Protein AF-0000000078812908 (afdb_homodimer)

Sequence (680 aa):
MARPIKTQSKDIQQSNYFTTAKYDYTLQEKIILYRVAEQAFEYREANKEWFKEHEGEYIAKDHVSFRLPITHFMTKEQRADGSGKCYDDVVAAFKSLTSKRIEFQTKDAFSFGALLNSADREPGEGIIYFTVHKFVWQSALDFTKGFTKLDLVVAMELKSAYSMRFYEIARRWSDTKIWKISVEDFRDLFGCKEKYPAFNDMKRYIIDNAKEELDRVAPWSFSYEQHKVGRKVESFTFYFYEIPKNKREETERKELLSKYPQAVIRPEVKDWFKNKMGFNTGQIRSNVQLIDELQRIFQNGTIPELEETFQYITKQGFRPQENIGWFIQNLKKKIENAQLMARPIKTQSKDIQQSNYFTTAKYDYTLQEKIILYRVAEQAFEYREANKEWFKEHEGEYIAKDHVSFRLPITHFMTKEQRADGSGKCYDDVVAAFKSLTSKRIEFQTKDAFSFGALLNSADREPGEGIIYFTVHKFVWQSALDFTKGFTKLDLVVAMELKSAYSMRFYEIARRWSDTKIWKISVEDFRDLFGCKEKYPAFNDMKRYIIDNAKEELDRVAPWSFSYEQHKVGRKVESFTFYFYEIPKNKREETERKELLSKYPQAVIRPEVKDWFKNKMGFNTGQIRSNVQLIDELQRIFQNGTIPELEETFQYITKQGFRPQENIGWFIQNLKKKIENAQL

pLDDT: mean 84.45, std 15.88, range [18.02, 98.44]

Radius of gyration: 34.77 Å; Cα contacts (8 Å, |Δi|>4): 961; chains: 2; bounding box: 76×97×85 Å

Solvent-accessible surface area (backbone atoms only — not comparable to full-atom values): 36102 Å² total; per-residue (Å²): 130,83,72,77,78,80,53,70,70,48,72,38,53,34,14,34,53,60,70,63,43,66,45,65,64,49,49,55,39,44,45,49,49,49,51,50,31,47,51,32,35,49,51,42,64,75,40,45,72,59,43,72,77,45,66,65,55,91,68,46,85,52,64,46,75,50,75,45,50,55,69,77,56,46,39,71,67,41,60,71,62,64,45,72,64,48,54,50,47,44,51,50,26,53,50,49,38,32,66,40,71,38,82,46,74,60,97,56,28,34,39,34,26,12,54,22,23,30,38,36,27,48,73,90,46,66,43,34,37,37,27,36,24,23,68,57,50,35,36,36,60,34,48,76,83,33,64,23,66,38,46,47,34,63,48,53,63,50,86,41,40,52,32,36,50,50,47,50,50,38,42,58,32,58,84,77,23,57,49,75,44,40,48,68,56,47,30,50,37,51,47,33,59,81,80,35,69,51,67,67,54,35,45,47,68,41,48,49,45,21,36,55,50,22,64,71,62,34,38,46,31,60,50,75,46,78,40,64,61,86,92,41,70,49,29,39,40,36,39,42,47,75,35,72,89,40,39,79,66,53,75,68,47,51,59,53,49,69,68,63,73,66,74,80,47,50,64,69,55,42,43,41,36,35,70,73,45,56,43,48,75,63,54,47,53,74,36,39,65,61,51,43,49,43,40,66,76,36,44,92,40,28,62,57,49,50,49,48,51,45,46,51,40,39,72,75,72,44,58,46,59,78,36,50,65,60,50,48,49,53,51,50,50,49,50,53,57,68,74,101,129,82,70,80,69,81,48,71,72,48,73,38,54,33,14,35,54,59,69,64,43,65,45,66,62,50,48,54,39,46,44,50,50,50,50,51,32,47,51,32,35,52,53,43,65,76,39,43,73,58,43,72,76,44,66,66,55,91,68,48,84,51,64,47,73,49,74,45,50,56,70,78,55,46,39,67,67,40,61,69,61,65,46,72,62,48,55,50,47,45,51,48,25,52,48,48,38,32,64,41,72,39,82,45,75,60,97,56,26,34,39,34,27,11,54,22,21,29,39,35,29,49,73,91,44,68,40,34,36,36,26,36,24,24,68,57,51,34,34,35,60,34,47,75,84,33,65,24,66,38,48,47,38,64,48,53,63,49,86,39,41,52,31,36,48,50,46,48,50,37,42,56,32,57,85,78,23,57,50,77,45,42,47,70,57,46,30,50,37,52,47,32,59,81,80,36,70,50,67,69,53,35,44,48,68,41,50,49,47,22,37,55,49,22,64,70,59,34,37,45,32,59,50,73,48,79,40,62,61,87,92,42,71,50,29,38,40,37,39,43,45,74,33,72,89,36,37,73,56,63,67,58,46,57,52,40,51,72,70,61,69,66,76,76,52,52,66,71,57,46,44,43,36,36,70,73,46,57,45,49,73,63,54,46,47,74,37,40,68,62,52,42,48,43,40,66,75,38,45,93,40,29,62,58,48,51,50,47,52,43,47,52,39,38,73,74,72,43,58,44,60,78,36,48,67,59,47,50,48,52,50,51,48,49,51,53,56,66,74,98

Secondary structure (DSSP, 8-state):
----------EEEEEHHHHT------HHHHHHHHHHHHHHHHHHHHTHHHHHHHTT-----S-EEEEEEGGGGS-HHHHHH--HHHHHHHHHHHHHHHHSEEEEE-SS-EEEEESEEEEEE-TT--EEEEEE-HHHHHHHH--TT-EEEEEHHHHHH-S-HHHHHHHHHHHHTTTT-EEEEEHHHHHHHHT-TTT--SHHHHIIIIIIHHHHHHHHH-SEEEEEEEEEETTEEEEEEEEEEE-GGGS--HHHHHHHHHH--GGGS-HHHHHHIIIII---HHHHHHTHHHHHHHHHHHGGGHHHHHHHHHHHHHHTT--GGG-HHHHHHHHHHHHHHHH-/----------EEEEEHHHHT------HHHHHHHHHHHHHHHHHHHHTHHHHHHHTTS----S-EEEEEEGGGGS-HHHHHH--HHHHHHHHHHHHHHHHSEEEEE-SS-EEEEESEEEEEE-TT--EEEEEE-HHHHHHHH--TT-EEEEEHHHHHH-S-HHHHHHHHHHHHTTTT-EEEEEHHHHHHHHT-TTT--SHHHHIIIIIIHHHHHHHHH-SEEEEEEEEEETTEEEEEEEEEEE-GGGS-THHHHHHHHHH--GGGS-HHHHHHIIIII---HHHHHHTHHHHHHHHHHHGGGHHHHHHHHHHHHHHTT--GGG-HHHHHHHHHHHHHHHH-

Foldseek 3Di:
DPPDDLQPQPKFWWAVLVLQPFDAAWLLLVLVLVVLLSVLRVVCVVVVVVCVVQAPDLDLPDKDKDKDFLVSSAAPVLVVVVDPVRSVSNVVSQVVQQVAWDWDDDPVDIDTGGQWNDWDDDPPDRMIMIIGGSVSSSSSNHQVVHIFTDRSNLLSNQDGPLLSSQRRVCRVCVPVQKDKDWPVSVCRRNVCCPVPVDPVCCCVVRPVVSQVRCVVANQKHWDKDFDDDPPDTTMMMIGMDGDVVNPNVPVVVCVVCVVPQQPLADPVRVCCCCVVLVDDPVNCNVCVVLRNLLCVLQPVCSVVVLVVLCVVVVVVVDHCSVVVVVSSVVSVVVSVVSVD/DLPDPPPPFPKFWWAVLVLQPFDAAWLLLVLVLLVLLSVLRVVCVVVVVVCVVQAPDLDLPDKDKDKDFLVSSAASVLVVVVDPVRVVSNVVSQVVQQVAWDWDDDPVDIDTGGQWNDWDDDPPDRMIMIIGGSVSSSSSNHQVVHIFTDRSNLLSNQDGPLLSSQLRVCRVCVPVQKDKDWPVSVCRRNVCCPVPVDPVCCCVVRPVVSQVRCLVANQKHWDKDFDDDPPDTTMMMIGMDGDVVNPPCPVVVVVVCVVDQQPLADPVLVCCCCVVLVDDSVNCSVCVVLRNLLCVLQPVCSVVVLVVLQVVVVVVVDHCSVVVVVSSVVSVVVSVVSVD

Organism: NCBI:txid997873

Nearest PDB structures (foldseek):
  7u7o-assembly1_C  TM=8.072E-01  e=2.213E-11  Escherichia coli K-12
  7ur0-assembly1_C  TM=8.140E-01  e=8.966E-11  Escherichia coli K-12
  7uog-assembly1_C  TM=8.115E-01  e=9.462E-11  Escherichia coli K-12
  8tiw-assembly1_C  TM=8.174E-01  e=3.633E-10  Escherichia coli K-12
  7ufx-assembly1_C  TM=8.271E-01  e=5.588E-10  Escherichia coli K-12

Structure (mmCIF, N/CA/C/O backbone):
data_AF-0000000078812908-model_v1
#
loop_
_entity.id
_entity.type
_entity.pdbx_description
1 polymer 'Initiator Rep protein WH1 domain-containing protein'
#
loop_
_atom_site.group_PDB
_atom_site.id
_atom_site.type_symbol
_atom_site.label_atom_id
_atom_site.label_alt_id
_atom_site.label_comp_id
_atom_site.label_asym_id
_atom_site.label_entity_id
_atom_site.label_seq_id
_atom_site.pdbx_PDB_ins_code
_atom_site.Cartn_x
_atom_site.Cartn_y
_atom_site.Cartn_z
_atom_site.occupancy
_atom_site.B_iso_or_equiv
_atom_site.auth_seq_id
_atom_site.auth_comp_id
_atom_site.auth_asym_id
_atom_site.auth_atom_id
_atom_site.pdbx_PDB_model_num
ATOM 1 N N . MET A 1 1 ? -18.391 -40.469 -8.234 1 18.3 1 MET A N 1
ATOM 2 C CA . MET A 1 1 ? -17.031 -40.438 -8.773 1 18.3 1 MET A CA 1
ATOM 3 C C . MET A 1 1 ? -16.672 -39.031 -9.258 1 18.3 1 MET A C 1
ATOM 5 O O . MET A 1 1 ? -17.375 -38.469 -10.094 1 18.3 1 MET A O 1
ATOM 9 N N . ALA A 1 2 ? -16 -38.125 -8.523 1 24.55 2 ALA A N 1
ATOM 10 C CA . ALA A 1 2 ? -15.875 -36.688 -8.711 1 24.55 2 ALA A CA 1
ATOM 11 C C . ALA A 1 2 ? -15.195 -36.375 -10.039 1 24.55 2 ALA A C 1
ATOM 13 O O . ALA A 1 2 ? -14.148 -36.938 -10.359 1 24.55 2 ALA A O 1
ATOM 14 N N . ARG A 1 3 ? -16.031 -36.125 -11.023 1 27.25 3 ARG A N 1
ATOM 15 C CA . ARG A 1 3 ? -15.492 -35.938 -12.367 1 27.25 3 ARG A CA 1
ATOM 16 C C . ARG A 1 3 ? -14.25 -35.062 -12.352 1 27.25 3 ARG A C 1
ATOM 18 O O . ARG A 1 3 ? -14.164 -34.125 -11.547 1 27.25 3 ARG A O 1
ATOM 25 N N . PRO A 1 4 ? -13.234 -35.469 -13.016 1 30.7 4 PRO A N 1
ATOM 26 C CA . PRO A 1 4 ? -12.008 -34.656 -13.008 1 30.7 4 PRO A CA 1
ATOM 27 C C . PRO A 1 4 ? -12.203 -33.281 -13.609 1 30.7 4 PRO A C 1
ATOM 29 O O . PRO A 1 4 ? -13.078 -33.094 -14.453 1 30.7 4 PRO A O 1
ATOM 32 N N . ILE A 1 5 ? -12.047 -32.188 -12.969 1 32.22 5 ILE A N 1
ATOM 33 C CA . ILE A 1 5 ? -12.117 -30.766 -13.242 1 32.22 5 ILE A CA 1
ATOM 34 C C . ILE A 1 5 ? -11.492 -30.484 -14.609 1 32.22 5 ILE A C 1
ATOM 36 O O . ILE A 1 5 ? -10.305 -30.719 -14.82 1 32.22 5 ILE A O 1
ATOM 40 N N . LYS A 1 6 ? -12.266 -30.578 -15.625 1 35.59 6 LYS A N 1
ATOM 41 C CA . LYS A 1 6 ? -11.859 -30.234 -16.984 1 35.59 6 LYS A CA 1
ATOM 42 C C . LYS A 1 6 ? -11.211 -28.859 -17.047 1 35.59 6 LYS A C 1
ATOM 44 O O . LYS A 1 6 ? -11.906 -27.844 -16.969 1 35.59 6 LYS A O 1
ATOM 49 N N . THR A 1 7 ? -10.203 -28.5 -16.516 1 39.22 7 THR A N 1
ATOM 50 C CA . THR A 1 7 ? -9.602 -27.172 -16.391 1 39.22 7 THR A CA 1
ATOM 51 C C . THR A 1 7 ? -8.977 -26.734 -17.703 1 39.22 7 THR A C 1
ATOM 53 O O . THR A 1 7 ? -8.227 -27.5 -18.328 1 39.22 7 THR A O 1
ATOM 56 N N . GLN A 1 8 ? -9.773 -26.125 -18.797 1 41.38 8 GLN A N 1
ATOM 57 C CA . GLN A 1 8 ? -9.094 -25.5 -19.922 1 41.38 8 GLN A CA 1
ATOM 58 C C . GLN A 1 8 ? -7.664 -25.109 -19.562 1 41.38 8 GLN A C 1
ATOM 60 O O . GLN A 1 8 ? -7.434 -24.453 -18.531 1 41.38 8 GLN A O 1
ATOM 65 N N . SER A 1 9 ? -6.805 -25.859 -20.266 1 49.12 9 SER A N 1
ATOM 66 C CA . SER A 1 9 ? -5.398 -25.594 -20 1 49.12 9 SER A CA 1
ATOM 67 C C . SER A 1 9 ? -5.043 -24.125 -20.297 1 49.12 9 SER A C 1
ATOM 69 O O . SER A 1 9 ? -5.473 -23.578 -21.297 1 49.12 9 SER A O 1
ATOM 71 N N . LYS A 1 10 ? -5.039 -23.078 -19.578 1 68.5 10 LYS A N 1
ATOM 72 C CA . LYS A 1 10 ? -4.48 -21.75 -19.75 1 68.5 10 LYS A CA 1
ATOM 73 C C . LYS A 1 10 ? -2.963 -21.766 -19.578 1 68.5 10 LYS A C 1
ATOM 75 O O . LYS A 1 10 ? -2.461 -21.562 -18.469 1 68.5 10 LYS A O 1
ATOM 80 N N . ASP A 1 11 ? -2.264 -22.219 -20.844 1 83.75 11 ASP A N 1
ATOM 81 C CA . ASP A 1 11 ? -0.803 -22.203 -20.828 1 83.75 11 ASP A CA 1
ATOM 82 C C . ASP A 1 11 ? -0.27 -20.781 -20.766 1 83.75 11 ASP A C 1
ATOM 84 O O . ASP A 1 11 ? -0.685 -19.922 -21.547 1 83.75 11 ASP A O 1
ATOM 88 N N . ILE A 1 12 ? 0.424 -20.562 -19.844 1 91.25 12 ILE A N 1
ATOM 89 C CA . ILE A 1 12 ? 1.065 -19.25 -19.75 1 91.25 12 ILE A CA 1
ATOM 90 C C . ILE A 1 12 ? 2.582 -19.422 -19.672 1 91.25 12 ILE A C 1
ATOM 92 O O . ILE A 1 12 ? 3.078 -20.531 -19.484 1 91.25 12 ILE A O 1
ATOM 96 N N . GLN A 1 13 ? 3.26 -18.344 -20 1 93.62 13 GLN A N 1
ATOM 97 C CA . GLN A 1 13 ? 4.688 -18.25 -19.703 1 93.62 13 GLN A CA 1
ATOM 98 C C . GLN A 1 13 ? 4.949 -17.375 -18.484 1 93.62 13 GLN A C 1
ATOM 100 O O . GLN A 1 13 ? 4.527 -16.219 -18.438 1 93.62 13 GLN A O 1
ATOM 105 N N . GLN A 1 14 ? 5.531 -17.969 -17.578 1 94.5 14 GLN A N 1
ATOM 106 C CA . GLN A 1 14 ? 5.863 -17.266 -16.344 1 94.5 14 GLN A CA 1
ATOM 107 C C . GLN A 1 14 ? 7.359 -16.969 -16.281 1 94.5 14 GLN A C 1
ATOM 109 O O . GLN A 1 14 ? 8.188 -17.844 -16.516 1 94.5 14 GLN A O 1
ATOM 114 N N . SER A 1 15 ? 7.652 -15.68 -15.867 1 93.62 15 SER A N 1
ATOM 115 C CA . SER A 1 15 ? 9.055 -15.312 -15.703 1 93.62 15 SER A CA 1
ATOM 116 C C . SER A 1 15 ? 9.758 -16.234 -14.711 1 93.62 15 SER A C 1
ATOM 118 O O . SER A 1 15 ? 9.188 -16.594 -13.68 1 93.62 15 SER A O 1
ATOM 120 N N . ASN A 1 16 ? 10.969 -16.562 -14.969 1 92.25 16 ASN A N 1
ATOM 121 C CA . ASN A 1 16 ? 11.727 -17.422 -14.062 1 92.25 16 ASN A CA 1
ATOM 122 C C . ASN A 1 16 ? 12.055 -16.703 -12.758 1 92.25 16 ASN A C 1
ATOM 124 O O . ASN A 1 16 ? 12.359 -17.359 -11.75 1 92.25 16 ASN A O 1
ATOM 128 N N . TYR A 1 17 ? 11.977 -15.383 -12.797 1 88 17 TYR A N 1
ATOM 129 C CA . TYR A 1 17 ? 12.102 -14.648 -11.547 1 88 17 TYR A CA 1
ATOM 130 C C . TYR A 1 17 ? 10.977 -15 -10.586 1 88 17 TYR A C 1
ATOM 132 O O . TYR A 1 17 ? 11.195 -15.125 -9.375 1 88 17 TYR A O 1
ATOM 140 N N . PHE A 1 18 ? 9.805 -15.18 -11.102 1 87.44 18 PHE A N 1
ATOM 141 C CA . PHE A 1 18 ? 8.656 -15.602 -10.305 1 87.44 18 PHE A CA 1
ATOM 142 C C . PHE A 1 18 ? 8.812 -17.047 -9.859 1 87.44 18 PHE A C 1
ATOM 144 O O . PHE A 1 18 ? 8.508 -17.391 -8.711 1 87.44 18 PHE A O 1
ATOM 151 N N . THR A 1 19 ? 9.297 -17.828 -10.766 1 86.62 19 THR A N 1
ATOM 152 C CA . THR A 1 19 ? 9.391 -19.266 -10.508 1 86.62 19 THR A CA 1
ATOM 153 C C . THR A 1 19 ? 10.414 -19.562 -9.414 1 86.62 19 THR A C 1
ATOM 155 O O . THR A 1 19 ? 10.195 -20.422 -8.57 1 86.62 19 THR A O 1
ATOM 158 N N . THR A 1 20 ? 11.469 -18.797 -9.383 1 85.69 20 THR A N 1
ATOM 159 C CA . THR A 1 20 ? 12.562 -19.094 -8.469 1 85.69 20 THR A CA 1
ATOM 160 C C . THR A 1 20 ? 12.586 -18.109 -7.309 1 85.69 20 THR A C 1
ATOM 162 O O . THR A 1 20 ? 13.555 -18.062 -6.547 1 85.69 20 THR A O 1
ATOM 165 N N . ALA A 1 21 ? 11.57 -17.312 -7.258 1 87.56 21 ALA A N 1
ATOM 166 C CA . ALA A 1 21 ? 11.492 -16.359 -6.156 1 87.56 21 ALA A CA 1
ATOM 167 C C . ALA A 1 21 ? 11.477 -17.078 -4.809 1 87.56 21 ALA A C 1
ATOM 169 O O . ALA A 1 21 ? 11.016 -18.219 -4.715 1 87.56 21 ALA A O 1
ATOM 170 N N . LYS A 1 22 ? 12.039 -16.438 -3.812 1 87.69 22 LYS A N 1
ATOM 171 C CA . LYS A 1 22 ? 12.086 -17 -2.467 1 87.69 22 LYS A CA 1
ATOM 172 C C . LYS A 1 22 ? 10.891 -16.531 -1.637 1 87.69 22 LYS A C 1
ATOM 174 O O . LYS A 1 22 ? 10.766 -15.344 -1.328 1 87.69 22 LYS A O 1
ATOM 179 N N . TYR A 1 23 ? 10.055 -17.5 -1.31 1 84.94 23 TYR A N 1
ATOM 180 C CA . TYR A 1 23 ? 8.891 -17.109 -0.521 1 84.94 23 TYR A CA 1
ATOM 181 C C . TYR A 1 23 ? 8.242 -18.312 0.132 1 84.94 23 TYR A C 1
ATOM 183 O O . TYR A 1 23 ? 8.523 -19.453 -0.241 1 84.94 23 TYR A O 1
ATOM 191 N N . ASP A 1 24 ? 7.426 -18.016 1.099 1 86.44 24 ASP A N 1
ATOM 192 C CA . ASP A 1 24 ? 6.594 -19.016 1.765 1 86.44 24 ASP A CA 1
ATOM 193 C C . ASP A 1 24 ? 5.113 -18.656 1.654 1 86.44 24 ASP A C 1
ATOM 195 O O . ASP A 1 24 ? 4.418 -18.547 2.666 1 86.44 24 ASP A O 1
ATOM 199 N N . TYR A 1 25 ? 4.59 -18.625 0.509 1 91.62 25 TYR A N 1
ATOM 200 C CA . TYR A 1 25 ? 3.203 -18.234 0.274 1 91.62 25 TYR A CA 1
ATOM 201 C C . TYR A 1 25 ? 2.246 -19.375 0.605 1 91.62 25 TYR A C 1
ATOM 203 O O . TYR A 1 25 ? 2.592 -20.547 0.451 1 91.62 25 TYR A O 1
ATOM 211 N N . THR A 1 26 ? 1.114 -19.031 1.057 1 92.38 26 THR A N 1
ATOM 212 C CA . THR A 1 26 ? 0.029 -19.984 1.179 1 92.38 26 THR A CA 1
ATOM 213 C C . THR A 1 26 ? -0.537 -20.344 -0.193 1 92.38 26 THR A C 1
ATOM 215 O O . THR A 1 26 ? -0.209 -19.703 -1.191 1 92.38 26 THR A O 1
ATOM 218 N N . LEU A 1 27 ? -1.323 -21.359 -0.134 1 92.38 27 LEU A N 1
ATOM 219 C CA . LEU A 1 27 ? -1.975 -21.812 -1.36 1 92.38 27 LEU A CA 1
ATOM 220 C C . LEU A 1 27 ? -2.75 -20.672 -2.012 1 92.38 27 LEU A C 1
ATOM 222 O O . LEU A 1 27 ? -2.584 -20.406 -3.203 1 92.38 27 LEU A O 1
ATOM 226 N N . GLN A 1 28 ? -3.539 -19.969 -1.24 1 93.19 28 GLN A N 1
ATOM 227 C CA . GLN A 1 28 ? -4.402 -18.922 -1.765 1 93.19 28 GLN A CA 1
ATOM 228 C C . GLN A 1 28 ? -3.578 -17.719 -2.254 1 93.19 28 GLN A C 1
ATOM 230 O O . GLN A 1 28 ? -3.932 -17.094 -3.248 1 93.19 28 GLN A O 1
ATOM 235 N N . GLU A 1 29 ? -2.52 -17.391 -1.57 1 95.81 29 GLU A N 1
ATOM 236 C CA . GLU A 1 29 ? -1.615 -16.344 -2.025 1 95.81 29 GLU A CA 1
ATOM 237 C C . GLU A 1 29 ? -1.006 -16.688 -3.381 1 95.81 29 GLU A C 1
ATOM 239 O O . GLU A 1 29 ? -0.907 -15.828 -4.262 1 95.81 29 GLU A O 1
ATOM 244 N N . LYS A 1 30 ? -0.625 -17.906 -3.488 1 95.06 30 LYS A N 1
ATOM 245 C CA . LYS A 1 30 ? -0.027 -18.344 -4.742 1 95.06 30 LYS A CA 1
ATOM 246 C C . LYS A 1 30 ? -1.021 -18.234 -5.895 1 95.06 30 LYS A C 1
ATOM 248 O O . LYS A 1 30 ? -0.642 -17.906 -7.02 1 95.06 30 LYS A O 1
ATOM 253 N N . ILE A 1 31 ? -2.209 -18.594 -5.668 1 93.88 31 ILE A N 1
ATOM 254 C CA . ILE A 1 31 ? -3.242 -18.484 -6.695 1 93.88 31 ILE A CA 1
ATOM 255 C C . ILE A 1 31 ? -3.352 -17.047 -7.176 1 93.88 31 ILE A C 1
ATOM 257 O O . ILE A 1 31 ? -3.443 -16.781 -8.375 1 93.88 31 ILE A O 1
ATOM 261 N N . ILE A 1 32 ? -3.311 -16.109 -6.227 1 95.88 32 ILE A N 1
ATOM 262 C CA . ILE A 1 32 ? -3.369 -14.688 -6.578 1 95.88 32 ILE A CA 1
ATOM 263 C C . ILE A 1 32 ? -2.164 -14.32 -7.441 1 95.88 32 ILE A C 1
ATOM 265 O O . ILE A 1 32 ? -2.305 -13.648 -8.461 1 95.88 32 ILE A O 1
ATOM 269 N N . LEU A 1 33 ? -1.036 -14.781 -7.086 1 95.38 33 LEU A N 1
ATOM 270 C CA . LEU A 1 33 ? 0.183 -14.469 -7.824 1 95.38 33 LEU A CA 1
ATOM 271 C C . LEU A 1 33 ? 0.172 -15.125 -9.203 1 95.38 33 LEU A C 1
ATOM 273 O O . LEU A 1 33 ? 0.721 -14.578 -10.156 1 95.38 33 LEU A O 1
ATOM 277 N N . TYR A 1 34 ? -0.465 -16.281 -9.32 1 94.69 34 TYR A N 1
ATOM 278 C CA . TYR A 1 34 ? -0.646 -16.891 -10.625 1 94.69 34 TYR A CA 1
ATOM 279 C C . TYR A 1 34 ? -1.45 -15.992 -11.555 1 94.69 34 TYR A C 1
ATOM 281 O O . TYR A 1 34 ? -1.157 -15.891 -12.75 1 94.69 34 TYR A O 1
ATOM 289 N N . ARG A 1 35 ? -2.404 -15.367 -10.953 1 94.81 35 ARG A N 1
ATOM 290 C CA . ARG A 1 35 ? -3.213 -14.453 -11.758 1 94.81 35 ARG A CA 1
ATOM 291 C C . ARG A 1 35 ? -2.396 -13.242 -12.203 1 94.81 35 ARG A C 1
ATOM 293 O O . ARG A 1 35 ? -2.574 -12.742 -13.312 1 94.81 35 ARG A O 1
ATOM 300 N N . VAL A 1 36 ? -1.562 -12.797 -11.344 1 95.38 36 VAL A N 1
ATOM 301 C CA . VAL A 1 36 ? -0.665 -11.703 -11.711 1 95.38 36 VAL A CA 1
ATOM 302 C C . VAL A 1 36 ? 0.242 -12.148 -12.859 1 95.38 36 VAL A C 1
ATOM 304 O O . VAL A 1 36 ? 0.427 -11.414 -13.828 1 95.38 36 VAL A O 1
ATOM 307 N N . ALA A 1 37 ? 0.812 -13.32 -12.742 1 95 37 ALA A N 1
ATOM 308 C CA . ALA A 1 37 ? 1.662 -13.867 -13.797 1 95 37 ALA A CA 1
ATOM 309 C C . ALA A 1 37 ? 0.897 -13.984 -15.109 1 95 37 ALA A C 1
ATOM 311 O O . ALA A 1 37 ? 1.448 -13.719 -16.188 1 95 37 ALA A O 1
ATOM 312 N N . GLU A 1 38 ? -0.319 -14.391 -15 1 94.5 38 GLU A N 1
ATOM 313 C CA . GLU A 1 38 ? -1.182 -14.492 -16.172 1 94.5 38 GLU A CA 1
ATOM 314 C C . GLU A 1 38 ? -1.366 -13.125 -16.844 1 94.5 38 GLU A C 1
ATOM 316 O O . GLU A 1 38 ? -1.277 -13.008 -18.062 1 94.5 38 GLU A O 1
ATOM 321 N N . GLN A 1 39 ? -1.604 -12.117 -16.031 1 93.25 39 GLN A N 1
ATOM 322 C CA . GLN A 1 39 ? -1.749 -10.758 -16.547 1 93.25 39 GLN A CA 1
ATOM 323 C C . GLN A 1 39 ? -0.458 -10.281 -17.203 1 93.25 39 GLN A C 1
ATOM 325 O O . GLN A 1 39 ? -0.496 -9.594 -18.234 1 93.25 39 GLN A O 1
ATOM 330 N N . ALA A 1 40 ? 0.612 -10.602 -16.625 1 93.69 40 ALA A N 1
ATOM 331 C CA . ALA A 1 40 ? 1.906 -10.227 -17.172 1 93.69 40 ALA A CA 1
ATOM 332 C C . ALA A 1 40 ? 2.135 -10.891 -18.531 1 93.69 40 ALA A C 1
ATOM 334 O O . ALA A 1 40 ? 2.611 -10.25 -19.469 1 93.69 40 ALA A O 1
ATOM 335 N N . PHE A 1 41 ? 1.788 -12.141 -18.625 1 93.44 41 PHE A N 1
ATOM 336 C CA . PHE A 1 41 ? 1.921 -12.867 -19.875 1 93.44 41 PHE A CA 1
ATOM 337 C C . PHE A 1 41 ? 1.067 -12.227 -20.969 1 93.44 41 PHE A C 1
ATOM 339 O O . PHE A 1 41 ? 1.537 -12.016 -22.078 1 93.44 41 PHE A O 1
ATOM 346 N N . GLU A 1 42 ? -0.117 -11.906 -20.547 1 89.69 42 GLU A N 1
ATOM 347 C CA . GLU A 1 42 ? -1.021 -11.258 -21.5 1 89.69 42 GLU A CA 1
ATOM 348 C C . GLU A 1 42 ? -0.477 -9.906 -21.953 1 89.69 42 GLU A C 1
ATOM 350 O O . GLU A 1 42 ? -0.556 -9.555 -23.125 1 89.69 42 GLU A O 1
ATOM 355 N N . TYR A 1 43 ? -0.002 -9.172 -21.047 1 90.25 43 TYR A N 1
ATOM 356 C CA . TYR A 1 43 ? 0.585 -7.867 -21.359 1 90.25 43 TYR A CA 1
ATOM 357 C C . TYR A 1 43 ? 1.765 -8.008 -22.312 1 90.25 43 TYR A C 1
ATOM 359 O O . TYR A 1 43 ? 1.897 -7.238 -23.266 1 90.25 43 TYR A O 1
ATOM 367 N N . ARG A 1 44 ? 2.617 -8.984 -22.109 1 90.31 44 ARG A N 1
ATOM 368 C CA . ARG A 1 44 ? 3.775 -9.227 -22.969 1 90.31 44 ARG A CA 1
ATOM 369 C C . ARG A 1 44 ? 3.346 -9.633 -24.359 1 90.31 44 ARG A C 1
ATOM 371 O O . ARG A 1 44 ? 3.943 -9.211 -25.359 1 90.31 44 ARG A O 1
ATOM 378 N N . GLU A 1 45 ? 2.35 -10.516 -24.375 1 89.56 45 GLU A N 1
ATOM 379 C CA . GLU A 1 45 ? 1.85 -10.969 -25.672 1 89.56 45 GLU A CA 1
ATOM 380 C C . GLU A 1 45 ? 1.273 -9.805 -26.469 1 89.56 45 GLU A C 1
ATOM 382 O O . GLU A 1 45 ? 1.478 -9.719 -27.688 1 89.56 45 GLU A O 1
ATOM 387 N N . ALA A 1 46 ? 0.61 -8.906 -25.75 1 85.81 46 ALA A N 1
ATOM 388 C CA . ALA A 1 46 ? 0.007 -7.746 -26.391 1 85.81 46 ALA A CA 1
ATOM 389 C C . ALA A 1 46 ? 1.076 -6.766 -26.875 1 85.81 46 ALA A C 1
ATOM 391 O O . ALA A 1 46 ? 0.851 -6.004 -27.812 1 85.81 46 ALA A O 1
ATOM 392 N N . ASN A 1 47 ? 2.258 -6.762 -26.297 1 88.56 47 ASN A N 1
ATOM 393 C CA . ASN A 1 47 ? 3.348 -5.848 -26.625 1 88.56 47 ASN A CA 1
ATOM 394 C C . ASN A 1 47 ? 4.605 -6.605 -27.047 1 88.56 47 ASN A C 1
ATOM 396 O O . ASN A 1 47 ? 5.719 -6.199 -26.703 1 88.56 47 ASN A O 1
ATOM 400 N N . LYS A 1 48 ? 4.434 -7.664 -27.781 1 87.56 48 LYS A N 1
ATOM 401 C CA . LYS A 1 48 ? 5.5 -8.609 -28.109 1 87.56 48 LYS A CA 1
ATOM 402 C C . LYS A 1 48 ? 6.633 -7.918 -28.859 1 87.56 48 LYS A C 1
ATOM 404 O O . LYS A 1 48 ? 7.809 -8.148 -28.562 1 87.56 48 LYS A O 1
ATOM 409 N N . GLU A 1 49 ? 6.34 -7.082 -29.797 1 84.94 49 GLU A N 1
ATOM 410 C CA . GLU A 1 49 ? 7.352 -6.402 -30.609 1 84.94 49 GLU A CA 1
ATOM 411 C C . GLU A 1 49 ? 8.18 -5.441 -29.75 1 84.94 49 GLU A C 1
ATOM 413 O O . GLU A 1 49 ? 9.398 -5.355 -29.922 1 84.94 49 GLU A O 1
ATOM 418 N N . TRP A 1 50 ? 7.48 -4.828 -28.922 1 86.81 50 TRP A N 1
ATOM 419 C CA . TRP A 1 50 ? 8.18 -3.896 -28.047 1 86.81 50 TRP A CA 1
ATOM 420 C C . TRP A 1 50 ? 9.156 -4.637 -27.141 1 86.81 50 TRP A C 1
ATOM 422 O O . TRP A 1 50 ? 10.289 -4.203 -26.953 1 86.81 50 TRP A O 1
ATOM 432 N N . PHE A 1 51 ? 8.773 -5.738 -26.609 1 88.25 51 PHE A N 1
ATOM 433 C CA . PHE A 1 51 ? 9.594 -6.488 -25.656 1 88.25 51 PHE A CA 1
ATOM 434 C C . PHE A 1 51 ? 10.781 -7.129 -26.359 1 88.25 51 PHE A C 1
ATOM 436 O O . PHE A 1 51 ? 11.828 -7.348 -25.75 1 88.25 51 PHE A O 1
ATOM 443 N N . LYS A 1 52 ? 10.695 -7.391 -27.547 1 85.19 52 LYS A N 1
ATOM 444 C CA . LYS A 1 52 ? 11.82 -7.914 -28.312 1 85.19 52 LYS A CA 1
ATOM 445 C C . LYS A 1 52 ? 12.984 -6.926 -28.328 1 85.19 52 LYS A C 1
ATOM 447 O O . LYS A 1 52 ? 14.148 -7.332 -28.281 1 85.19 52 LYS A O 1
ATOM 452 N N . GLU A 1 53 ? 12.641 -5.711 -28.328 1 82.69 53 GLU A N 1
ATOM 453 C CA . GLU A 1 53 ? 13.648 -4.664 -28.438 1 82.69 53 GLU A CA 1
ATOM 454 C C . GLU A 1 53 ? 14.078 -4.18 -27.062 1 82.69 53 GLU A C 1
ATOM 456 O O . GLU A 1 53 ? 15.188 -3.654 -26.891 1 82.69 53 GLU A O 1
ATOM 461 N N . HIS A 1 54 ? 13.25 -4.441 -26.062 1 81.06 54 HIS A N 1
ATOM 462 C CA . HIS A 1 54 ? 13.5 -3.805 -24.781 1 81.06 54 HIS A CA 1
ATOM 463 C C . HIS A 1 54 ? 13.594 -4.84 -23.656 1 81.06 54 HIS A C 1
ATOM 465 O O . HIS A 1 54 ? 13.375 -4.52 -22.5 1 81.06 54 HIS A O 1
ATOM 471 N N . GLU A 1 55 ? 13.898 -6 -24.062 1 77.94 55 GLU A N 1
ATOM 472 C CA . GLU A 1 55 ? 13.969 -7.059 -23.062 1 77.94 55 GLU A CA 1
ATOM 473 C C . GLU A 1 55 ? 14.992 -6.734 -21.969 1 77.94 55 GLU A C 1
ATOM 475 O O . GLU A 1 55 ? 16.109 -6.32 -22.281 1 77.94 55 GLU A O 1
ATOM 480 N N . GLY A 1 56 ? 14.594 -6.812 -20.734 1 72.81 56 GLY A N 1
ATOM 481 C CA . GLY A 1 56 ? 15.508 -6.609 -19.625 1 72.81 56 GLY A CA 1
ATOM 482 C C . GLY A 1 56 ? 15.508 -5.188 -19.094 1 72.81 56 GLY A C 1
ATOM 483 O O . GLY A 1 56 ? 16.016 -4.922 -18.016 1 72.81 56 GLY A O 1
ATOM 484 N N . GLU A 1 57 ? 14.953 -4.34 -19.906 1 75.12 57 GLU A N 1
ATOM 485 C CA . GLU A 1 57 ? 14.875 -2.965 -19.422 1 75.12 57 GLU A CA 1
ATOM 486 C C . GLU A 1 57 ? 13.875 -2.834 -18.281 1 75.12 57 GLU A C 1
ATOM 488 O O . GLU A 1 57 ? 12.906 -3.594 -18.203 1 75.12 57 GLU A O 1
ATOM 493 N N . TYR A 1 58 ? 14.336 -2.059 -17.359 1 72.62 58 TYR A N 1
ATOM 494 C CA . TYR A 1 58 ? 13.383 -1.731 -16.312 1 72.62 58 TYR A CA 1
ATOM 495 C C . TYR A 1 58 ? 12.227 -0.904 -16.859 1 72.62 58 TYR A C 1
ATOM 497 O O . TYR A 1 58 ? 12.414 0.248 -17.25 1 72.62 58 TYR A O 1
ATOM 505 N N . ILE A 1 59 ? 11.109 -1.623 -16.844 1 70.06 59 ILE A N 1
ATOM 506 C CA . ILE A 1 59 ? 10.008 -0.961 -17.531 1 70.06 59 ILE A CA 1
ATOM 507 C C . ILE A 1 59 ? 8.898 -0.63 -16.531 1 70.06 59 ILE A C 1
ATOM 509 O O . ILE A 1 59 ? 8.062 0.24 -16.781 1 70.06 59 ILE A O 1
ATOM 513 N N . ALA A 1 60 ? 8.961 -1.333 -15.516 1 68.5 60 ALA A N 1
ATOM 514 C CA . ALA A 1 60 ? 7.867 -1.091 -14.578 1 68.5 60 ALA A CA 1
ATOM 515 C C . ALA A 1 60 ? 8.133 0.154 -13.734 1 68.5 60 ALA A C 1
ATOM 517 O O . ALA A 1 60 ? 8.469 0.051 -12.555 1 68.5 60 ALA A O 1
ATOM 518 N N . LYS A 1 61 ? 7.875 1.247 -14.281 1 74.81 61 LYS A N 1
ATOM 519 C CA . LYS A 1 61 ? 8.117 2.514 -13.602 1 74.81 61 LYS A CA 1
ATOM 520 C C . LYS A 1 61 ? 6.969 2.854 -12.648 1 74.81 61 LYS A C 1
ATOM 522 O O . LYS A 1 61 ? 7.156 3.602 -11.688 1 74.81 61 LYS A O 1
ATOM 527 N N . ASP A 1 62 ? 5.836 2.158 -12.898 1 86.38 62 ASP A N 1
ATOM 528 C CA . ASP A 1 62 ? 4.66 2.465 -12.086 1 86.38 62 ASP A CA 1
ATOM 529 C C . ASP A 1 62 ? 4.043 1.192 -11.516 1 86.38 62 ASP A C 1
ATOM 531 O O . ASP A 1 62 ? 4.262 0.099 -12.039 1 86.38 62 ASP A O 1
ATOM 535 N N . HIS A 1 63 ? 3.389 1.379 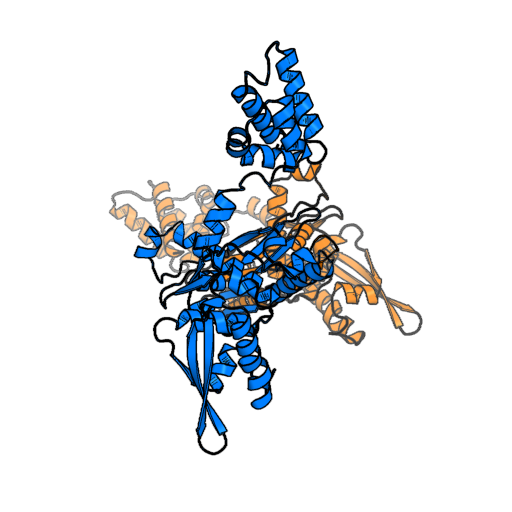-10.43 1 94.94 63 HIS A N 1
ATOM 536 C CA . HIS A 1 63 ? 2.549 0.3 -9.914 1 94.94 63 HIS A CA 1
ATOM 537 C C . HIS A 1 63 ? 1.392 0.007 -10.867 1 94.94 63 HIS A C 1
ATOM 539 O O . HIS A 1 63 ? 0.995 0.869 -11.656 1 94.94 63 HIS A O 1
ATOM 545 N N . VAL A 1 64 ? 0.914 -1.209 -10.844 1 93.75 64 VAL A N 1
ATOM 546 C CA . VAL A 1 64 ? -0.127 -1.558 -11.805 1 93.75 64 VAL A CA 1
ATOM 547 C C . VAL A 1 64 ? -1.359 -2.076 -11.07 1 93.75 64 VAL A C 1
ATOM 549 O O . VAL A 1 64 ? -1.239 -2.83 -10.102 1 93.75 64 VAL A O 1
ATOM 552 N N . SER A 1 65 ? -2.516 -1.659 -11.531 1 94.38 65 SER A N 1
ATOM 553 C CA . SER A 1 65 ? -3.779 -2.062 -10.922 1 94.38 65 SER A CA 1
ATOM 554 C C . SER A 1 65 ? -4.559 -3.004 -11.836 1 94.38 65 SER A C 1
ATOM 556 O O . SER A 1 65 ? -4.555 -2.836 -13.055 1 94.38 65 SER A O 1
ATOM 558 N N . PHE A 1 66 ? -5.195 -3.955 -11.219 1 95.06 66 PHE A N 1
ATOM 559 C CA . PHE A 1 66 ? -6.023 -4.91 -11.945 1 95.06 66 PHE A CA 1
ATOM 560 C C . PHE A 1 66 ? -7.402 -5.031 -11.305 1 95.06 66 PHE A C 1
ATOM 562 O O . PHE A 1 66 ? -7.59 -4.641 -10.148 1 95.06 66 PHE A O 1
ATOM 569 N N . ARG A 1 67 ? -8.336 -5.488 -12.07 1 93.5 67 ARG A N 1
ATOM 570 C CA . ARG A 1 67 ? -9.672 -5.852 -11.602 1 93.5 67 ARG A CA 1
ATOM 571 C C . ARG A 1 67 ? -10.078 -7.23 -12.117 1 93.5 67 ARG A C 1
ATOM 573 O O . ARG A 1 67 ? -10.102 -7.465 -13.32 1 93.5 67 ARG A O 1
ATOM 580 N N . LEU A 1 68 ? -10.359 -8.125 -11.258 1 94.5 68 LEU A N 1
ATOM 581 C CA . LEU A 1 68 ? -10.742 -9.484 -11.609 1 94.5 68 LEU A CA 1
ATOM 582 C C . LEU A 1 68 ? -11.914 -9.953 -10.75 1 94.5 68 LEU A C 1
ATOM 584 O O . LEU A 1 68 ? -12.031 -9.562 -9.594 1 94.5 68 LEU A O 1
ATOM 588 N N . PRO A 1 69 ? -12.742 -10.781 -11.359 1 91.31 69 PRO A N 1
ATOM 589 C CA . PRO A 1 69 ? -13.789 -11.375 -10.531 1 91.31 69 PRO A CA 1
ATOM 590 C C . PRO A 1 69 ? -13.219 -12.242 -9.406 1 91.31 69 PRO A C 1
ATOM 592 O O . PRO A 1 69 ? -12.211 -12.922 -9.594 1 91.31 69 PRO A O 1
ATOM 595 N N . ILE A 1 70 ? -13.914 -12.273 -8.297 1 90 70 ILE A N 1
ATOM 596 C CA . ILE A 1 70 ? -13.461 -13 -7.113 1 90 70 ILE A CA 1
ATOM 597 C C . ILE A 1 70 ? -13.344 -14.484 -7.434 1 90 70 ILE A C 1
ATOM 599 O O . ILE A 1 70 ? -12.508 -15.188 -6.863 1 90 70 ILE A O 1
ATOM 603 N N . THR A 1 71 ? -14.125 -15.016 -8.336 1 86.62 71 THR A N 1
ATOM 604 C CA . THR A 1 71 ? -14.148 -16.438 -8.688 1 86.62 71 THR A CA 1
ATOM 605 C C . THR A 1 71 ? -12.836 -16.844 -9.344 1 86.62 71 THR A C 1
ATOM 607 O O . THR A 1 71 ? -12.492 -18.031 -9.367 1 86.62 71 THR A O 1
ATOM 610 N N . HIS A 1 72 ? -12.078 -15.867 -9.898 1 89.75 72 HIS A N 1
ATOM 611 C CA . HIS A 1 72 ? -10.797 -16.156 -10.523 1 89.75 72 HIS A CA 1
ATOM 612 C C . HIS A 1 72 ? -9.758 -16.594 -9.484 1 89.75 72 HIS A C 1
ATOM 614 O O . HIS A 1 72 ? -8.734 -17.188 -9.836 1 89.75 72 HIS A O 1
ATOM 620 N N . PHE A 1 73 ? -10.086 -16.328 -8.242 1 92.06 73 PHE A N 1
ATOM 621 C CA . PHE A 1 73 ? -9.117 -16.625 -7.199 1 92.06 73 PHE A CA 1
ATOM 622 C C . PHE A 1 73 ? -9.539 -17.859 -6.402 1 92.06 73 PHE A C 1
ATOM 624 O O . PHE A 1 73 ? -8.977 -18.141 -5.344 1 92.06 73 PHE A O 1
ATOM 631 N N . MET A 1 74 ? -10.539 -18.562 -6.875 1 85.5 74 MET A N 1
ATOM 632 C CA . MET A 1 74 ? -11.055 -19.75 -6.199 1 85.5 74 MET A CA 1
ATOM 633 C C . MET A 1 74 ? -10.719 -21.016 -6.984 1 85.5 74 MET A C 1
ATOM 635 O O . MET A 1 74 ? -10.75 -21 -8.219 1 85.5 74 MET A O 1
ATOM 639 N N . THR A 1 75 ? -10.336 -22.031 -6.207 1 80.38 75 THR A N 1
ATOM 640 C CA . THR A 1 75 ? -10.148 -23.344 -6.836 1 80.38 75 THR A CA 1
ATOM 641 C C . THR A 1 75 ? -11.484 -23.938 -7.266 1 80.38 75 THR A C 1
ATOM 643 O O . THR A 1 75 ? -12.547 -23.438 -6.871 1 80.38 75 THR A O 1
ATOM 646 N N . LYS A 1 76 ? -11.398 -25 -8.023 1 73.25 76 LYS A N 1
ATOM 647 C CA . LYS A 1 76 ? -12.609 -25.688 -8.461 1 73.25 76 LYS A CA 1
ATOM 648 C C . LYS A 1 76 ? -13.414 -26.203 -7.273 1 73.25 76 LYS A C 1
ATOM 650 O O . LYS A 1 76 ? -14.641 -26.094 -7.258 1 73.25 76 LYS A O 1
ATOM 655 N N . GLU A 1 77 ? -12.68 -26.75 -6.371 1 73.94 77 GLU A N 1
ATOM 656 C CA . GLU A 1 77 ? -13.32 -27.281 -5.172 1 73.94 77 GLU A CA 1
ATOM 657 C C . GLU A 1 77 ? -13.992 -26.172 -4.371 1 73.94 77 GLU A C 1
ATOM 659 O O . GLU A 1 77 ? -15.102 -26.359 -3.852 1 73.94 77 GLU A O 1
ATOM 664 N N . GLN A 1 78 ? -13.375 -25.078 -4.344 1 76.31 78 GLN A N 1
ATOM 665 C CA . GLN A 1 78 ? -13.906 -23.953 -3.59 1 76.31 78 GLN A CA 1
ATOM 666 C C . GLN A 1 78 ? -15.148 -23.375 -4.258 1 76.31 78 GLN A C 1
ATOM 668 O O . GLN A 1 78 ? -16.094 -22.984 -3.576 1 76.31 78 GLN A O 1
ATOM 673 N N . ARG A 1 79 ? -15.133 -23.344 -5.48 1 73.56 79 ARG A N 1
ATOM 674 C CA . ARG A 1 79 ? -16.281 -22.844 -6.234 1 73.56 79 ARG A CA 1
ATOM 675 C C . ARG A 1 79 ? -17.5 -23.75 -6.059 1 73.56 79 ARG A C 1
ATOM 677 O O . ARG A 1 79 ? -18.625 -23.281 -5.973 1 73.56 79 ARG A O 1
ATOM 684 N N . ALA A 1 80 ? -17.172 -25.016 -6.008 1 67 80 ALA A N 1
ATOM 685 C CA . ALA A 1 80 ? -18.234 -26.016 -5.855 1 67 80 ALA A CA 1
ATOM 686 C C . ALA A 1 80 ? -18.828 -25.969 -4.453 1 67 80 ALA A C 1
ATOM 688 O O . ALA A 1 80 ? -20.047 -26.156 -4.281 1 67 80 ALA A O 1
ATOM 689 N N . ASP A 1 81 ? -18.016 -25.781 -3.562 1 65.56 81 ASP A N 1
ATOM 690 C CA . ASP A 1 81 ? -18.469 -25.75 -2.172 1 65.56 81 ASP A CA 1
ATOM 691 C C . ASP A 1 81 ? -19.328 -24.531 -1.896 1 65.56 81 ASP A C 1
ATOM 693 O O . ASP A 1 81 ? -20.328 -24.609 -1.186 1 65.56 81 ASP A O 1
ATOM 697 N N . GLY A 1 82 ? -19.156 -23.484 -2.543 1 60.66 82 GLY A N 1
ATOM 698 C CA . GLY A 1 82 ? -19.938 -22.266 -2.439 1 60.66 82 GLY A CA 1
ATOM 699 C C . GLY A 1 82 ? -20.031 -21.734 -1.019 1 60.66 82 GLY A C 1
ATOM 700 O O . GLY A 1 82 ? -20.875 -20.906 -0.718 1 60.66 82 GLY A O 1
ATOM 701 N N . SER A 1 83 ? -19.297 -22.328 -0.173 1 59.97 83 SER A N 1
ATOM 702 C CA . SER A 1 83 ? -19.422 -21.969 1.233 1 59.97 83 SER A CA 1
ATOM 703 C C . SER A 1 83 ? -18.719 -20.641 1.52 1 59.97 83 SER A C 1
ATOM 705 O O . SER A 1 83 ? -17.828 -20.219 0.774 1 59.97 83 SER A O 1
ATOM 707 N N . GLY A 1 84 ? -19.219 -19.875 2.375 1 67.56 84 GLY A N 1
ATOM 708 C CA . GLY A 1 84 ? -18.656 -18.641 2.906 1 67.56 84 GLY A CA 1
ATOM 709 C C . GLY A 1 84 ? -17.203 -18.781 3.303 1 67.56 84 GLY A C 1
ATOM 710 O O . GLY A 1 84 ? -16.438 -17.812 3.252 1 67.56 84 GLY A O 1
ATOM 711 N N . LYS A 1 85 ? -16.719 -19.953 3.508 1 73.44 85 LYS A N 1
ATOM 712 C CA . LYS A 1 85 ? -15.352 -20.188 3.939 1 73.44 85 LYS A CA 1
ATOM 713 C C . LYS A 1 85 ? -14.367 -19.922 2.809 1 73.44 85 LYS A C 1
ATOM 715 O O . LYS A 1 85 ? -13.289 -19.359 3.037 1 73.44 85 LYS A O 1
ATOM 720 N N . CYS A 1 86 ? -14.742 -20.25 1.598 1 78.75 86 CYS A N 1
ATOM 721 C CA . CYS A 1 86 ? -13.883 -20.031 0.44 1 78.75 86 CYS A CA 1
ATOM 722 C C . CYS A 1 86 ? -13.633 -18.531 0.231 1 78.75 86 CYS A C 1
ATOM 724 O O . CYS A 1 86 ? -12.5 -18.125 -0.02 1 78.75 86 CYS A O 1
ATOM 726 N N . TYR A 1 87 ? -14.656 -17.828 0.415 1 83.06 87 TYR A N 1
ATOM 727 C CA . TYR A 1 87 ? -14.547 -16.375 0.292 1 83.06 87 TYR A CA 1
ATOM 728 C C . TYR A 1 87 ? -13.586 -15.812 1.333 1 83.06 87 TYR A C 1
ATOM 730 O O . TYR A 1 87 ? -12.734 -14.977 1.015 1 83.06 87 TYR A O 1
ATOM 738 N N . ASP A 1 88 ? -13.703 -16.328 2.439 1 89 88 ASP A N 1
ATOM 739 C CA . ASP A 1 88 ? -12.867 -15.852 3.541 1 89 88 ASP A CA 1
ATOM 740 C C . ASP A 1 88 ? -11.391 -16.141 3.275 1 89 88 ASP A C 1
ATOM 742 O O . ASP A 1 88 ? -10.523 -15.352 3.637 1 89 88 ASP A O 1
ATOM 746 N N . ASP A 1 89 ? -11.164 -17.281 2.639 1 90.69 89 ASP A N 1
ATOM 747 C CA . ASP A 1 89 ? -9.789 -17.641 2.322 1 90.69 89 ASP A CA 1
ATOM 748 C C . ASP A 1 89 ? -9.18 -16.688 1.304 1 90.69 89 ASP A C 1
ATOM 750 O O . ASP A 1 89 ? -8.023 -16.281 1.431 1 90.69 89 ASP A O 1
ATOM 754 N N . VAL A 1 90 ? -9.961 -16.375 0.359 1 93.06 90 VAL A N 1
ATOM 755 C CA . VAL A 1 90 ? -9.508 -15.453 -0.678 1 93.06 90 VAL A CA 1
ATOM 756 C C . VAL A 1 90 ? -9.234 -14.078 -0.065 1 93.06 90 VAL A C 1
ATOM 758 O O . VAL A 1 90 ? -8.172 -13.492 -0.303 1 93.06 90 VAL A O 1
ATOM 761 N N . VAL A 1 91 ? -10.148 -13.664 0.747 1 94.44 91 VAL A N 1
ATOM 762 C CA . VAL A 1 91 ? -10.031 -12.352 1.379 1 94.44 91 VAL A CA 1
ATOM 763 C C . VAL A 1 91 ? -8.797 -12.328 2.283 1 94.44 91 VAL A C 1
ATOM 765 O O . VAL A 1 91 ? -8.039 -11.359 2.277 1 94.44 91 VAL A O 1
ATOM 768 N N . ALA A 1 92 ? -8.641 -13.344 2.988 1 96 92 ALA A N 1
ATOM 769 C CA . ALA A 1 92 ? -7.496 -13.445 3.891 1 96 92 ALA A CA 1
ATOM 770 C C . ALA A 1 92 ? -6.18 -13.398 3.115 1 96 92 ALA A C 1
ATOM 772 O O . ALA A 1 92 ? -5.191 -12.844 3.592 1 96 92 ALA A O 1
ATOM 773 N N . ALA A 1 93 ? -6.133 -13.992 1.979 1 96.69 93 ALA A N 1
ATOM 774 C CA . ALA A 1 93 ? -4.926 -14 1.154 1 96.69 93 ALA A CA 1
ATOM 775 C C . ALA A 1 93 ? -4.602 -12.594 0.646 1 96.69 93 ALA A C 1
ATOM 777 O O . ALA A 1 93 ? -3.438 -12.188 0.633 1 96.69 93 ALA A O 1
ATOM 778 N N . PHE A 1 94 ? -5.613 -11.922 0.235 1 97.69 94 PHE A N 1
ATOM 779 C CA . PHE A 1 94 ? -5.402 -10.547 -0.189 1 97.69 94 PHE A CA 1
ATOM 780 C C . PHE A 1 94 ? -4.902 -9.695 0.971 1 97.69 94 PHE A C 1
ATOM 782 O O . PHE A 1 94 ? -4 -8.867 0.8 1 97.69 94 PHE A O 1
ATOM 789 N N . LYS A 1 95 ? -5.531 -9.891 2.104 1 97.81 95 LYS A N 1
ATOM 790 C CA . LYS A 1 95 ? -5.078 -9.188 3.301 1 97.81 95 LYS A CA 1
ATOM 791 C C . LYS A 1 95 ? -3.609 -9.484 3.594 1 97.81 95 LYS A C 1
ATOM 793 O O . LYS A 1 95 ? -2.828 -8.578 3.879 1 97.81 95 LYS A O 1
ATOM 798 N N . SER A 1 96 ? -3.297 -10.695 3.477 1 97.31 96 SER A N 1
ATOM 799 C CA . SER A 1 96 ? -1.934 -11.141 3.744 1 97.31 96 SER A CA 1
ATOM 800 C C . SER A 1 96 ? -0.945 -10.523 2.76 1 97.31 96 SER A C 1
ATOM 802 O O . SER A 1 96 ? 0.102 -10.016 3.162 1 97.31 96 SER A O 1
ATOM 804 N N . LEU A 1 97 ? -1.233 -10.547 1.503 1 97.69 97 LEU A N 1
ATOM 805 C CA . LEU A 1 97 ? -0.331 -10.055 0.469 1 97.69 97 LEU A CA 1
ATOM 806 C C . LEU A 1 97 ? -0.139 -8.547 0.593 1 97.69 97 LEU A C 1
ATOM 808 O O . LEU A 1 97 ? 0.928 -8.023 0.263 1 97.69 97 LEU A O 1
ATOM 812 N N . THR A 1 98 ? -1.152 -7.824 1.104 1 98 98 THR A N 1
ATOM 813 C CA . THR A 1 98 ? -1.021 -6.387 1.312 1 98 98 THR A CA 1
ATOM 814 C C . THR A 1 98 ? -0.201 -6.094 2.564 1 98 98 THR A C 1
ATOM 816 O O . THR A 1 98 ? 0.227 -4.957 2.781 1 98 98 THR A O 1
ATOM 819 N N . SER A 1 99 ? -0.016 -7.078 3.336 1 96.5 99 SER A N 1
ATOM 820 C CA . SER A 1 99 ? 0.743 -6.898 4.57 1 96.5 99 SER A CA 1
ATOM 821 C C . SER A 1 99 ? 2.203 -7.297 4.379 1 96.5 99 SER A C 1
ATOM 823 O O . SER A 1 99 ? 3.039 -7.043 5.25 1 96.5 99 SER A O 1
ATOM 825 N N . LYS A 1 100 ? 2.541 -7.965 3.277 1 95.56 100 LYS A N 1
ATOM 826 C CA . LYS A 1 100 ? 3.924 -8.336 2.986 1 95.56 100 LYS A CA 1
ATOM 827 C C . LYS A 1 100 ? 4.68 -7.18 2.344 1 95.56 100 LYS A C 1
ATOM 829 O O . LYS A 1 100 ? 4.578 -6.957 1.137 1 95.56 100 LYS A O 1
ATOM 834 N N . ARG A 1 101 ? 5.578 -6.656 3.055 1 95.62 101 ARG A N 1
ATOM 835 C CA . ARG A 1 101 ? 6.156 -5.348 2.752 1 95.62 101 ARG A CA 1
ATOM 836 C C . ARG A 1 101 ? 7.285 -5.473 1.734 1 95.62 101 ARG A C 1
ATOM 838 O O . ARG A 1 101 ? 7.996 -6.48 1.705 1 95.62 101 ARG A O 1
ATOM 845 N N . ILE A 1 102 ? 7.398 -4.508 0.913 1 95.25 102 ILE A N 1
ATOM 846 C CA . ILE A 1 102 ? 8.539 -4.25 0.04 1 95.25 102 ILE A CA 1
ATOM 847 C C . ILE A 1 102 ? 9.18 -2.918 0.41 1 95.25 102 ILE A C 1
ATOM 849 O O . ILE A 1 102 ? 8.516 -1.881 0.42 1 95.25 102 ILE A O 1
ATOM 853 N N . GLU A 1 103 ? 10.43 -3.004 0.766 1 95.75 103 GLU A N 1
ATOM 854 C CA . GLU A 1 103 ? 11.188 -1.807 1.13 1 95.75 103 GLU A CA 1
ATOM 855 C C . GLU A 1 103 ? 12.516 -1.744 0.385 1 95.75 103 GLU A C 1
ATOM 857 O O . GLU A 1 103 ? 13.375 -2.609 0.565 1 95.75 103 GLU A O 1
ATOM 862 N N . PHE A 1 104 ? 12.617 -0.873 -0.461 1 95.12 104 PHE A N 1
ATOM 863 C CA . PHE A 1 104 ? 13.836 -0.577 -1.201 1 95.12 104 PHE A CA 1
ATOM 864 C C . PHE A 1 104 ? 14.273 0.866 -0.973 1 95.12 104 PHE A C 1
ATOM 866 O O . PHE A 1 104 ? 13.453 1.786 -1.054 1 95.12 104 PHE A O 1
ATOM 873 N N . GLN A 1 105 ? 15.547 1.027 -0.599 1 93.94 105 GLN A N 1
ATOM 874 C CA . GLN A 1 105 ? 16.047 2.373 -0.347 1 93.94 105 GLN A CA 1
ATOM 875 C C . GLN A 1 105 ? 17.531 2.477 -0.682 1 93.94 105 GLN A C 1
ATOM 877 O O . GLN A 1 105 ? 18.328 1.611 -0.298 1 93.94 105 GLN A O 1
ATOM 882 N N . THR A 1 106 ? 17.828 3.379 -1.493 1 91.5 106 THR A N 1
ATOM 883 C CA . THR A 1 106 ? 19.203 3.795 -1.739 1 91.5 106 THR A CA 1
ATOM 884 C C . THR A 1 106 ? 19.406 5.25 -1.335 1 91.5 106 THR A C 1
ATOM 886 O O . THR A 1 106 ? 18.547 5.852 -0.69 1 91.5 106 THR A O 1
ATOM 889 N N . LYS A 1 107 ? 20.578 5.801 -1.697 1 83.5 107 LYS A N 1
ATOM 890 C CA . LYS A 1 107 ? 20.875 7.188 -1.349 1 83.5 107 LYS A CA 1
ATOM 891 C C . LYS A 1 107 ? 19.969 8.148 -2.107 1 83.5 107 LYS A C 1
ATOM 893 O O . LYS A 1 107 ? 19.594 9.203 -1.583 1 83.5 107 LYS A O 1
ATOM 898 N N . ASP A 1 108 ? 19.562 7.754 -3.297 1 86.25 108 ASP A N 1
ATOM 899 C CA . ASP A 1 108 ? 18.859 8.734 -4.121 1 86.25 108 ASP A CA 1
ATOM 900 C C . ASP A 1 108 ? 17.5 8.195 -4.578 1 86.25 108 ASP A C 1
ATOM 902 O O . ASP A 1 108 ? 16.828 8.82 -5.398 1 86.25 108 ASP A O 1
ATOM 906 N N . ALA A 1 109 ? 17.109 7.047 -4.07 1 91.81 109 ALA A N 1
ATOM 907 C CA . ALA A 1 109 ? 15.844 6.465 -4.527 1 91.81 109 ALA A CA 1
ATOM 908 C C . ALA A 1 109 ? 15.242 5.559 -3.459 1 91.81 109 ALA A C 1
ATOM 910 O O . ALA A 1 109 ? 15.961 5.016 -2.615 1 91.81 109 ALA A O 1
ATOM 911 N N . PHE A 1 110 ? 13.977 5.492 -3.488 1 95.44 110 PHE A N 1
ATOM 912 C CA . PHE A 1 110 ? 13.312 4.527 -2.621 1 95.44 110 PHE A CA 1
ATOM 913 C C . PHE A 1 110 ? 11.984 4.082 -3.223 1 95.44 110 PHE A C 1
ATOM 915 O O . PHE A 1 110 ? 11.438 4.758 -4.094 1 95.44 110 PHE A O 1
ATOM 922 N N . SER A 1 111 ? 11.562 2.955 -2.822 1 96.62 111 SER A N 1
ATOM 923 C CA . SER A 1 111 ? 10.25 2.412 -3.143 1 96.62 111 SER A CA 1
ATOM 924 C C . SER A 1 111 ? 9.68 1.611 -1.977 1 96.62 111 SER A C 1
ATOM 926 O O . SER A 1 111 ? 10.25 0.591 -1.582 1 96.62 111 SER A O 1
ATOM 928 N N . PHE A 1 112 ? 8.594 2.148 -1.412 1 98.19 112 PHE A N 1
ATOM 929 C CA . PHE A 1 112 ? 7.938 1.498 -0.284 1 98.19 112 PHE A CA 1
ATOM 930 C C . PHE A 1 112 ? 6.527 1.057 -0.659 1 98.19 112 PHE A C 1
ATOM 932 O O . PHE A 1 112 ? 5.816 1.77 -1.37 1 98.19 112 PHE A O 1
ATOM 939 N N . GLY A 1 113 ? 6.102 -0.071 -0.22 1 97.94 113 GLY A N 1
ATOM 940 C CA . GLY A 1 113 ? 4.781 -0.644 -0.43 1 97.94 113 GLY A CA 1
ATOM 941 C C . GLY A 1 113 ? 4.668 -2.078 0.053 1 97.94 113 GLY A C 1
ATOM 942 O O . GLY A 1 113 ? 5.219 -2.432 1.098 1 97.94 113 GLY A O 1
ATOM 943 N N . ALA A 1 114 ? 3.871 -2.766 -0.618 1 97.75 114 ALA A N 1
ATOM 944 C CA . ALA A 1 114 ? 3.682 -4.191 -0.369 1 97.75 114 ALA A CA 1
ATOM 945 C C . ALA A 1 114 ? 3.596 -4.969 -1.679 1 97.75 114 ALA A C 1
ATOM 947 O O . ALA A 1 114 ? 3.605 -4.379 -2.762 1 97.75 114 ALA A O 1
ATOM 948 N N . LEU A 1 115 ? 3.646 -6.332 -1.56 1 97.5 115 LEU A N 1
ATOM 949 C CA . LEU A 1 115 ? 3.463 -7.113 -2.777 1 97.5 115 LEU A CA 1
ATOM 950 C C . LEU A 1 115 ? 2.232 -6.637 -3.547 1 97.5 115 LEU A C 1
ATOM 952 O O . LEU A 1 115 ? 2.295 -6.438 -4.762 1 97.5 115 LEU A O 1
ATOM 956 N N . LEU A 1 116 ? 1.193 -6.527 -2.787 1 98.44 116 LEU A N 1
ATOM 957 C CA . LEU A 1 116 ? 0.025 -5.777 -3.238 1 98.44 116 LEU A CA 1
ATOM 958 C C . LEU A 1 116 ? -0.146 -4.496 -2.432 1 98.44 116 LEU A C 1
ATOM 960 O O . LEU A 1 116 ? -0.334 -4.547 -1.213 1 98.44 116 LEU A O 1
ATOM 964 N N . ASN A 1 117 ? -0.112 -3.412 -3.131 1 98.44 117 ASN A N 1
ATOM 965 C CA . ASN A 1 117 ? -0.206 -2.133 -2.436 1 98.44 117 ASN A CA 1
ATOM 966 C C . ASN A 1 117 ? -1.6 -1.911 -1.854 1 98.44 117 ASN A C 1
ATOM 968 O O . ASN A 1 117 ? -1.751 -1.237 -0.834 1 98.44 117 ASN A O 1
ATOM 972 N N . SER A 1 118 ? -2.568 -2.393 -2.516 1 98.31 118 SER A N 1
ATOM 973 C CA . SER A 1 118 ? -3.947 -2.311 -2.043 1 98.31 118 SER A CA 1
ATOM 974 C C . SER A 1 118 ? -4.805 -3.416 -2.65 1 98.31 118 SER A C 1
ATOM 976 O O . SER A 1 118 ? -4.438 -4.004 -3.67 1 98.31 118 SER A O 1
ATOM 978 N N . ALA A 1 119 ? -5.867 -3.727 -2.01 1 98.06 119 ALA A N 1
ATOM 979 C CA . ALA A 1 119 ? -6.902 -4.633 -2.494 1 98.06 119 ALA A CA 1
ATOM 980 C C . ALA A 1 119 ? -8.281 -4.211 -1.988 1 98.06 119 ALA A C 1
ATOM 982 O O . ALA A 1 119 ? -8.453 -3.924 -0.801 1 98.06 119 ALA A O 1
ATOM 983 N N . ASP A 1 120 ? -9.227 -4.191 -2.924 1 96.62 120 ASP A N 1
ATOM 984 C CA . ASP A 1 120 ? -10.547 -3.68 -2.574 1 96.62 120 ASP A CA 1
ATOM 985 C C . ASP A 1 120 ? -11.648 -4.508 -3.232 1 96.62 120 ASP A C 1
ATOM 987 O O . ASP A 1 120 ? -11.484 -4.992 -4.352 1 96.62 120 ASP A O 1
ATOM 991 N N . ARG A 1 121 ? -12.664 -4.613 -2.551 1 93.88 121 ARG A N 1
ATOM 992 C CA . ARG A 1 121 ? -13.945 -5.094 -3.066 1 93.88 121 ARG A CA 1
ATOM 993 C C . ARG A 1 121 ? -15.094 -4.223 -2.568 1 93.88 121 ARG A C 1
ATOM 995 O O . ARG A 1 121 ? -15.234 -4.004 -1.364 1 93.88 121 ARG A O 1
ATOM 1002 N N . GLU A 1 122 ? -15.836 -3.725 -3.555 1 88.5 122 GLU A N 1
ATOM 1003 C CA . GLU A 1 122 ? -16.969 -2.883 -3.191 1 88.5 122 GLU A CA 1
ATOM 1004 C C . GLU A 1 122 ? -18.203 -3.723 -2.91 1 88.5 122 GLU A C 1
ATOM 1006 O O . GLU A 1 122 ? -18.359 -4.82 -3.447 1 88.5 122 GLU A O 1
ATOM 1011 N N . PRO A 1 123 ? -19.078 -3.113 -2.068 1 85.56 123 PRO A N 1
ATOM 1012 C CA . PRO A 1 123 ? -20.312 -3.846 -1.777 1 85.56 123 PRO A CA 1
ATOM 1013 C C . PRO A 1 123 ? -21.125 -4.152 -3.031 1 85.56 123 PRO A C 1
ATOM 1015 O O . PRO A 1 123 ? -21.266 -3.289 -3.902 1 85.56 123 PRO A O 1
ATOM 1018 N N . GLY A 1 124 ? -21.562 -5.281 -3.043 1 80.94 124 GLY A N 1
ATOM 1019 C CA . GLY A 1 124 ? -22.453 -5.676 -4.125 1 80.94 124 GLY A CA 1
ATOM 1020 C C . GLY A 1 124 ? -21.719 -6.02 -5.406 1 80.94 124 GLY A C 1
ATOM 1021 O O . GLY A 1 124 ? -22.344 -6.422 -6.395 1 80.94 124 GLY A O 1
ATOM 1022 N N . GLU A 1 125 ? -20.438 -5.855 -5.352 1 81.5 125 GLU A N 1
ATOM 1023 C CA . GLU A 1 125 ? -19.656 -6.164 -6.551 1 81.5 125 GLU A CA 1
ATOM 1024 C C . GLU A 1 125 ? -18.922 -7.492 -6.402 1 81.5 125 GLU A C 1
ATOM 1026 O O . GLU A 1 125 ? -18.484 -7.844 -5.305 1 81.5 125 GLU A O 1
ATOM 1031 N N . GLY A 1 126 ? -18.875 -8.305 -7.477 1 86.5 126 GLY A N 1
ATOM 1032 C CA . GLY A 1 126 ? -18.109 -9.539 -7.484 1 86.5 126 GLY A CA 1
ATOM 1033 C C . GLY A 1 126 ? -16.719 -9.375 -8.047 1 86.5 126 GLY A C 1
ATOM 1034 O O . GLY A 1 126 ? -16.094 -10.344 -8.492 1 86.5 126 GLY A O 1
ATOM 1035 N N . ILE A 1 127 ? -16.266 -8.094 -8.047 1 92.44 127 ILE A N 1
ATOM 1036 C CA . ILE A 1 127 ? -14.969 -7.773 -8.641 1 92.44 127 ILE A CA 1
ATOM 1037 C C . ILE A 1 127 ? -14 -7.32 -7.559 1 92.44 127 ILE A C 1
ATOM 1039 O O . ILE A 1 127 ? -14.375 -6.57 -6.652 1 92.44 127 ILE A O 1
ATOM 1043 N N . ILE A 1 128 ? -12.789 -7.84 -7.625 1 95.19 128 ILE A N 1
ATOM 1044 C CA . ILE A 1 128 ? -11.719 -7.398 -6.738 1 95.19 128 ILE A CA 1
ATOM 1045 C C . ILE A 1 128 ? -10.766 -6.477 -7.492 1 95.19 128 ILE A C 1
ATOM 1047 O O . ILE A 1 128 ? -10.359 -6.781 -8.617 1 95.19 128 ILE A O 1
ATOM 1051 N N . TYR A 1 129 ? -10.547 -5.332 -6.898 1 95.56 129 TYR A N 1
ATOM 1052 C CA . TYR A 1 129 ? -9.539 -4.395 -7.379 1 95.56 129 TYR A CA 1
ATOM 1053 C C . TYR A 1 129 ? -8.258 -4.512 -6.57 1 95.56 129 TYR A C 1
ATOM 1055 O O . TYR A 1 129 ? -8.297 -4.57 -5.34 1 95.56 129 TYR A O 1
ATOM 1063 N N . PHE A 1 130 ? -7.133 -4.652 -7.223 1 97.56 130 PHE A N 1
ATOM 1064 C CA . PHE A 1 130 ? -5.898 -4.723 -6.449 1 97.56 130 PHE A CA 1
ATOM 1065 C C . PHE A 1 130 ? -4.738 -4.109 -7.227 1 97.56 130 PHE A C 1
ATOM 1067 O O . PHE A 1 130 ? -4.754 -4.09 -8.461 1 97.56 130 PHE A O 1
ATOM 1074 N N . THR A 1 131 ? -3.785 -3.525 -6.5 1 98 131 THR A N 1
ATOM 1075 C CA . THR A 1 131 ? -2.619 -2.877 -7.09 1 98 131 THR A CA 1
ATOM 1076 C C . THR A 1 131 ? -1.347 -3.658 -6.77 1 98 131 THR A C 1
ATOM 1078 O O . THR A 1 131 ? -1.062 -3.939 -5.605 1 98 131 THR A O 1
ATOM 1081 N N . VAL A 1 132 ? -0.604 -3.99 -7.824 1 97.62 132 VAL A N 1
ATOM 1082 C CA . VAL A 1 132 ? 0.629 -4.758 -7.699 1 97.62 132 VAL A CA 1
ATOM 1083 C C . VAL A 1 132 ? 1.827 -3.812 -7.66 1 97.62 132 VAL A C 1
ATOM 1085 O O . VAL A 1 132 ? 1.922 -2.887 -8.469 1 97.62 132 VAL A O 1
ATOM 1088 N N . HIS A 1 133 ? 2.662 -3.982 -6.707 1 97.81 133 HIS A N 1
ATOM 1089 C CA . HIS A 1 133 ? 3.867 -3.17 -6.602 1 97.81 133 HIS A CA 1
ATOM 1090 C C . HIS A 1 133 ? 4.707 -3.258 -7.875 1 97.81 133 HIS A C 1
ATOM 1092 O O . HIS A 1 133 ? 4.824 -4.332 -8.469 1 97.81 133 HIS A O 1
ATOM 1098 N N . LYS A 1 134 ? 5.363 -2.266 -8.211 1 95.62 134 LYS A N 1
ATOM 1099 C CA . LYS A 1 134 ? 6.082 -2.18 -9.477 1 95.62 134 LYS A CA 1
ATOM 1100 C C . LYS A 1 134 ? 7.211 -3.203 -9.539 1 95.62 134 LYS A C 1
ATOM 1102 O O . LYS A 1 134 ? 7.512 -3.742 -10.609 1 95.62 134 LYS A O 1
ATOM 1107 N N . PHE A 1 135 ? 7.848 -3.512 -8.438 1 94.38 135 PHE A N 1
ATOM 1108 C CA . PHE A 1 135 ? 8.922 -4.492 -8.438 1 94.38 135 PHE A CA 1
ATOM 1109 C C . PHE A 1 135 ? 8.383 -5.891 -8.703 1 94.38 135 PHE A C 1
ATOM 1111 O O . PHE A 1 135 ? 9.031 -6.699 -9.367 1 94.38 135 PHE A O 1
ATOM 1118 N N . VAL A 1 136 ? 7.242 -6.184 -8.156 1 95.62 136 VAL A N 1
ATOM 1119 C CA . VAL A 1 136 ? 6.598 -7.469 -8.422 1 95.62 136 VAL A CA 1
ATOM 1120 C C . VAL A 1 136 ? 6.203 -7.559 -9.891 1 95.62 136 VAL A C 1
ATOM 1122 O O . VAL A 1 136 ? 6.445 -8.578 -10.547 1 95.62 136 VAL A O 1
ATOM 1125 N N . TRP A 1 137 ? 5.691 -6.48 -10.328 1 94.88 137 TRP A N 1
ATOM 1126 C CA . TRP A 1 137 ? 5.281 -6.41 -11.727 1 94.88 137 TRP A CA 1
ATOM 1127 C C . TRP A 1 137 ? 6.484 -6.559 -12.648 1 94.88 137 TRP A C 1
ATOM 1129 O O . TRP A 1 137 ? 6.43 -7.305 -13.633 1 94.88 137 TRP A O 1
ATOM 1139 N N . GLN A 1 138 ? 7.535 -5.879 -12.344 1 93.62 138 GLN A N 1
ATOM 1140 C CA . GLN A 1 138 ? 8.766 -5.992 -13.117 1 93.62 138 GLN A CA 1
ATOM 1141 C C . GLN A 1 138 ? 9.266 -7.434 -13.148 1 93.62 138 GLN A C 1
ATOM 1143 O O . GLN A 1 138 ? 9.703 -7.926 -14.195 1 93.62 138 GLN A O 1
ATOM 1148 N N . SER A 1 139 ? 9.219 -8.086 -12.047 1 93.19 139 SER A N 1
ATOM 1149 C CA . SER A 1 139 ? 9.672 -9.469 -11.961 1 93.19 139 SER A CA 1
ATOM 1150 C C . SER A 1 139 ? 8.805 -10.391 -12.828 1 93.19 139 SER A C 1
ATOM 1152 O O . SER A 1 139 ? 9.305 -11.367 -13.383 1 93.19 139 SER A O 1
ATOM 1154 N N . ALA A 1 140 ? 7.559 -10.094 -12.898 1 93.75 140 ALA A N 1
ATOM 1155 C CA . ALA A 1 140 ? 6.641 -10.891 -13.703 1 93.75 140 ALA A CA 1
ATOM 1156 C C . ALA A 1 140 ? 6.875 -10.672 -15.195 1 93.75 140 ALA A C 1
ATOM 1158 O O . ALA A 1 140 ? 6.672 -11.578 -16 1 93.75 140 ALA A O 1
ATOM 1159 N N . LEU A 1 141 ? 7.371 -9.5 -15.531 1 92.56 141 LEU A N 1
ATOM 1160 C CA . LEU A 1 141 ? 7.52 -9.125 -16.938 1 92.56 141 LEU A CA 1
ATOM 1161 C C . LEU A 1 141 ? 8.906 -9.484 -17.438 1 92.56 141 LEU A C 1
ATOM 1163 O O . LEU A 1 141 ? 9.133 -9.539 -18.656 1 92.56 141 LEU A O 1
ATOM 1167 N N . ASP A 1 142 ? 9.812 -9.672 -16.547 1 91.88 142 ASP A N 1
ATOM 1168 C CA . ASP A 1 142 ? 11.211 -9.836 -16.922 1 91.88 142 ASP A CA 1
ATOM 1169 C C . ASP A 1 142 ? 11.516 -11.281 -17.312 1 91.88 142 ASP A C 1
ATOM 1171 O O . ASP A 1 142 ? 11.609 -12.156 -16.453 1 91.88 142 ASP A O 1
ATOM 1175 N N . PHE A 1 143 ? 11.766 -11.539 -18.609 1 91 143 PHE A N 1
ATOM 1176 C CA . PHE A 1 143 ? 12.047 -12.875 -19.109 1 91 143 PHE A CA 1
ATOM 1177 C C . PHE A 1 143 ? 13.523 -13.023 -19.453 1 91 143 PHE A C 1
ATOM 1179 O O . PHE A 1 143 ? 13.914 -13.953 -20.172 1 91 143 PHE A O 1
ATOM 1186 N N . THR A 1 144 ? 14.359 -12.102 -18.922 1 90.31 144 THR A N 1
ATOM 1187 C CA . THR A 1 144 ? 15.781 -12.117 -19.25 1 90.31 144 THR A CA 1
ATOM 1188 C C . THR A 1 144 ? 16.438 -13.422 -18.797 1 90.31 144 THR A C 1
ATOM 1190 O O . THR A 1 144 ? 17.375 -13.898 -19.422 1 90.31 144 THR A O 1
ATOM 1193 N N . LYS A 1 145 ? 15.969 -14.031 -17.75 1 89.81 145 LYS A N 1
ATOM 1194 C CA . LYS A 1 145 ? 16.5 -15.289 -17.234 1 89.81 145 LYS A CA 1
ATOM 1195 C C . LYS A 1 145 ? 15.68 -16.484 -17.734 1 89.81 145 LYS A C 1
ATOM 1197 O O . LYS A 1 145 ? 15.789 -17.578 -17.188 1 89.81 145 LYS A O 1
ATOM 1202 N N . GLY A 1 146 ? 14.797 -16.156 -18.688 1 91.19 146 GLY A N 1
ATOM 1203 C CA . GLY A 1 146 ? 13.953 -17.203 -19.266 1 91.19 146 GLY A CA 1
ATOM 1204 C C . GLY A 1 146 ? 12.562 -17.25 -18.656 1 91.19 146 GLY A C 1
ATOM 1205 O O . GLY A 1 146 ? 12.234 -16.422 -17.797 1 91.19 146 GLY A O 1
ATOM 1206 N N . PHE A 1 147 ? 11.797 -18.125 -19.234 1 93 147 PHE A N 1
ATOM 1207 C CA . PHE A 1 147 ? 10.43 -18.281 -18.75 1 93 147 PHE A CA 1
ATOM 1208 C C . PHE A 1 147 ? 10.07 -19.766 -18.641 1 93 147 PHE A C 1
ATOM 1210 O O . PHE A 1 147 ? 10.773 -20.625 -19.172 1 93 147 PHE A O 1
ATOM 1217 N N . THR A 1 148 ? 9.078 -20.016 -17.828 1 92.94 148 THR A N 1
ATOM 1218 C CA . THR A 1 148 ? 8.531 -21.344 -17.625 1 92.94 148 THR A CA 1
ATOM 1219 C C . THR A 1 148 ? 7.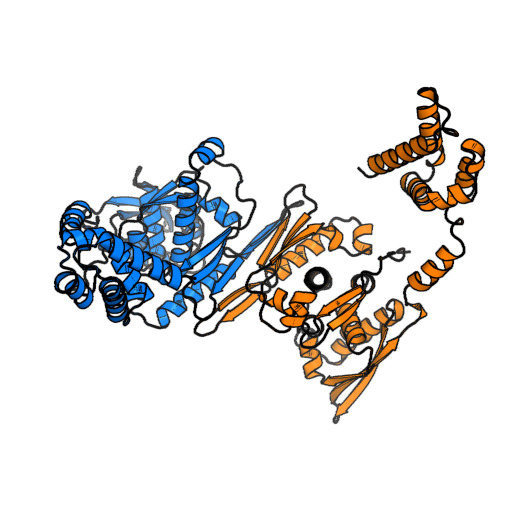125 -21.453 -18.203 1 92.94 148 THR A C 1
ATOM 1221 O O . THR A 1 148 ? 6.262 -20.609 -17.906 1 92.94 148 THR A O 1
ATOM 1224 N N . LYS A 1 149 ? 7 -22.453 -19.094 1 91.69 149 LYS A N 1
ATOM 1225 C CA . LYS A 1 149 ? 5.652 -22.719 -19.578 1 91.69 149 LYS A CA 1
ATOM 1226 C C . LYS A 1 149 ? 4.824 -23.438 -18.516 1 91.69 149 LYS A C 1
ATOM 1228 O O . LYS A 1 149 ? 5.258 -24.469 -17.984 1 91.69 149 LYS A O 1
ATOM 1233 N N . LEU A 1 150 ? 3.719 -22.891 -18.234 1 92.06 150 LEU A N 1
ATOM 1234 C CA . LEU A 1 150 ? 2.92 -23.422 -17.141 1 92.06 150 LEU A CA 1
ATOM 1235 C C . LEU A 1 150 ? 1.456 -23.562 -17.547 1 92.06 150 LEU A C 1
ATOM 1237 O O . LEU A 1 150 ? 0.896 -22.656 -18.172 1 92.06 150 LEU A O 1
ATOM 1241 N N . ASP A 1 151 ? 0.936 -24.719 -17.25 1 89 151 ASP A N 1
ATOM 1242 C CA . ASP A 1 151 ? -0.513 -24.875 -17.312 1 89 151 ASP A CA 1
ATOM 1243 C C . ASP A 1 151 ? -1.179 -24.391 -16.031 1 89 151 ASP A C 1
ATOM 1245 O O . ASP A 1 151 ? -1.137 -25.078 -15 1 89 151 ASP A O 1
ATOM 1249 N N . LEU A 1 152 ? -1.849 -23.266 -16.141 1 88.5 152 LEU A N 1
ATOM 1250 C CA . LEU A 1 152 ? -2.396 -22.609 -14.953 1 88.5 152 LEU A CA 1
ATOM 1251 C C . LEU A 1 152 ? -3.529 -23.438 -14.352 1 88.5 152 LEU A C 1
ATOM 1253 O O . LEU A 1 152 ? -3.73 -23.422 -13.133 1 88.5 152 LEU A O 1
ATOM 1257 N N . VAL A 1 153 ? -4.25 -24.141 -15.102 1 83.88 153 VAL A N 1
ATOM 1258 C CA . VAL A 1 153 ? -5.355 -24.953 -14.617 1 83.88 153 VAL A CA 1
ATOM 1259 C C . VAL A 1 153 ? -4.816 -26.078 -13.727 1 83.88 153 VAL A C 1
ATOM 1261 O O . VAL A 1 153 ? -5.32 -26.281 -12.617 1 83.88 153 VAL A O 1
ATOM 1264 N N . VAL A 1 154 ? -3.781 -26.734 -14.258 1 87.44 154 VAL A N 1
ATOM 1265 C CA . VAL A 1 154 ? -3.156 -27.797 -13.484 1 87.44 154 VAL A CA 1
ATOM 1266 C C . VAL A 1 154 ? -2.576 -27.219 -12.188 1 87.44 154 VAL A C 1
ATOM 1268 O O . VAL A 1 154 ? -2.785 -27.781 -11.109 1 87.44 154 VAL A O 1
ATOM 1271 N N . ALA A 1 155 ? -1.87 -26.156 -12.344 1 90.94 155 ALA A N 1
ATOM 1272 C CA . ALA A 1 155 ? -1.205 -25.547 -11.195 1 90.94 155 ALA A CA 1
ATOM 1273 C C . ALA A 1 155 ? -2.213 -25.188 -10.109 1 90.94 155 ALA A C 1
ATOM 1275 O O . ALA A 1 155 ? -1.975 -25.438 -8.93 1 90.94 155 ALA A O 1
ATOM 1276 N N . MET A 1 156 ? -3.346 -24.672 -10.477 1 88.19 156 MET A N 1
ATOM 1277 C CA . MET A 1 156 ? -4.305 -24.141 -9.516 1 88.19 156 MET A CA 1
ATOM 1278 C C . MET A 1 156 ? -5.184 -25.25 -8.945 1 88.19 156 MET A C 1
ATOM 1280 O O . MET A 1 156 ? -5.969 -25.016 -8.023 1 88.19 156 MET A O 1
ATOM 1284 N N . GLU A 1 157 ? -5.102 -26.406 -9.43 1 85.25 157 GLU A N 1
ATOM 1285 C CA . GLU A 1 157 ? -5.852 -27.547 -8.906 1 85.25 157 GLU A CA 1
ATOM 1286 C C . GLU A 1 157 ? -5.098 -28.234 -7.766 1 85.25 157 GLU A C 1
ATOM 1288 O O . GLU A 1 157 ? -5.68 -29.016 -7.012 1 85.25 157 GLU A O 1
ATOM 1293 N N . LEU A 1 158 ? -3.842 -27.953 -7.754 1 90.88 158 LEU A N 1
ATOM 1294 C CA . LEU A 1 158 ? -3.049 -28.547 -6.676 1 90.88 158 LEU A CA 1
ATOM 1295 C C . LEU A 1 158 ? -3.484 -28 -5.32 1 90.88 158 LEU A C 1
ATOM 1297 O O . LEU A 1 158 ? -3.893 -26.844 -5.219 1 90.88 158 LEU A O 1
ATOM 1301 N N . LYS A 1 159 ? -3.33 -28.781 -4.312 1 88.38 159 LYS A N 1
ATOM 1302 C CA . LYS A 1 159 ? -3.908 -28.453 -3.016 1 88.38 159 LYS A CA 1
ATOM 1303 C C . LYS A 1 159 ? -2.84 -27.953 -2.049 1 88.38 159 LYS A C 1
ATOM 1305 O O . LYS A 1 159 ? -3.158 -27.406 -0.988 1 88.38 159 LYS A O 1
ATOM 1310 N N . SER A 1 160 ? -1.625 -28.094 -2.441 1 91.38 160 SER A N 1
ATOM 1311 C CA . SER A 1 160 ? -0.514 -27.641 -1.608 1 91.38 160 SER A CA 1
ATOM 1312 C C . SER A 1 160 ? 0.327 -26.594 -2.326 1 91.38 160 SER A C 1
ATOM 1314 O O . SER A 1 160 ? 0.626 -26.734 -3.514 1 91.38 160 SER A O 1
ATOM 1316 N N . ALA A 1 161 ? 0.624 -25.562 -1.505 1 92.31 161 ALA A N 1
ATOM 1317 C CA . ALA A 1 161 ? 1.508 -24.547 -2.059 1 92.31 161 ALA A CA 1
ATOM 1318 C C . ALA A 1 161 ? 2.852 -25.141 -2.465 1 92.31 161 ALA A C 1
ATOM 1320 O O . ALA A 1 161 ? 3.453 -24.719 -3.455 1 92.31 161 ALA A O 1
ATOM 1321 N N . TYR A 1 162 ? 3.338 -26.125 -1.76 1 94.56 162 TYR A N 1
ATOM 1322 C CA . TYR A 1 162 ? 4.605 -26.766 -2.078 1 94.56 162 TYR A CA 1
ATOM 1323 C C . TYR A 1 162 ? 4.492 -27.578 -3.363 1 94.56 162 TYR A C 1
ATOM 1325 O O . TYR A 1 162 ? 5.434 -27.625 -4.16 1 94.56 162 TYR A O 1
ATOM 1333 N N . SER A 1 163 ? 3.387 -28.219 -3.535 1 95.5 163 SER A N 1
ATOM 1334 C CA . SER A 1 163 ? 3.15 -28.938 -4.777 1 95.5 163 SER A CA 1
ATOM 1335 C C . SER A 1 163 ? 3.152 -28 -5.977 1 95.5 163 SER A C 1
ATOM 1337 O O . SER A 1 163 ? 3.711 -28.328 -7.027 1 95.5 163 SER A O 1
ATOM 1339 N N . MET A 1 164 ? 2.531 -26.844 -5.754 1 94.31 164 MET A N 1
ATOM 1340 C CA . MET A 1 164 ? 2.523 -25.844 -6.809 1 94.31 164 MET A CA 1
ATOM 1341 C C . MET A 1 164 ? 3.945 -25.438 -7.184 1 94.31 164 MET A C 1
ATOM 1343 O O . MET A 1 164 ? 4.277 -25.328 -8.367 1 94.31 164 MET A O 1
ATOM 1347 N N . ARG A 1 165 ? 4.738 -25.25 -6.211 1 95.38 165 ARG A N 1
ATOM 1348 C CA . ARG A 1 165 ? 6.117 -24.828 -6.422 1 95.38 165 ARG A CA 1
ATOM 1349 C C . ARG A 1 165 ? 6.926 -25.922 -7.121 1 95.38 165 ARG A C 1
ATOM 1351 O O . ARG A 1 165 ? 7.684 -25.641 -8.047 1 95.38 165 ARG A O 1
ATOM 1358 N N . PHE A 1 166 ? 6.758 -27.094 -6.688 1 96.25 166 PHE A N 1
ATOM 1359 C CA . PHE A 1 166 ? 7.477 -28.203 -7.32 1 96.25 166 PHE A CA 1
ATOM 1360 C C . PHE A 1 166 ? 7.02 -28.391 -8.766 1 96.25 166 PHE A C 1
ATOM 1362 O O . PHE A 1 166 ? 7.824 -28.719 -9.633 1 96.25 166 PHE A O 1
ATOM 1369 N N . TYR A 1 167 ? 5.746 -28.203 -9 1 95.38 167 TYR A N 1
ATOM 1370 C CA . TYR A 1 167 ? 5.242 -28.297 -10.367 1 95.38 167 TYR A CA 1
ATOM 1371 C C . TYR A 1 167 ? 5.902 -27.25 -11.258 1 95.38 167 TYR A C 1
ATOM 1373 O O . TYR A 1 167 ? 6.324 -27.547 -12.375 1 95.38 167 TYR A O 1
ATOM 1381 N N . GLU A 1 168 ? 6.035 -26.031 -10.742 1 95.12 168 GLU A N 1
ATOM 1382 C CA . GLU A 1 168 ? 6.703 -24.953 -11.469 1 95.12 168 GLU A CA 1
ATOM 1383 C C . GLU A 1 168 ? 8.164 -25.297 -11.75 1 95.12 168 GLU A C 1
ATOM 1385 O O . GLU A 1 168 ? 8.664 -25.062 -12.852 1 95.12 168 GLU A O 1
ATOM 1390 N N . ILE A 1 169 ? 8.781 -25.828 -10.727 1 95.31 169 ILE A N 1
ATOM 1391 C CA . ILE A 1 169 ? 10.195 -26.172 -10.844 1 95.31 169 ILE A CA 1
ATOM 1392 C C . ILE A 1 169 ? 10.367 -27.281 -11.875 1 95.31 169 ILE A C 1
ATOM 1394 O O . ILE A 1 169 ? 11.289 -27.25 -12.695 1 95.31 169 ILE A O 1
ATOM 1398 N N . ALA A 1 170 ? 9.5 -28.281 -11.828 1 95.81 170 ALA A N 1
ATOM 1399 C CA . ALA A 1 170 ? 9.539 -29.375 -12.797 1 95.81 170 ALA A CA 1
ATOM 1400 C C . ALA A 1 170 ? 9.383 -28.844 -14.219 1 95.81 170 ALA A C 1
ATOM 1402 O O . ALA A 1 170 ? 10.094 -29.281 -15.125 1 95.81 170 ALA A O 1
ATOM 1403 N N . ARG A 1 171 ? 8.492 -27.922 -14.328 1 93.69 171 ARG A N 1
ATOM 1404 C CA . ARG A 1 171 ? 8.266 -27.344 -15.641 1 93.69 171 ARG A CA 1
ATOM 1405 C C . ARG A 1 171 ? 9.469 -26.531 -16.094 1 93.69 171 ARG A C 1
ATOM 1407 O O . ARG A 1 171 ? 9.844 -26.562 -17.281 1 93.69 171 ARG A O 1
ATOM 1414 N N . ARG A 1 172 ? 10.039 -25.828 -15.188 1 93.25 172 ARG A N 1
ATOM 1415 C CA . ARG A 1 172 ? 11.211 -25.016 -15.508 1 93.25 172 ARG A CA 1
ATOM 1416 C C . ARG A 1 172 ? 12.359 -25.891 -16.016 1 93.25 172 ARG A C 1
ATOM 1418 O O . ARG A 1 172 ? 13.062 -25.516 -16.953 1 93.25 172 ARG A O 1
ATOM 1425 N N . TRP A 1 173 ? 12.547 -27.047 -15.406 1 93.62 173 TRP A N 1
ATOM 1426 C CA . TRP A 1 173 ? 13.664 -27.922 -15.734 1 93.62 173 TRP A CA 1
ATOM 1427 C C . TRP A 1 173 ? 13.195 -29.094 -16.609 1 93.62 173 TRP A C 1
ATOM 1429 O O . TRP A 1 173 ? 13.781 -30.172 -16.578 1 93.62 173 TRP A O 1
ATOM 1439 N N . SER A 1 174 ? 12.109 -28.891 -17.312 1 91.06 174 SER A N 1
ATOM 1440 C CA . SER A 1 174 ? 11.523 -29.953 -18.109 1 91.06 174 SER A CA 1
ATOM 1441 C C . SER A 1 174 ? 12.469 -30.375 -19.234 1 91.06 174 SER A C 1
ATOM 1443 O O . SER A 1 174 ? 12.414 -31.516 -19.703 1 91.06 174 SER A O 1
ATOM 1445 N N . ASP A 1 175 ? 13.383 -29.484 -19.625 1 90.56 175 ASP A N 1
ATOM 1446 C CA . ASP A 1 175 ? 14.32 -29.781 -20.703 1 90.56 175 ASP A CA 1
ATOM 1447 C C . ASP A 1 175 ? 15.445 -30.688 -20.219 1 90.56 175 ASP A C 1
ATOM 1449 O O . ASP A 1 175 ? 15.719 -31.734 -20.812 1 90.56 175 ASP A O 1
ATOM 1453 N N . THR A 1 176 ? 16.125 -30.297 -19.125 1 92.62 176 THR A N 1
ATOM 1454 C CA . THR A 1 176 ? 17.25 -31.047 -18.578 1 92.62 176 THR A CA 1
ATOM 1455 C C . THR A 1 176 ? 16.766 -32.188 -17.703 1 92.62 176 THR A C 1
ATOM 1457 O O . THR A 1 176 ? 17.469 -33.188 -17.5 1 92.62 176 THR A O 1
ATOM 1460 N N . LYS A 1 177 ? 15.617 -32 -17.016 1 94.81 177 LYS A N 1
ATOM 1461 C CA . LYS A 1 177 ? 14.922 -32.969 -16.156 1 94.81 177 LYS A CA 1
ATOM 1462 C C . LYS A 1 177 ? 15.711 -33.219 -14.875 1 94.81 177 LYS A C 1
ATOM 1464 O O . LYS A 1 177 ? 15.406 -34.156 -14.141 1 94.81 177 LYS A O 1
ATOM 1469 N N . ILE A 1 178 ? 16.781 -32.469 -14.703 1 96.81 178 ILE A N 1
ATOM 1470 C CA . ILE A 1 178 ? 17.594 -32.656 -13.5 1 96.81 178 ILE A CA 1
ATOM 1471 C C . ILE A 1 178 ? 17.812 -31.281 -12.828 1 96.81 178 ILE A C 1
ATOM 1473 O O . ILE A 1 178 ? 18.109 -30.297 -13.5 1 96.81 178 ILE A O 1
ATOM 1477 N N . TRP A 1 179 ? 17.609 -31.266 -11.5 1 96.38 179 TRP A N 1
ATOM 1478 C CA . TRP A 1 179 ? 17.828 -30.062 -10.695 1 96.38 179 TRP A CA 1
ATOM 1479 C C . TRP A 1 179 ? 18.594 -30.406 -9.414 1 96.38 179 TRP A C 1
ATOM 1481 O O . TRP A 1 179 ? 18.141 -31.234 -8.625 1 96.38 179 TRP A O 1
ATOM 1491 N N . LYS A 1 180 ? 19.766 -29.844 -9.281 1 97.38 180 LYS A N 1
ATOM 1492 C CA . LYS A 1 180 ? 20.594 -30.031 -8.094 1 97.38 180 LYS A CA 1
ATOM 1493 C C . LYS A 1 180 ? 20.578 -28.781 -7.207 1 97.38 180 LYS A C 1
ATOM 1495 O O . LYS A 1 180 ? 20.734 -27.656 -7.695 1 97.38 180 LYS A O 1
ATOM 1500 N N . ILE A 1 181 ? 20.391 -29 -5.938 1 96.94 181 ILE A N 1
ATOM 1501 C CA . ILE A 1 181 ? 20.312 -27.859 -5.039 1 96.94 181 ILE A CA 1
ATOM 1502 C C . ILE A 1 181 ? 20.812 -28.25 -3.652 1 96.94 181 ILE A C 1
ATOM 1504 O O . ILE A 1 181 ? 20.562 -29.375 -3.188 1 96.94 181 ILE A O 1
ATOM 1508 N N . SER A 1 182 ? 21.531 -27.328 -3.012 1 97.38 182 SER A N 1
ATOM 1509 C CA . SER A 1 182 ? 21.922 -27.562 -1.629 1 97.38 182 SER A CA 1
ATOM 1510 C C . SER A 1 182 ? 20.734 -27.484 -0.687 1 97.38 182 SER A C 1
ATOM 1512 O O . SER A 1 182 ? 19.734 -26.844 -1.003 1 97.38 182 SER A O 1
ATOM 1514 N N . VAL A 1 183 ? 20.844 -28.125 0.475 1 96.38 183 VAL A N 1
ATOM 1515 C CA . VAL A 1 183 ? 19.766 -28.078 1.465 1 96.38 183 VAL A CA 1
ATOM 1516 C C . VAL A 1 183 ? 19.547 -26.625 1.912 1 96.38 183 VAL A C 1
ATOM 1518 O O . VAL A 1 183 ? 18.406 -26.203 2.107 1 96.38 183 VAL A O 1
ATOM 1521 N N . GLU A 1 184 ? 20.609 -25.875 2.068 1 95.19 184 GLU A N 1
ATOM 1522 C CA . GLU A 1 184 ? 20.516 -24.469 2.469 1 95.19 184 GLU A CA 1
ATOM 1523 C C . GLU A 1 184 ? 19.75 -23.656 1.43 1 95.19 184 GLU A C 1
ATOM 1525 O O . GLU A 1 184 ? 18.859 -22.891 1.774 1 95.19 184 GLU A O 1
ATOM 1530 N N . ASP A 1 185 ? 20.078 -23.828 0.213 1 95.38 185 ASP A N 1
ATOM 1531 C CA . ASP A 1 185 ? 19.422 -23.094 -0.867 1 95.38 185 ASP A CA 1
ATOM 1532 C C . ASP A 1 185 ? 17.969 -23.516 -1.006 1 95.38 185 ASP A C 1
ATOM 1534 O O . ASP A 1 185 ? 17.109 -22.688 -1.333 1 95.38 185 ASP A O 1
ATOM 1538 N N . PHE A 1 186 ? 17.75 -24.781 -0.795 1 96 186 PHE A N 1
ATOM 1539 C CA . PHE A 1 186 ? 16.375 -25.297 -0.853 1 96 186 PHE A CA 1
ATOM 1540 C C . PHE A 1 186 ? 15.508 -24.625 0.194 1 96 186 PHE A C 1
ATOM 1542 O O . PHE A 1 186 ? 14.406 -24.156 -0.115 1 96 186 PHE A O 1
ATOM 1549 N N . ARG A 1 187 ? 16.031 -24.578 1.367 1 95.06 187 ARG A N 1
ATOM 1550 C CA . ARG A 1 187 ? 15.305 -23.938 2.459 1 95.06 187 ARG A CA 1
ATOM 1551 C C . ARG A 1 187 ? 15.055 -22.469 2.168 1 95.06 187 ARG A C 1
ATOM 1553 O O . ARG A 1 187 ? 14.008 -21.922 2.523 1 95.06 187 ARG A O 1
ATOM 1560 N N . ASP A 1 188 ? 16.016 -21.828 1.544 1 93.69 188 ASP A N 1
ATOM 1561 C CA . ASP A 1 188 ? 15.883 -20.422 1.173 1 93.69 188 ASP A CA 1
ATOM 1562 C C . ASP A 1 188 ? 14.805 -20.234 0.105 1 93.69 188 ASP A C 1
ATOM 1564 O O . ASP A 1 188 ? 13.977 -19.328 0.202 1 93.69 188 ASP A O 1
ATOM 1568 N N . LEU A 1 189 ? 14.828 -21.094 -0.837 1 93 189 LEU A N 1
ATOM 1569 C CA . LEU A 1 189 ? 13.906 -20.984 -1.965 1 93 189 LEU A CA 1
ATOM 1570 C C . LEU A 1 189 ? 12.469 -21.203 -1.513 1 93 189 LEU A C 1
ATOM 1572 O O . LEU A 1 189 ? 11.562 -20.484 -1.946 1 93 189 LEU A O 1
ATOM 1576 N N . PHE A 1 190 ? 12.273 -22.172 -0.622 1 93.5 190 PHE A N 1
ATOM 1577 C CA . PHE A 1 190 ? 10.922 -22.516 -0.193 1 93.5 190 PHE A CA 1
ATOM 1578 C C . PHE A 1 190 ? 10.539 -21.75 1.062 1 93.5 190 PHE A C 1
ATOM 1580 O O . PHE A 1 190 ? 9.398 -21.828 1.522 1 93.5 190 PHE A O 1
ATOM 1587 N N . GLY A 1 191 ? 11.43 -21 1.568 1 90.38 191 GLY A N 1
ATOM 1588 C CA . GLY A 1 191 ? 11.164 -20.188 2.74 1 90.38 191 GLY A CA 1
ATOM 1589 C C . GLY A 1 191 ? 10.766 -21 3.957 1 90.38 191 GLY A C 1
ATOM 1590 O O . GLY A 1 191 ? 9.828 -20.641 4.676 1 90.38 191 GLY A O 1
ATOM 1591 N N . CYS A 1 192 ? 11.406 -22.109 4.285 1 89.31 192 CYS A N 1
ATOM 1592 C CA . CYS A 1 192 ? 10.922 -23.016 5.324 1 89.31 192 CYS A CA 1
ATOM 1593 C C . CYS A 1 192 ? 11.969 -23.203 6.414 1 89.31 192 CYS A C 1
ATOM 1595 O O . CYS A 1 192 ? 11.906 -24.156 7.195 1 89.31 192 CYS A O 1
ATOM 1597 N N . LYS A 1 193 ? 12.93 -22.297 6.484 1 86.88 193 LYS A N 1
ATOM 1598 C CA . LYS A 1 193 ? 14.008 -22.438 7.457 1 86.88 193 LYS A CA 1
ATOM 1599 C C . LYS A 1 193 ? 13.461 -22.484 8.883 1 86.88 193 LYS A C 1
ATOM 1601 O O . LYS A 1 193 ? 13.867 -23.344 9.68 1 86.88 193 LYS A O 1
ATOM 1606 N N . GLU A 1 194 ? 12.578 -21.656 9.195 1 88.31 194 GLU A N 1
ATOM 1607 C CA . GLU A 1 194 ? 12.039 -21.562 10.547 1 88.31 194 GLU A CA 1
ATOM 1608 C C . GLU A 1 194 ? 10.844 -22.484 10.742 1 88.31 194 GLU A C 1
ATOM 1610 O O . GLU A 1 194 ? 10.578 -22.953 11.852 1 88.31 194 GLU A O 1
ATOM 1615 N N . LYS A 1 195 ? 10.133 -22.75 9.758 1 87 195 LYS A N 1
ATOM 1616 C CA . LYS A 1 195 ? 8.906 -23.531 9.828 1 87 195 LYS A CA 1
ATOM 1617 C C . LYS A 1 195 ? 9.219 -25.016 10.055 1 87 195 LYS A C 1
ATOM 1619 O O . LYS A 1 195 ? 8.508 -25.688 10.805 1 87 195 LYS A O 1
ATOM 1624 N N . TYR A 1 196 ? 10.219 -25.422 9.312 1 89.62 196 TYR A N 1
ATOM 1625 C CA . TYR A 1 196 ? 10.609 -26.828 9.438 1 89.62 196 TYR A CA 1
ATOM 1626 C C . TYR A 1 196 ? 12.102 -26.953 9.719 1 89.62 196 TYR A C 1
ATOM 1628 O O . TYR A 1 196 ? 12.867 -27.406 8.867 1 89.62 196 TYR A O 1
ATOM 1636 N N . PRO A 1 197 ? 12.469 -26.766 10.922 1 90.81 197 PRO A N 1
ATOM 1637 C CA . PRO A 1 197 ? 13.891 -26.844 11.266 1 90.81 197 PRO A CA 1
ATOM 1638 C C . PRO A 1 197 ? 14.43 -28.266 11.195 1 90.81 197 PRO A C 1
ATOM 1640 O O . PRO A 1 197 ? 15.594 -28.469 10.828 1 90.81 197 PRO A O 1
ATOM 1643 N N . ALA A 1 198 ? 13.594 -29.219 11.547 1 93.62 198 ALA A N 1
ATOM 1644 C CA . ALA A 1 198 ? 14.031 -30.609 11.461 1 93.62 198 ALA A CA 1
ATOM 1645 C C . ALA A 1 198 ? 14.062 -31.094 10.008 1 93.62 198 ALA A C 1
ATOM 1647 O O . ALA A 1 198 ? 13.078 -30.938 9.281 1 93.62 198 ALA A O 1
ATOM 1648 N N . PHE A 1 199 ? 15.141 -31.734 9.672 1 94.19 199 PHE A N 1
ATOM 1649 C CA . PHE A 1 199 ? 15.359 -32.156 8.297 1 94.19 199 PHE A CA 1
ATOM 1650 C C . PHE A 1 199 ? 14.258 -33.125 7.852 1 94.19 199 PHE A C 1
ATOM 1652 O O . PHE A 1 199 ? 13.711 -32.969 6.758 1 94.19 199 PHE A O 1
ATOM 1659 N N . ASN A 1 200 ? 13.953 -34.062 8.68 1 94.06 200 ASN A N 1
ATOM 1660 C CA . ASN A 1 200 ? 12.969 -35.094 8.312 1 94.06 200 ASN A CA 1
ATOM 1661 C C . ASN A 1 200 ? 11.578 -34.5 8.156 1 94.06 200 ASN A C 1
ATOM 1663 O O . ASN A 1 200 ? 10.789 -34.969 7.336 1 94.06 200 ASN A O 1
ATOM 1667 N N . ASP A 1 201 ? 11.258 -33.531 8.922 1 94.31 201 ASP A N 1
ATOM 1668 C CA . ASP A 1 201 ? 9.977 -32.875 8.773 1 94.31 201 ASP A CA 1
ATOM 1669 C C . ASP A 1 201 ? 9.898 -32.125 7.449 1 94.31 201 ASP A C 1
ATOM 1671 O O . ASP A 1 201 ? 8.875 -32.156 6.762 1 94.31 201 ASP A O 1
ATOM 1675 N N . MET A 1 202 ? 10.969 -31.422 7.164 1 95.69 202 MET A N 1
ATOM 1676 C CA . MET A 1 202 ? 11.008 -30.719 5.883 1 95.69 202 MET A CA 1
ATOM 1677 C C . MET A 1 202 ? 10.812 -31.688 4.727 1 95.69 202 MET A C 1
ATOM 1679 O O . MET A 1 202 ? 10.008 -31.438 3.828 1 95.69 202 MET A O 1
ATOM 1683 N N . LYS A 1 203 ? 11.531 -32.781 4.77 1 95.81 203 LYS A N 1
ATOM 1684 C CA . LYS A 1 203 ? 11.438 -33.781 3.721 1 95.81 203 LYS A CA 1
ATOM 1685 C C . LYS A 1 203 ? 10.023 -34.344 3.607 1 95.81 203 LYS A C 1
ATOM 1687 O O . LYS A 1 203 ? 9.461 -34.406 2.51 1 95.81 203 LYS A O 1
ATOM 1692 N N . ARG A 1 204 ? 9.453 -34.656 4.688 1 94.88 204 ARG A N 1
ATOM 1693 C CA . ARG A 1 204 ? 8.133 -35.281 4.723 1 94.88 204 ARG A CA 1
ATOM 1694 C C . ARG A 1 204 ? 7.051 -34.312 4.273 1 94.88 204 ARG A C 1
ATOM 1696 O O . ARG A 1 204 ? 6.262 -34.625 3.379 1 94.88 204 ARG A O 1
ATOM 1703 N N . TYR A 1 205 ? 7.086 -33.125 4.832 1 94.06 205 TYR A N 1
ATOM 1704 C CA . TYR A 1 205 ? 5.961 -32.219 4.672 1 94.06 205 TYR A CA 1
ATOM 1705 C C . TYR A 1 205 ? 6.094 -31.406 3.385 1 94.06 205 TYR A C 1
ATOM 1707 O O . TYR A 1 205 ? 5.09 -30.969 2.812 1 94.06 205 TYR A O 1
ATOM 1715 N N . ILE A 1 206 ? 7.285 -31.25 2.902 1 95.81 206 ILE A N 1
ATOM 1716 C CA . ILE A 1 206 ? 7.457 -30.406 1.715 1 95.81 206 ILE A CA 1
ATOM 1717 C C . ILE A 1 206 ? 7.707 -31.297 0.497 1 95.81 206 ILE A C 1
ATOM 1719 O O . ILE A 1 206 ? 6.949 -31.25 -0.475 1 95.81 206 ILE A O 1
ATOM 1723 N N . ILE A 1 207 ? 8.625 -32.188 0.563 1 97.44 207 ILE A N 1
ATOM 1724 C CA . ILE A 1 207 ? 9.07 -32.906 -0.61 1 97.44 207 ILE A CA 1
ATOM 1725 C C . ILE A 1 207 ? 8.164 -34.125 -0.844 1 97.44 207 ILE A C 1
ATOM 1727 O O . ILE A 1 207 ? 7.531 -34.219 -1.897 1 97.44 207 ILE A O 1
ATOM 1731 N N . ASP A 1 208 ? 8.055 -34.906 0.142 1 96.94 208 ASP A N 1
ATOM 1732 C CA . ASP A 1 208 ? 7.324 -36.156 -0.032 1 96.94 208 ASP A CA 1
ATOM 1733 C C . ASP A 1 208 ? 5.84 -35.906 -0.292 1 96.94 208 ASP A C 1
ATOM 1735 O O . ASP A 1 208 ? 5.23 -36.562 -1.141 1 96.94 208 ASP A O 1
ATOM 1739 N N . ASN A 1 209 ? 5.316 -35.031 0.449 1 95.81 209 ASN A N 1
ATOM 1740 C CA . ASN A 1 209 ? 3.92 -34.656 0.231 1 95.81 209 ASN A CA 1
ATOM 1741 C C . ASN A 1 209 ? 3.693 -34.125 -1.174 1 95.81 209 ASN A C 1
ATOM 1743 O O . ASN A 1 209 ? 2.701 -34.469 -1.825 1 95.81 209 ASN A O 1
ATOM 1747 N N . ALA A 1 210 ? 4.547 -33.25 -1.606 1 97.12 210 ALA A N 1
ATOM 1748 C CA . ALA A 1 210 ? 4.43 -32.688 -2.945 1 97.12 210 ALA A CA 1
ATOM 1749 C C . ALA A 1 210 ? 4.551 -33.781 -4.016 1 97.12 210 ALA A C 1
ATOM 1751 O O . ALA A 1 210 ? 3.787 -33.781 -4.984 1 97.12 210 ALA A O 1
ATOM 1752 N N . LYS A 1 211 ? 5.469 -34.656 -3.807 1 97.06 211 LYS A N 1
ATOM 1753 C CA . LYS A 1 211 ? 5.645 -35.75 -4.754 1 97.06 211 LYS A CA 1
ATOM 1754 C C . LYS A 1 211 ? 4.379 -36.594 -4.859 1 97.06 211 LYS A C 1
ATOM 1756 O O . LYS A 1 211 ? 3.955 -36.938 -5.961 1 97.06 211 LYS A O 1
ATOM 1761 N N . GLU A 1 212 ? 3.908 -36.938 -3.742 1 95.81 212 GLU A N 1
ATOM 1762 C CA . GLU A 1 212 ? 2.705 -37.75 -3.715 1 95.81 212 GLU A CA 1
ATOM 1763 C C . GLU A 1 212 ? 1.562 -37.094 -4.48 1 95.81 212 GLU A C 1
ATOM 1765 O O . GLU A 1 212 ? 0.877 -37.75 -5.27 1 95.81 212 GLU A O 1
ATOM 1770 N N . GLU A 1 213 ? 1.351 -35.844 -4.219 1 94.5 213 GLU A N 1
ATOM 1771 C CA . GLU A 1 213 ? 0.27 -35.156 -4.895 1 94.5 213 GLU A CA 1
ATOM 1772 C C . GLU A 1 213 ? 0.527 -35.062 -6.395 1 94.5 213 GLU A C 1
ATOM 1774 O O . GLU A 1 213 ? -0.373 -35.281 -7.203 1 94.5 213 GLU A O 1
ATOM 1779 N N . LEU A 1 214 ? 1.697 -34.688 -6.746 1 95.56 214 LEU A N 1
ATOM 1780 C CA . LEU A 1 214 ? 2.023 -34.562 -8.164 1 95.56 214 LEU A CA 1
ATOM 1781 C C . LEU A 1 214 ? 1.897 -35.906 -8.883 1 95.56 214 LEU A C 1
ATOM 1783 O O . LEU A 1 214 ? 1.346 -35.969 -9.984 1 95.56 214 LEU A O 1
ATOM 1787 N N . ASP A 1 215 ? 2.342 -36.906 -8.219 1 92.94 215 ASP A N 1
ATOM 1788 C CA . ASP A 1 215 ? 2.225 -38.219 -8.805 1 92.94 215 ASP A CA 1
ATOM 1789 C C . ASP A 1 215 ? 0.766 -38.594 -9.078 1 92.94 215 ASP A C 1
ATOM 1791 O O . ASP A 1 215 ? 0.464 -39.281 -10.055 1 92.94 215 ASP A O 1
ATOM 1795 N N . ARG A 1 216 ? -0.007 -38.125 -8.312 1 91 216 ARG A N 1
ATOM 1796 C CA . ARG A 1 216 ? -1.417 -38.5 -8.375 1 91 216 ARG A CA 1
ATOM 1797 C C . ARG A 1 216 ? -2.152 -37.688 -9.43 1 91 216 ARG A C 1
ATOM 1799 O O . ARG A 1 216 ? -3.004 -38.188 -10.148 1 91 216 ARG A O 1
ATOM 1806 N N . VAL A 1 217 ? -1.797 -36.344 -9.617 1 88.44 217 VAL A N 1
ATOM 1807 C CA . VAL A 1 217 ? -2.77 -35.531 -10.344 1 88.44 217 VAL A CA 1
ATOM 1808 C C . VAL A 1 217 ? -2.057 -34.719 -11.414 1 88.44 217 VAL A C 1
ATOM 1810 O O . VAL A 1 217 ? -2.691 -34.219 -12.336 1 88.44 217 VAL A O 1
ATOM 1813 N N . ALA A 1 218 ? -0.773 -34.5 -11.328 1 91.94 218 ALA A N 1
ATOM 1814 C CA . ALA A 1 218 ? -0.086 -33.562 -12.219 1 91.94 218 ALA A CA 1
ATOM 1815 C C . ALA A 1 218 ? 0.617 -34.312 -13.352 1 91.94 218 ALA A C 1
ATOM 1817 O O . ALA A 1 218 ? 1.056 -35.438 -13.172 1 91.94 218 ALA A O 1
ATOM 1818 N N . PRO A 1 219 ? 0.747 -33.656 -14.5 1 93.56 219 PRO A N 1
ATOM 1819 C CA . PRO A 1 219 ? 1.428 -34.281 -15.633 1 93.56 219 PRO A CA 1
ATOM 1820 C C . PRO A 1 219 ? 2.938 -34.406 -15.43 1 93.56 219 PRO A C 1
ATOM 1822 O O . PRO A 1 219 ? 3.611 -35.125 -16.156 1 93.56 219 PRO A O 1
ATOM 1825 N N . TRP A 1 220 ? 3.471 -33.656 -14.484 1 94.88 220 TRP A N 1
ATOM 1826 C CA . TRP A 1 220 ? 4.895 -33.719 -14.164 1 94.88 220 TRP A CA 1
ATOM 1827 C C . TRP A 1 220 ? 5.109 -34.031 -12.688 1 94.88 220 TRP A C 1
ATOM 1829 O O . TRP A 1 220 ? 4.379 -33.5 -11.828 1 94.88 220 TRP A O 1
ATOM 1839 N N . SER A 1 221 ? 6.02 -34.844 -12.398 1 96.25 221 SER A N 1
ATOM 1840 C CA . SER A 1 221 ? 6.441 -35.156 -11.039 1 96.25 221 SER A CA 1
ATOM 1841 C C . SER A 1 221 ? 7.953 -35.312 -10.953 1 96.25 221 SER A C 1
ATOM 1843 O O . SER A 1 221 ? 8.688 -34.812 -11.797 1 96.25 221 SER A O 1
ATOM 1845 N N . PHE A 1 222 ? 8.352 -35.906 -9.797 1 98.06 222 PHE A N 1
ATOM 1846 C CA . PHE A 1 222 ? 9.797 -36 -9.641 1 98.06 222 PHE A CA 1
ATOM 1847 C C . PHE A 1 222 ? 10.172 -37.156 -8.734 1 98.06 222 PHE A C 1
ATOM 1849 O O . PHE A 1 222 ? 9.32 -37.688 -8.008 1 98.06 222 PHE A O 1
ATOM 1856 N N . SER A 1 223 ? 11.312 -37.625 -8.891 1 97.62 223 SER A N 1
ATOM 1857 C CA . SER A 1 223 ? 12.055 -38.406 -7.91 1 97.62 223 SER A CA 1
ATOM 1858 C C . SER A 1 223 ? 13.281 -37.656 -7.406 1 97.62 223 SER A C 1
ATOM 1860 O O . SER A 1 223 ? 13.633 -36.625 -7.953 1 97.62 223 SER A O 1
ATOM 1862 N N . TYR A 1 224 ? 13.82 -38.094 -6.23 1 97.56 224 TYR A N 1
ATOM 1863 C CA . TYR A 1 224 ? 14.969 -37.312 -5.773 1 97.56 224 TYR A CA 1
ATOM 1864 C C . TYR A 1 224 ? 15.93 -38.188 -4.977 1 97.56 224 TYR A C 1
ATOM 1866 O O . TYR A 1 224 ? 15.555 -39.281 -4.508 1 97.56 224 TYR A O 1
ATOM 1874 N N . GLU A 1 225 ? 17.172 -37.75 -4.992 1 96.94 225 GLU A N 1
ATOM 1875 C CA . GLU A 1 225 ? 18.25 -38.375 -4.219 1 96.94 225 GLU A CA 1
ATOM 1876 C C . GLU A 1 225 ? 18.812 -37.406 -3.18 1 96.94 225 GLU A C 1
ATOM 1878 O O . GLU A 1 225 ? 18.891 -36.219 -3.422 1 96.94 225 GLU A O 1
ATOM 1883 N N . GLN A 1 226 ? 19.141 -37.969 -2.055 1 96.81 226 GLN A N 1
ATOM 1884 C CA . GLN A 1 226 ? 19.812 -37.219 -1.002 1 96.81 226 GLN A CA 1
ATOM 1885 C C . GLN A 1 226 ? 21.328 -37.469 -1.021 1 96.81 226 GLN A C 1
ATOM 1887 O O . GLN A 1 226 ? 21.75 -38.625 -1.141 1 96.81 226 GLN A O 1
ATOM 1892 N N . HIS A 1 227 ? 22.094 -36.438 -1.012 1 96.88 227 HIS A N 1
ATOM 1893 C CA . HIS A 1 227 ? 23.547 -36.562 -0.958 1 96.88 227 HIS A CA 1
ATOM 1894 C C . HIS A 1 227 ? 24.078 -36.219 0.425 1 96.88 227 HIS A C 1
ATOM 1896 O O . HIS A 1 227 ? 23.953 -35.062 0.867 1 96.88 227 HIS A O 1
ATOM 1902 N N . LYS A 1 228 ? 24.719 -37.125 1.012 1 95.38 228 LYS A N 1
ATOM 1903 C CA . LYS A 1 228 ? 25.203 -36.969 2.383 1 95.38 228 LYS A CA 1
ATOM 1904 C C . LYS A 1 228 ? 26.703 -36.688 2.418 1 95.38 228 LYS A C 1
ATOM 1906 O O . LYS A 1 228 ? 27.453 -37.219 1.585 1 95.38 228 LYS A O 1
ATOM 1911 N N . VAL A 1 229 ? 27.062 -35.844 3.191 1 92.88 229 VAL A N 1
ATOM 1912 C CA . VAL A 1 229 ? 28.438 -35.656 3.625 1 92.88 229 VAL A CA 1
ATOM 1913 C C . VAL A 1 229 ? 28.562 -36 5.109 1 92.88 229 VAL A C 1
ATOM 1915 O O . VAL A 1 229 ? 28.125 -35.219 5.965 1 92.88 229 VAL A O 1
ATOM 1918 N N . GLY A 1 230 ? 29.219 -37.188 5.391 1 92.56 230 GLY A N 1
ATOM 1919 C CA . GLY A 1 230 ? 29.125 -37.688 6.746 1 92.56 230 GLY A CA 1
ATOM 1920 C C . GLY A 1 230 ? 27.734 -38.156 7.105 1 92.56 230 GLY A C 1
ATOM 1921 O O . GLY A 1 230 ? 27.141 -39 6.402 1 92.56 230 GLY A O 1
ATOM 1922 N N . ARG A 1 231 ? 27.188 -37.688 8.188 1 91.31 231 ARG A N 1
ATOM 1923 C CA . ARG A 1 231 ? 25.859 -38.062 8.633 1 91.31 231 ARG A CA 1
ATOM 1924 C C . ARG A 1 231 ? 24.812 -37.062 8.203 1 91.31 231 ARG A C 1
ATOM 1926 O O . ARG A 1 231 ? 23.609 -37.281 8.359 1 91.31 231 ARG A O 1
ATOM 1933 N N . LYS A 1 232 ? 25.281 -35.969 7.582 1 93 232 LYS A N 1
ATOM 1934 C CA . LYS A 1 232 ? 24.359 -34.875 7.27 1 93 232 LYS A CA 1
ATOM 1935 C C . LYS A 1 232 ? 24.062 -34.812 5.777 1 93 232 LYS A C 1
ATOM 1937 O O . LYS A 1 232 ? 24.953 -35 4.949 1 93 232 LYS A O 1
ATOM 1942 N N . VAL A 1 233 ? 22.828 -34.75 5.418 1 95.25 233 VAL A N 1
ATOM 1943 C CA . VAL A 1 233 ? 22.438 -34.5 4.031 1 95.25 233 VAL A CA 1
ATOM 1944 C C . VAL A 1 233 ? 22.766 -33.094 3.623 1 95.25 233 VAL A C 1
ATOM 1946 O O . VAL A 1 233 ? 22.312 -32.125 4.258 1 95.25 233 VAL A O 1
ATOM 1949 N N . GLU A 1 234 ? 23.484 -32.906 2.545 1 96 234 GLU A N 1
ATOM 1950 C CA . GLU A 1 234 ? 23.984 -31.594 2.17 1 96 234 GLU A CA 1
ATOM 1951 C C . GLU A 1 234 ? 23.266 -31.062 0.928 1 96 234 GLU A C 1
ATOM 1953 O O . GLU A 1 234 ? 23.219 -29.859 0.702 1 96 234 GLU A O 1
ATOM 1958 N N . SER A 1 235 ? 22.812 -32.031 0.137 1 97.56 235 SER A N 1
ATOM 1959 C CA . SER A 1 235 ? 22.188 -31.562 -1.102 1 97.56 235 SER A CA 1
ATOM 1960 C C . SER A 1 235 ? 21.188 -32.594 -1.614 1 97.56 235 SER A C 1
ATOM 1962 O O . SER A 1 235 ? 21.141 -33.719 -1.136 1 97.56 235 SER A O 1
ATOM 1964 N N . PHE A 1 236 ? 20.281 -32.062 -2.527 1 97.94 236 PHE A N 1
ATOM 1965 C CA . PHE A 1 236 ? 19.312 -32.906 -3.232 1 97.94 236 PHE A CA 1
ATOM 1966 C C . PHE A 1 236 ? 19.562 -32.875 -4.734 1 97.94 236 PHE A C 1
ATOM 1968 O O . PHE A 1 236 ? 20.016 -31.844 -5.273 1 97.94 236 PHE A O 1
ATOM 1975 N N . THR A 1 237 ? 19.359 -33.969 -5.328 1 98.06 237 THR A N 1
ATOM 1976 C CA . THR A 1 237 ? 19.203 -34 -6.773 1 98.06 237 THR A CA 1
ATOM 1977 C C . THR A 1 237 ? 17.797 -34.469 -7.145 1 98.06 237 THR A C 1
ATOM 1979 O O . THR A 1 237 ? 17.375 -35.562 -6.766 1 98.06 237 THR A O 1
ATOM 1982 N N . PHE A 1 238 ? 17.094 -33.625 -7.883 1 98.38 238 PHE A N 1
ATOM 1983 C CA . PHE A 1 238 ? 15.75 -33.969 -8.328 1 98.38 238 PHE A CA 1
ATOM 1984 C C . PHE A 1 238 ? 15.75 -34.375 -9.789 1 98.38 238 PHE A C 1
ATOM 1986 O O . PHE A 1 238 ? 16.453 -33.781 -10.617 1 98.38 238 PHE A O 1
ATOM 1993 N N . TYR A 1 239 ? 15.016 -35.469 -10.055 1 98 239 TYR A N 1
ATOM 1994 C CA . TYR A 1 239 ? 14.812 -35.969 -11.406 1 98 239 TYR A CA 1
ATOM 1995 C C . TYR A 1 239 ? 13.352 -35.844 -11.828 1 98 239 TYR A C 1
ATOM 1997 O O . TYR A 1 239 ? 12.484 -36.531 -11.266 1 98 239 TYR A O 1
ATOM 2005 N N . PHE A 1 240 ? 13.156 -35.094 -12.836 1 97.56 240 PHE A N 1
ATOM 2006 C CA . PHE A 1 240 ? 11.781 -34.812 -13.242 1 97.56 240 PHE A CA 1
ATOM 2007 C C . PHE A 1 240 ? 11.352 -35.75 -14.375 1 97.56 240 PHE A C 1
ATOM 2009 O O . PHE A 1 240 ? 12.156 -36.094 -15.234 1 97.56 240 PHE A O 1
ATOM 2016 N N . TYR A 1 241 ? 10.07 -36.188 -14.328 1 95.75 241 TYR A N 1
ATOM 2017 C CA . TYR A 1 241 ? 9.523 -37.031 -15.375 1 95.75 241 TYR A CA 1
ATOM 2018 C C . TYR A 1 241 ? 8.055 -36.719 -15.633 1 95.75 241 TYR A C 1
ATOM 2020 O O . TYR A 1 241 ? 7.367 -36.188 -14.766 1 95.75 241 TYR A O 1
ATOM 2028 N N . GLU A 1 242 ? 7.645 -37.094 -16.797 1 94.06 242 GLU A N 1
ATOM 2029 C CA . GLU A 1 242 ? 6.254 -36.875 -17.188 1 94.06 242 GLU A CA 1
ATOM 2030 C C . GLU A 1 242 ? 5.375 -38.062 -16.766 1 94.06 242 GLU A C 1
ATOM 2032 O O . GLU A 1 242 ? 5.84 -39.188 -16.719 1 94.06 242 GLU A O 1
ATOM 2037 N N . ILE A 1 243 ? 4.234 -37.75 -16.422 1 92.12 243 ILE A N 1
ATOM 2038 C CA . ILE A 1 243 ? 3.211 -38.75 -16.172 1 92.12 243 ILE A CA 1
ATOM 2039 C C . ILE A 1 243 ? 2.098 -38.625 -17.203 1 92.12 243 ILE A C 1
ATOM 2041 O O . ILE A 1 243 ? 1.133 -37.875 -17 1 92.12 243 ILE A O 1
ATOM 2045 N N . PRO A 1 244 ? 2.123 -39.375 -18.234 1 86.44 244 PRO A N 1
ATOM 2046 C CA . PRO A 1 244 ? 1.22 -39.219 -19.375 1 86.44 244 PRO A CA 1
ATOM 2047 C C . PRO A 1 244 ? -0.248 -39.406 -18.984 1 86.44 244 PRO A C 1
ATOM 2049 O O . PRO A 1 244 ? -1.121 -38.75 -19.562 1 86.44 244 PRO A O 1
ATOM 2052 N N . LYS A 1 245 ? -0.549 -40.312 -18.062 1 81.5 245 LYS A N 1
ATOM 2053 C CA . LYS A 1 245 ? -1.927 -40.594 -17.656 1 81.5 245 LYS A CA 1
ATOM 2054 C C . LYS A 1 245 ? -2.592 -39.344 -17.094 1 81.5 245 LYS A C 1
ATOM 2056 O O . LYS A 1 245 ? -3.816 -39.219 -17.156 1 81.5 245 LYS A O 1
ATOM 2061 N N . ASN A 1 246 ? -1.723 -38.5 -16.578 1 80.5 246 ASN A N 1
ATOM 2062 C CA . ASN A 1 246 ? -2.25 -37.312 -15.945 1 80.5 246 ASN A CA 1
ATOM 2063 C C . ASN A 1 246 ? -2.283 -36.125 -16.922 1 80.5 246 ASN A C 1
ATOM 2065 O O . ASN A 1 246 ? -2.693 -35.031 -16.547 1 80.5 246 ASN A O 1
ATOM 2069 N N . LYS A 1 247 ? -1.711 -36.469 -18.047 1 69.19 247 LYS A N 1
ATOM 2070 C CA . LYS A 1 247 ? -1.769 -35.438 -19.078 1 69.19 247 LYS A CA 1
ATOM 2071 C C . LYS A 1 247 ? -3.201 -35.219 -19.547 1 69.19 247 LYS A C 1
ATOM 2073 O O . LYS A 1 247 ? -3.965 -36.156 -19.703 1 69.19 247 LYS A O 1
ATOM 2078 N N . ARG A 1 248 ? -3.854 -34.188 -19.375 1 54.69 248 ARG A N 1
ATOM 2079 C CA . ARG A 1 248 ? -5.211 -33.844 -19.797 1 54.69 248 ARG A CA 1
ATOM 2080 C C . ARG A 1 248 ? -5.465 -34.344 -21.219 1 54.69 248 ARG A C 1
ATOM 2082 O O . ARG A 1 248 ? -4.645 -34.125 -22.109 1 54.69 248 ARG A O 1
ATOM 2089 N N . GLU A 1 249 ? -6.164 -35.5 -21.562 1 45.47 249 GLU A N 1
ATOM 2090 C CA . GLU A 1 249 ? -6.746 -35.844 -22.859 1 45.47 249 GLU A CA 1
ATOM 2091 C C . GLU A 1 249 ? -7.277 -34.594 -23.562 1 45.47 249 GLU A C 1
ATOM 2093 O O . GLU A 1 249 ? -8.453 -34.25 -23.422 1 45.47 249 GLU A O 1
ATOM 2098 N N . GLU A 1 250 ? -6.906 -33.562 -23.688 1 41.25 250 GLU A N 1
ATOM 2099 C CA . GLU A 1 250 ? -7.512 -32.469 -24.438 1 41.25 250 GLU A CA 1
ATOM 2100 C C . GLU A 1 250 ? -7.68 -32.844 -25.906 1 41.25 250 GLU A C 1
ATOM 2102 O O . GLU A 1 250 ? -8.609 -32.375 -26.562 1 41.25 250 GLU A O 1
ATOM 2107 N N . THR A 1 251 ? -7 -33.656 -26.594 1 37.09 251 THR A N 1
ATOM 2108 C CA . THR A 1 251 ? -7.23 -33.969 -28 1 37.09 251 THR A CA 1
ATOM 2109 C C . THR A 1 251 ? -8.516 -34.781 -28.172 1 37.09 251 THR A C 1
ATOM 2111 O O . THR A 1 251 ? -9.305 -34.531 -29.094 1 37.09 251 THR A O 1
ATOM 2114 N N . GLU A 1 252 ? -8.938 -35.844 -27.562 1 35.88 252 GLU A N 1
ATOM 2115 C CA . GLU A 1 252 ? -10.219 -36.562 -27.578 1 35.88 252 GLU A CA 1
ATOM 2116 C C . GLU A 1 252 ? -11.312 -35.75 -26.891 1 35.88 252 GLU A C 1
ATOM 2118 O O . GLU A 1 252 ? -12.469 -35.781 -27.297 1 35.88 252 GLU A O 1
ATOM 2123 N N . ARG A 1 253 ? -11.172 -34.844 -25.859 1 34.88 253 ARG A N 1
ATOM 2124 C CA . ARG A 1 253 ? -12.25 -34.031 -25.281 1 34.88 253 ARG A CA 1
ATOM 2125 C C . ARG A 1 253 ? -12.531 -32.812 -26.141 1 34.88 253 ARG A C 1
ATOM 2127 O O . ARG A 1 253 ? -13.688 -32.375 -26.25 1 34.88 253 ARG A O 1
ATOM 2134 N N . LYS A 1 254 ? -11.797 -32.125 -26.891 1 35.31 254 LYS A N 1
ATOM 2135 C CA . LYS A 1 254 ? -12.18 -31.188 -27.953 1 35.31 254 LYS A CA 1
ATOM 2136 C C . LYS A 1 254 ? -13.062 -31.875 -28.984 1 35.31 254 LYS A C 1
ATOM 2138 O O . LYS A 1 254 ? -14.023 -31.281 -29.484 1 35.31 254 LYS A O 1
ATOM 2143 N N . GLU A 1 255 ? -12.844 -33.031 -29.375 1 34.81 255 GLU A N 1
ATOM 2144 C CA . GLU A 1 255 ? -13.703 -33.75 -30.328 1 34.81 255 GLU A CA 1
ATOM 2145 C C . GLU A 1 255 ? -15.086 -34 -29.734 1 34.81 255 GLU A C 1
ATOM 2147 O O . GLU A 1 255 ? -16.094 -33.844 -30.422 1 34.81 255 GLU A O 1
ATOM 2152 N N . LEU A 1 256 ? -15.281 -34.375 -28.531 1 30.88 256 LEU A N 1
ATOM 2153 C CA . LEU A 1 256 ? -16.609 -34.5 -27.938 1 30.88 256 LEU A CA 1
ATOM 2154 C C . LEU A 1 256 ? -17.203 -33.125 -27.672 1 30.88 256 LEU A C 1
ATOM 2156 O O . LEU A 1 256 ? -18.391 -32.875 -27.938 1 30.88 256 LEU A O 1
ATOM 2160 N N . LEU A 1 257 ? -16.594 -32.219 -27.047 1 32.31 257 LEU A N 1
ATOM 2161 C CA . LEU A 1 257 ? -17.188 -30.906 -26.844 1 32.31 257 LEU A CA 1
ATOM 2162 C C . LEU A 1 257 ? -17.375 -30.188 -28.172 1 32.31 257 LEU A C 1
ATOM 2164 O O . LEU A 1 257 ? -18.328 -29.422 -28.344 1 32.31 257 LEU A O 1
ATOM 2168 N N . SER A 1 258 ? -16.641 -30.203 -29.094 1 33.62 258 SER A N 1
ATOM 2169 C CA . SER A 1 258 ? -17.016 -29.75 -30.422 1 33.62 258 SER A CA 1
ATOM 2170 C C . SER A 1 258 ? -18.312 -30.391 -30.891 1 33.62 258 SER A C 1
ATOM 2172 O O . SER A 1 258 ? -19.031 -29.828 -31.719 1 33.62 258 SER A O 1
ATOM 2174 N N . LYS A 1 259 ? -18.703 -31.516 -30.531 1 35.44 259 LYS A N 1
ATOM 2175 C CA . LYS A 1 259 ? -19.984 -32.125 -30.875 1 35.44 259 LYS A CA 1
ATOM 2176 C C . LYS A 1 259 ? -21.109 -31.562 -30.016 1 35.44 259 LYS A C 1
ATOM 2178 O O . LYS A 1 259 ? -22.25 -31.469 -30.469 1 35.44 259 LYS A O 1
ATOM 2183 N N . TYR A 1 260 ? -21.125 -31.281 -28.656 1 32.56 260 TYR A N 1
ATOM 2184 C CA . TYR A 1 260 ? -22.297 -30.797 -27.922 1 32.56 260 TYR A CA 1
ATOM 2185 C C . TYR A 1 260 ? -22.141 -29.328 -27.562 1 32.56 260 TYR A C 1
ATOM 2187 O O . TYR A 1 260 ? -21.703 -29 -26.453 1 32.56 260 TYR A O 1
ATOM 2195 N N . PRO A 1 261 ? -21.953 -28.422 -28.281 1 39.03 261 PRO A N 1
ATOM 2196 C CA . PRO A 1 261 ? -21.938 -26.969 -28.125 1 39.03 261 PRO A CA 1
ATOM 2197 C C . PRO A 1 261 ? -23.141 -26.438 -27.359 1 39.03 261 PRO A C 1
ATOM 2199 O O . PRO A 1 261 ? -23.062 -25.375 -26.719 1 39.03 261 PRO A O 1
ATOM 2202 N N . GLN A 1 262 ? -24.359 -26.875 -27.359 1 44.28 262 GLN A N 1
ATOM 2203 C CA . GLN A 1 262 ? -25.734 -26.438 -27.109 1 44.28 262 GLN A CA 1
ATOM 2204 C C . GLN A 1 262 ? -26.031 -26.406 -25.609 1 44.28 262 GLN A C 1
ATOM 2206 O O . GLN A 1 262 ? -27.078 -25.891 -25.188 1 44.28 262 GLN A O 1
ATOM 2211 N N . ALA A 1 263 ? -25.266 -26.734 -24.797 1 45.38 263 ALA A N 1
ATOM 2212 C CA . ALA A 1 263 ? -25.672 -27 -23.422 1 45.38 263 ALA A CA 1
ATOM 2213 C C . ALA A 1 263 ? -25.672 -25.734 -22.594 1 45.38 263 ALA A C 1
ATOM 2215 O O . ALA A 1 263 ? -26.328 -25.656 -21.547 1 45.38 263 ALA A O 1
ATOM 2216 N N . VAL A 1 264 ? -25.312 -24.609 -22.922 1 53.56 264 VAL A N 1
ATOM 2217 C CA . VAL A 1 264 ? -25.281 -23.375 -22.141 1 53.56 264 VAL A CA 1
ATOM 2218 C C . VAL A 1 264 ? -26.641 -22.703 -22.188 1 53.56 264 VAL A C 1
ATOM 2220 O O . VAL A 1 264 ? -26.953 -21.844 -21.359 1 53.56 264 VAL A O 1
ATOM 2223 N N . ILE A 1 265 ? -27.406 -23.078 -22.891 1 68.81 265 ILE A N 1
ATOM 2224 C CA . ILE A 1 265 ? -28.75 -22.516 -23.062 1 68.81 265 ILE A CA 1
ATOM 2225 C C . ILE A 1 265 ? -29.75 -23.328 -22.234 1 68.81 265 ILE A C 1
ATOM 2227 O O . ILE A 1 265 ? -29.859 -24.547 -22.391 1 68.81 265 ILE A O 1
ATOM 2231 N N . ARG A 1 266 ? -30.344 -22.703 -21.359 1 75.5 266 ARG A N 1
ATOM 2232 C CA . ARG A 1 266 ? -31.375 -23.359 -20.562 1 75.5 266 ARG A CA 1
ATOM 2233 C C . ARG A 1 266 ? -32.375 -24.078 -21.469 1 75.5 266 ARG A C 1
ATOM 2235 O O . ARG A 1 266 ? -32.75 -23.562 -22.531 1 75.5 266 ARG A O 1
ATOM 2242 N N . PRO A 1 267 ? -32.688 -25.094 -20.891 1 75.12 267 PRO A N 1
ATOM 2243 C CA . PRO A 1 267 ? -33.594 -25.891 -21.719 1 75.12 267 PRO A CA 1
ATOM 2244 C C . PRO A 1 267 ? -34.875 -25.141 -22.109 1 75.12 267 PRO A C 1
ATOM 2246 O O . PRO A 1 267 ? -35.344 -25.281 -23.234 1 75.12 267 PRO A O 1
ATOM 2249 N N . GLU A 1 268 ? -35.312 -24.359 -21.141 1 81.19 268 GLU A N 1
ATOM 2250 C CA . GLU A 1 268 ? -36.531 -23.625 -21.422 1 81.19 268 GLU A CA 1
ATOM 2251 C C . GLU A 1 268 ? -36.312 -22.562 -22.484 1 81.19 268 GLU A C 1
ATOM 2253 O O . GLU A 1 268 ? -37.188 -22.297 -23.312 1 81.19 268 GLU A O 1
ATOM 2258 N N . VAL A 1 269 ? -35.156 -22.062 -22.453 1 85.75 269 VAL A N 1
ATOM 2259 C CA . VAL A 1 269 ? -34.812 -21.031 -23.422 1 85.75 269 VAL A CA 1
ATOM 2260 C C . VAL A 1 269 ? -34.5 -21.672 -24.781 1 85.75 269 VAL A C 1
ATOM 2262 O O . VAL A 1 269 ? -34.938 -21.188 -25.812 1 85.75 269 VAL A O 1
ATOM 2265 N N . LYS A 1 270 ? -33.906 -22.672 -24.656 1 77.06 270 LYS A N 1
ATOM 2266 C CA . LYS A 1 270 ? -33.625 -23.453 -25.859 1 77.06 270 LYS A CA 1
ATOM 2267 C C . LYS A 1 270 ? -34.906 -23.906 -26.531 1 77.06 270 LYS A C 1
ATOM 2269 O O . LYS A 1 270 ? -35.062 -23.781 -27.75 1 77.06 270 LYS A O 1
ATOM 2274 N N . ASP A 1 271 ? -35.625 -24.359 -25.641 1 84.06 271 ASP A N 1
ATOM 2275 C CA . ASP A 1 271 ? -36.938 -24.828 -26.125 1 84.06 271 ASP A CA 1
ATOM 2276 C C . ASP A 1 271 ? -37.75 -23.672 -26.719 1 84.06 271 ASP A C 1
ATOM 2278 O O . ASP A 1 271 ? -38.438 -23.844 -27.719 1 84.06 271 ASP A O 1
ATOM 2282 N N . TRP A 1 272 ? -37.625 -22.578 -26.078 1 89.19 272 TRP A N 1
ATOM 2283 C CA . TRP A 1 272 ? -38.344 -21.406 -26.594 1 89.19 272 TRP A CA 1
ATOM 2284 C C . TRP A 1 272 ? -37.844 -21.047 -27.984 1 89.19 272 TRP A C 1
ATOM 2286 O O . TRP A 1 272 ? -38.656 -20.828 -28.891 1 89.19 272 TRP A O 1
ATOM 2296 N N . PHE A 1 273 ? -36.625 -21.078 -28.172 1 87.31 273 PHE A N 1
ATOM 2297 C CA . PHE A 1 273 ? -36.062 -20.703 -29.469 1 87.31 273 PHE A CA 1
ATOM 2298 C C . PHE A 1 273 ? -36.406 -21.75 -30.531 1 87.31 273 PHE A C 1
ATOM 2300 O O . PHE A 1 273 ? -36.688 -21.391 -31.688 1 87.31 273 PHE A O 1
ATOM 2307 N N . LYS A 1 274 ? -36.375 -22.859 -30.047 1 84.44 274 LYS A N 1
ATOM 2308 C CA . LYS A 1 274 ? -36.688 -23.953 -30.984 1 84.44 274 LYS A CA 1
ATOM 2309 C C . LYS A 1 274 ? -38.188 -23.938 -31.344 1 84.44 274 LYS A C 1
ATOM 2311 O O . LYS A 1 274 ? -38.531 -24.047 -32.531 1 84.44 274 LYS A O 1
ATOM 2316 N N . ASN A 1 275 ? -38.875 -23.859 -30.281 1 86.44 275 ASN A N 1
ATOM 2317 C CA . ASN A 1 275 ? -40.312 -24.047 -30.469 1 86.44 275 ASN A CA 1
ATOM 2318 C C . ASN A 1 275 ? -41 -22.781 -30.953 1 86.44 275 ASN A C 1
ATOM 2320 O O . ASN A 1 275 ? -41.875 -22.844 -31.797 1 86.44 275 ASN A O 1
ATOM 2324 N N . LYS A 1 276 ? -40.562 -21.578 -30.422 1 86.31 276 LYS A N 1
ATOM 2325 C CA . LYS A 1 276 ? -41.219 -20.312 -30.75 1 86.31 276 LYS A CA 1
ATOM 2326 C C . LYS A 1 276 ? -40.562 -19.641 -31.953 1 86.31 276 LYS A C 1
ATOM 2328 O O . LYS A 1 276 ? -41.281 -19.125 -32.844 1 86.31 276 LYS A O 1
ATOM 2333 N N . MET A 1 277 ? -39.312 -19.703 -32.031 1 85.38 277 MET A N 1
ATOM 2334 C CA . MET A 1 277 ? -38.562 -19 -33.094 1 85.38 277 MET A CA 1
ATOM 2335 C C . MET A 1 277 ? -38.219 -19.938 -34.219 1 85.38 277 MET A C 1
ATOM 2337 O O . MET A 1 277 ? -37.875 -19.5 -35.312 1 85.38 277 MET A O 1
ATOM 2341 N N . GLY A 1 278 ? -38.219 -21.234 -33.906 1 83.88 278 GLY A N 1
ATOM 2342 C CA . GLY A 1 278 ? -37.875 -22.203 -34.938 1 83.88 278 GLY A CA 1
ATOM 2343 C C . GLY A 1 278 ? -36.375 -22.359 -35.188 1 83.88 278 GLY A C 1
ATOM 2344 O O . GLY A 1 278 ? -35.969 -22.734 -36.25 1 83.88 278 GLY A O 1
ATOM 2345 N N . PHE A 1 279 ? -35.594 -21.938 -34.25 1 80.12 279 PHE A N 1
ATOM 2346 C CA . PHE A 1 279 ? -34.156 -22.062 -34.406 1 80.12 279 PHE A CA 1
ATOM 2347 C C . PHE A 1 279 ? -33.75 -23.531 -34.5 1 80.12 279 PHE A C 1
ATOM 2349 O O . PHE A 1 279 ? -34.281 -24.375 -33.75 1 80.12 279 PHE A O 1
ATOM 2356 N N . ASN A 1 280 ? -33.062 -23.828 -35.5 1 77 280 ASN A N 1
ATOM 2357 C CA . ASN A 1 280 ? -32.406 -25.141 -35.469 1 77 280 ASN A CA 1
ATOM 2358 C C . ASN A 1 280 ? -31.188 -25.141 -34.562 1 77 280 ASN A C 1
ATOM 2360 O O . ASN A 1 280 ? -30.75 -24.078 -34.094 1 77 280 ASN A O 1
ATOM 2364 N N . THR A 1 281 ? -30.609 -26.297 -34.375 1 70.75 281 THR A N 1
ATOM 2365 C CA . THR A 1 281 ? -29.484 -26.406 -33.438 1 70.75 281 THR A CA 1
ATOM 2366 C C . THR A 1 281 ? -28.312 -25.547 -33.906 1 70.75 281 THR A C 1
ATOM 2368 O O . THR A 1 281 ? -27.625 -24.938 -33.094 1 70.75 281 THR A O 1
ATOM 2371 N N . GLY A 1 282 ? -28.172 -25.469 -35.062 1 69.44 282 GLY A N 1
ATOM 2372 C CA . GLY A 1 282 ? -27.125 -24.641 -35.625 1 69.44 282 GLY A CA 1
ATOM 2373 C C . GLY A 1 282 ? -27.328 -23.156 -35.344 1 69.44 282 GLY A C 1
ATOM 2374 O O . GLY A 1 282 ? -26.375 -22.453 -35 1 69.44 282 GLY A O 1
ATOM 2375 N N . GLN A 1 283 ? -28.5 -22.719 -35.594 1 73.62 283 GLN A N 1
ATOM 2376 C CA . GLN A 1 283 ? -28.812 -21.328 -35.344 1 73.62 283 GLN A CA 1
ATOM 2377 C C . GLN A 1 283 ? -28.656 -20.984 -33.844 1 73.62 283 GLN A C 1
ATOM 2379 O O . GLN A 1 283 ? -28.203 -19.891 -33.5 1 73.62 283 GLN A O 1
ATOM 2384 N N . ILE A 1 284 ? -29.109 -21.906 -33.094 1 76.25 284 ILE A N 1
ATOM 2385 C CA . ILE A 1 284 ? -28.906 -21.703 -31.656 1 76.25 284 ILE A CA 1
ATOM 2386 C C . ILE A 1 284 ? -27.406 -21.641 -31.344 1 76.25 284 ILE A C 1
ATOM 2388 O O . ILE A 1 284 ? -26.953 -20.75 -30.625 1 76.25 284 ILE A O 1
ATOM 2392 N N . ARG A 1 285 ? -26.844 -22.391 -32 1 67.62 285 ARG A N 1
ATOM 2393 C CA . ARG A 1 285 ? -25.391 -22.453 -31.812 1 67.62 285 ARG A CA 1
ATOM 2394 C C . ARG A 1 285 ? -24.719 -21.172 -32.281 1 67.62 285 ARG A C 1
ATOM 2396 O O . ARG A 1 285 ? -23.812 -20.672 -31.625 1 67.62 285 ARG A O 1
ATOM 2403 N N . SER A 1 286 ? -25.141 -20.75 -33.375 1 69.81 286 SER A N 1
ATOM 2404 C CA . SER A 1 286 ? -24.562 -19.547 -33.969 1 69.81 286 SER A CA 1
ATOM 2405 C C . SER A 1 286 ? -24.875 -18.312 -33.125 1 69.81 286 SER A C 1
ATOM 2407 O O . SER A 1 286 ? -24.156 -17.312 -33.188 1 69.81 286 SER A O 1
ATOM 2409 N N . ASN A 1 287 ? -25.844 -18.406 -32.344 1 73.75 287 ASN A N 1
ATOM 2410 C CA . ASN A 1 287 ? -26.234 -17.266 -31.5 1 73.75 287 ASN A CA 1
ATOM 2411 C C . ASN A 1 287 ? -26.062 -17.562 -30.016 1 73.75 287 ASN A C 1
ATOM 2413 O O . ASN A 1 287 ? -26.688 -16.922 -29.172 1 73.75 287 ASN A O 1
ATOM 2417 N N . VAL A 1 288 ? -25.266 -18.453 -29.875 1 71.75 288 VAL A N 1
ATOM 2418 C CA . VAL A 1 288 ? -25.109 -18.953 -28.5 1 71.75 288 VAL A CA 1
ATOM 2419 C C . VAL A 1 288 ? -24.578 -17.828 -27.609 1 71.75 288 VAL A C 1
ATOM 2421 O O . VAL A 1 288 ? -25.031 -17.656 -26.484 1 71.75 288 VAL A O 1
ATOM 2424 N N . GLN A 1 289 ? -23.812 -17.094 -28.031 1 72.62 289 GLN A N 1
ATOM 2425 C CA . GLN A 1 289 ? -23.25 -16 -27.266 1 72.62 289 GLN A CA 1
ATOM 2426 C C . GLN A 1 289 ? -24.328 -14.961 -26.938 1 72.62 289 GLN A C 1
ATOM 2428 O O . GLN A 1 289 ? -24.422 -14.477 -25.812 1 72.62 289 GLN A O 1
ATOM 2433 N N . LEU A 1 290 ? -25.078 -14.602 -27.891 1 78.12 290 LEU A N 1
ATOM 2434 C CA . LEU A 1 290 ? -26.172 -13.656 -27.703 1 78.12 290 LEU A CA 1
ATOM 2435 C C . LEU A 1 290 ? -27.203 -14.211 -26.719 1 78.12 290 LEU A C 1
ATOM 2437 O O . LEU A 1 290 ? -27.656 -13.492 -25.812 1 78.12 290 LEU A O 1
ATOM 2441 N N . ILE A 1 291 ? -27.5 -15.469 -26.812 1 79 291 ILE A N 1
ATOM 2442 C CA . ILE A 1 291 ? -28.5 -16.094 -25.969 1 79 291 ILE A CA 1
ATOM 2443 C C . ILE A 1 291 ? -27.969 -16.266 -24.562 1 79 291 ILE A C 1
ATOM 2445 O O . ILE A 1 291 ? -28.688 -16.031 -23.578 1 79 291 ILE A O 1
ATOM 2449 N N . ASP A 1 292 ? -26.875 -16.469 -24.625 1 74.25 292 ASP A N 1
ATOM 2450 C CA . ASP A 1 292 ? -26.234 -16.594 -23.312 1 74.25 292 ASP A CA 1
ATOM 2451 C C . ASP A 1 292 ? -26.141 -15.234 -22.609 1 74.25 292 ASP A C 1
ATOM 2453 O O . ASP A 1 292 ? -26.406 -15.133 -21.422 1 74.25 292 ASP A O 1
ATOM 2457 N N . GLU A 1 293 ? -25.875 -14.289 -23.312 1 77.12 293 GLU A N 1
ATOM 2458 C CA . GLU A 1 293 ? -25.859 -12.93 -22.781 1 77.12 293 GLU A CA 1
ATOM 2459 C C . GLU A 1 293 ? -27.25 -12.492 -22.344 1 77.12 293 GLU A C 1
ATOM 2461 O O . GLU A 1 293 ? -27.406 -11.859 -21.297 1 77.12 293 GLU A O 1
ATOM 2466 N N . LEU A 1 294 ? -28.203 -12.812 -22.969 1 79.56 294 LEU A N 1
ATOM 2467 C CA . LEU A 1 294 ? -29.594 -12.531 -22.625 1 79.56 294 LEU A CA 1
ATOM 2468 C C . LEU A 1 294 ? -29.984 -13.25 -21.344 1 79.56 294 LEU A C 1
ATOM 2470 O O . LEU A 1 294 ? -30.641 -12.664 -20.469 1 79.56 294 LEU A O 1
ATOM 2474 N N . GLN A 1 295 ? -29.5 -14.391 -21.281 1 77.62 295 GLN A N 1
ATOM 2475 C CA . GLN A 1 295 ? -29.812 -15.188 -20.094 1 77.62 295 GLN A CA 1
ATOM 2476 C C . GLN A 1 295 ? -29.109 -14.656 -18.859 1 77.62 295 GLN A C 1
ATOM 2478 O O . GLN A 1 295 ? -29.672 -14.664 -17.766 1 77.62 295 GLN A O 1
ATOM 2483 N N . ARG A 1 296 ? -28.109 -14.078 -19.141 1 72.56 296 ARG A N 1
ATOM 2484 C CA . ARG A 1 296 ? -27.297 -13.531 -18.047 1 72.56 296 ARG A CA 1
ATOM 2485 C C . ARG A 1 296 ? -27.844 -12.188 -17.594 1 72.56 296 ARG A C 1
ATOM 2487 O O . ARG A 1 296 ? -27.891 -11.906 -16.391 1 72.56 296 ARG A O 1
ATOM 2494 N N . ILE A 1 297 ? -28.266 -11.422 -18.438 1 77.12 297 ILE A N 1
ATOM 2495 C CA . ILE A 1 297 ? -28.75 -10.078 -18.172 1 77.12 297 ILE A CA 1
ATOM 2496 C C . ILE A 1 297 ? -30.172 -10.148 -17.625 1 77.12 297 ILE A C 1
ATOM 2498 O O . ILE A 1 297 ? -30.5 -9.453 -16.656 1 77.12 297 ILE A O 1
ATOM 2502 N N . PHE A 1 298 ? -30.969 -11.156 -18.047 1 80.12 298 PHE A N 1
ATOM 2503 C CA . PHE A 1 298 ? -32.406 -11.102 -17.719 1 80.12 298 PHE A CA 1
ATOM 2504 C C . PHE A 1 298 ? -32.812 -12.289 -16.859 1 80.12 298 PHE A C 1
ATOM 2506 O O . PHE A 1 298 ? -33.938 -12.336 -16.359 1 80.12 298 PHE A O 1
ATOM 2513 N N . GLN A 1 299 ? -32.031 -13.156 -16.781 1 76.06 299 GLN A N 1
ATOM 2514 C CA . GLN A 1 299 ? -32.219 -14.312 -15.906 1 76.06 299 GLN A CA 1
ATOM 2515 C C . GLN A 1 299 ? -33.625 -14.891 -16.047 1 76.06 299 GLN A C 1
ATOM 2517 O O . GLN A 1 299 ? -34.031 -15.281 -17.141 1 76.06 299 GLN A O 1
ATOM 2522 N N . ASN A 1 300 ? -34.344 -14.82 -14.898 1 74.06 300 ASN A N 1
ATOM 2523 C CA . ASN A 1 300 ? -35.656 -15.406 -14.961 1 74.06 300 ASN A CA 1
ATOM 2524 C C . ASN A 1 300 ? -36.594 -14.586 -15.859 1 74.06 300 ASN A C 1
ATOM 2526 O O . ASN A 1 300 ? -37.656 -15.062 -16.234 1 74.06 300 ASN A O 1
ATOM 2530 N N . GLY A 1 301 ? -36.094 -13.562 -16.203 1 80.12 301 GLY A N 1
ATOM 2531 C CA . GLY A 1 301 ? -36.844 -12.719 -17.109 1 80.12 301 GLY A CA 1
ATOM 2532 C C . GLY A 1 301 ? -36.5 -12.945 -18.578 1 80.12 301 GLY A C 1
ATOM 2533 O O . GLY A 1 301 ? -37 -12.266 -19.453 1 80.12 301 GLY A O 1
ATOM 2534 N N . THR A 1 302 ? -35.875 -13.836 -18.797 1 84.94 302 THR A N 1
ATOM 2535 C CA . THR A 1 302 ? -35.375 -14.047 -20.156 1 84.94 302 THR A CA 1
ATOM 2536 C C . THR A 1 302 ? -36.531 -14.375 -21.094 1 84.94 302 THR A C 1
ATOM 2538 O O . THR A 1 302 ? -36.656 -13.781 -22.156 1 84.94 302 THR A O 1
ATOM 2541 N N . ILE A 1 303 ? -37.25 -15.242 -20.578 1 86.5 303 ILE A N 1
ATOM 2542 C CA . ILE A 1 303 ? -38.375 -15.68 -21.422 1 86.5 303 ILE A CA 1
ATOM 2543 C C . ILE A 1 303 ? -39.375 -14.547 -21.594 1 86.5 303 ILE A C 1
ATOM 2545 O O . ILE A 1 303 ? -39.812 -14.258 -22.703 1 86.5 303 ILE A O 1
ATOM 2549 N N . PRO A 1 304 ? -39.562 -13.891 -20.562 1 85.88 304 PRO A N 1
ATOM 2550 C CA . PRO A 1 304 ? -40.438 -12.719 -20.734 1 85.88 304 PRO A CA 1
ATOM 2551 C C . PRO A 1 304 ? -39.844 -11.688 -21.703 1 85.88 304 PRO A C 1
ATOM 2553 O O . PRO A 1 304 ? -40.562 -11.109 -22.5 1 85.88 304 PRO A O 1
ATOM 2556 N N . GLU A 1 305 ? -38.656 -11.555 -21.641 1 86.31 305 GLU A N 1
ATOM 2557 C CA . GLU A 1 305 ? -38 -10.594 -22.531 1 86.31 305 GLU A CA 1
ATOM 2558 C C . GLU A 1 305 ? -38.031 -11.07 -23.984 1 86.31 305 GLU A C 1
ATOM 2560 O O . GLU A 1 305 ? -38.219 -10.266 -24.906 1 86.31 305 GLU A O 1
ATOM 2565 N N . LEU A 1 306 ? -37.812 -12.195 -24.094 1 86.75 306 LEU A N 1
ATOM 2566 C CA . LEU A 1 306 ? -37.906 -12.797 -25.422 1 86.75 306 LEU A CA 1
ATOM 2567 C C . LEU A 1 306 ? -39.312 -12.656 -25.984 1 86.75 306 LEU A C 1
ATOM 2569 O O . LEU A 1 306 ? -39.469 -12.312 -27.156 1 86.75 306 LEU A O 1
ATOM 2573 N N . GLU A 1 307 ? -40.156 -12.953 -25.062 1 87.88 307 GLU A N 1
ATOM 2574 C CA . GLU A 1 307 ? -41.562 -12.828 -25.438 1 87.88 307 GLU A CA 1
ATOM 2575 C C . GLU A 1 307 ? -41.938 -11.391 -25.781 1 87.88 307 GLU A C 1
ATOM 2577 O O . GLU A 1 307 ? -42.656 -11.141 -26.734 1 87.88 307 GLU A O 1
ATOM 2582 N N . GLU A 1 308 ? -41.344 -10.531 -25.062 1 88.06 308 GLU A N 1
ATOM 2583 C CA . GLU A 1 308 ? -41.562 -9.117 -25.312 1 88.06 308 GLU A CA 1
ATOM 2584 C C . GLU A 1 308 ? -41 -8.703 -26.672 1 88.06 308 GLU A C 1
ATOM 2586 O O . GLU A 1 308 ? -41.625 -7.953 -27.422 1 88.06 308 GLU A O 1
ATOM 2591 N N . THR A 1 309 ? -39.938 -9.172 -26.938 1 87.75 309 THR A N 1
ATOM 2592 C CA . THR A 1 309 ? -39.312 -8.867 -28.219 1 87.75 309 THR A CA 1
ATOM 2593 C C . THR A 1 309 ? -40.062 -9.5 -29.375 1 87.75 309 THR A C 1
ATOM 2595 O O . THR A 1 309 ? -40.25 -8.875 -30.422 1 87.75 309 THR A O 1
ATOM 2598 N N . PHE A 1 310 ? -40.406 -10.648 -29.078 1 87.75 310 PHE A N 1
ATOM 2599 C CA . PHE A 1 310 ? -41.219 -11.383 -30.047 1 87.75 310 PHE A CA 1
ATOM 2600 C C . PHE A 1 310 ? -42.5 -10.625 -30.359 1 87.75 310 PHE A C 1
ATOM 2602 O O . PHE A 1 310 ? -42.844 -10.453 -31.531 1 87.75 310 PHE A O 1
ATOM 2609 N N . GLN A 1 311 ? -43.094 -10.141 -29.281 1 87.94 311 GLN A N 1
ATOM 2610 C CA . GLN A 1 311 ? -44.344 -9.398 -29.422 1 87.94 311 GLN A CA 1
ATOM 2611 C C . GLN A 1 311 ? -44.094 -8.047 -30.094 1 87.94 311 GLN A C 1
ATOM 2613 O O . GLN A 1 311 ? -44.938 -7.586 -30.875 1 87.94 311 GLN A O 1
ATOM 2618 N N . TYR A 1 312 ? -43.062 -7.496 -29.781 1 86 312 TYR A N 1
ATOM 2619 C CA . TYR A 1 312 ? -42.719 -6.207 -30.359 1 86 312 TYR A CA 1
ATOM 2620 C C . TYR A 1 312 ? -42.625 -6.305 -31.875 1 86 312 TYR A C 1
ATOM 2622 O O . TYR A 1 312 ? -43.188 -5.492 -32.594 1 86 312 TYR A O 1
ATOM 2630 N N . ILE A 1 313 ? -42 -7.211 -32.312 1 84.88 313 ILE A N 1
ATOM 2631 C CA . ILE A 1 313 ? -41.781 -7.387 -33.75 1 84.88 313 ILE A CA 1
ATOM 2632 C C . ILE A 1 313 ? -43.094 -7.785 -34.406 1 84.88 313 ILE A C 1
ATOM 2634 O O . ILE A 1 313 ? -43.438 -7.297 -35.5 1 84.88 313 ILE A O 1
ATOM 2638 N N . THR A 1 314 ? -43.812 -8.625 -33.688 1 87.19 314 THR A N 1
ATOM 2639 C CA . THR A 1 314 ? -45.094 -9.055 -34.188 1 87.19 314 THR A CA 1
ATOM 2640 C C . THR A 1 314 ? -46.062 -7.875 -34.312 1 87.19 314 THR A C 1
ATOM 2642 O O . THR A 1 314 ? -46.812 -7.781 -35.281 1 87.19 314 THR A O 1
ATOM 2645 N N . LYS A 1 315 ? -45.938 -6.965 -33.406 1 84.69 315 LYS A N 1
ATOM 2646 C CA . LYS A 1 315 ? -46.781 -5.781 -33.375 1 84.69 315 LYS A CA 1
ATOM 2647 C C . LYS A 1 315 ? -46.438 -4.848 -34.531 1 84.69 315 LYS A C 1
ATOM 2649 O O . LYS A 1 315 ? -47.281 -4.082 -35 1 84.69 315 LYS A O 1
ATOM 2654 N N . GLN A 1 316 ? -45.219 -5 -35 1 79.06 316 GLN A N 1
ATOM 2655 C CA . GLN A 1 316 ? -44.781 -4.191 -36.125 1 79.06 316 GLN A CA 1
ATOM 2656 C C . GLN A 1 316 ? -45.219 -4.812 -37.469 1 79.06 316 GLN A C 1
ATOM 2658 O O . GLN A 1 316 ? -44.969 -4.262 -38.531 1 79.06 316 GLN A O 1
ATOM 2663 N N . GLY A 1 317 ? -45.875 -6.059 -37.312 1 82 317 GLY A N 1
ATOM 2664 C CA . GLY A 1 317 ? -46.469 -6.695 -38.5 1 82 317 GLY A CA 1
ATOM 2665 C C . GLY A 1 317 ? -45.562 -7.738 -39.125 1 82 317 GLY A C 1
ATOM 2666 O O . GLY A 1 317 ? -45.812 -8.195 -40.219 1 82 317 GLY A O 1
ATOM 2667 N N . PHE A 1 318 ? -44.5 -8.039 -38.469 1 76.69 318 PHE A N 1
ATOM 2668 C CA . PHE A 1 318 ? -43.531 -8.992 -39.031 1 76.69 318 PHE A CA 1
ATOM 2669 C C . PHE A 1 318 ? -43.562 -10.305 -38.25 1 76.69 318 PHE A C 1
ATOM 2671 O O . PHE A 1 318 ? -43.938 -10.328 -37.094 1 76.69 318 PHE A O 1
ATOM 2678 N N . ARG A 1 319 ? -43.25 -11.367 -38.906 1 83.75 319 ARG A N 1
ATOM 2679 C CA . ARG A 1 319 ? -43.031 -12.656 -38.25 1 83.75 319 ARG A CA 1
ATOM 2680 C C . ARG A 1 319 ? -41.594 -12.805 -37.781 1 83.75 319 ARG A C 1
ATOM 2682 O O . ARG A 1 319 ? -40.688 -12.883 -38.594 1 83.75 319 ARG A O 1
ATOM 2689 N N . PRO A 1 320 ? -41.344 -12.859 -36.312 1 82.94 320 PRO A N 1
ATOM 2690 C CA . PRO A 1 320 ? -39.938 -12.953 -35.844 1 82.94 320 PRO A CA 1
ATOM 2691 C C . PRO A 1 320 ? -39.219 -14.156 -36.406 1 82.94 320 PRO A C 1
ATOM 2693 O O . PRO A 1 320 ? -38 -14.078 -36.688 1 82.94 320 PRO A O 1
ATOM 2696 N N . GLN A 1 321 ? -39.906 -15.18 -36.625 1 87.19 321 GLN A N 1
ATOM 2697 C CA . GLN A 1 321 ? -39.281 -16.406 -37.125 1 87.19 321 GLN A CA 1
ATOM 2698 C C . GLN A 1 321 ? -38.719 -16.203 -38.531 1 87.19 321 GLN A C 1
ATOM 2700 O O . GLN A 1 321 ? -37.812 -16.922 -38.938 1 87.19 321 GLN A O 1
ATOM 2705 N N . GLU A 1 322 ? -39.281 -15.25 -39.25 1 84.75 322 GLU A N 1
ATOM 2706 C CA . GLU A 1 322 ? -38.844 -14.93 -40.625 1 84.75 322 GLU A CA 1
ATOM 2707 C C . GLU A 1 322 ? -37.906 -13.719 -40.625 1 84.75 322 GLU A C 1
ATOM 2709 O O . GLU A 1 322 ? -37.406 -13.312 -41.688 1 84.75 322 GLU A O 1
ATOM 2714 N N . ASN A 1 323 ? -37.938 -13.047 -39.719 1 81.81 323 ASN A N 1
ATOM 2715 C CA . ASN A 1 323 ? -37.094 -11.891 -39.531 1 81.81 323 ASN A CA 1
ATOM 2716 C C . ASN A 1 323 ? -36.094 -12.094 -38.375 1 81.81 323 ASN A C 1
ATOM 2718 O O . ASN A 1 323 ? -36.125 -11.328 -37.406 1 81.81 323 ASN A O 1
ATOM 2722 N N . ILE A 1 324 ? -35.281 -13.203 -38.531 1 83.56 324 ILE A N 1
ATOM 2723 C CA . ILE A 1 324 ? -34.406 -13.625 -37.438 1 83.56 324 ILE A CA 1
ATOM 2724 C C . ILE A 1 324 ? -33.344 -12.562 -37.219 1 83.56 324 ILE A C 1
ATOM 2726 O O . ILE A 1 324 ? -33 -12.25 -36.062 1 83.56 324 ILE A O 1
ATOM 2730 N N . GLY A 1 325 ? -32.781 -12.055 -38.125 1 84.06 325 GLY A N 1
ATOM 2731 C CA . GLY A 1 325 ? -31.766 -11.016 -37.969 1 84.06 325 GLY A CA 1
ATOM 2732 C C . GLY A 1 325 ? -32.25 -9.82 -37.188 1 84.06 325 GLY A C 1
ATOM 2733 O O . GLY A 1 325 ? -31.562 -9.312 -36.281 1 84.06 325 GLY A O 1
ATOM 2734 N N . TRP A 1 326 ? -33.375 -9.336 -37.562 1 85.94 326 TRP A N 1
ATOM 2735 C CA . TRP A 1 326 ? -33.969 -8.219 -36.844 1 85.94 326 TRP A CA 1
ATOM 2736 C C . TRP A 1 326 ? -34.25 -8.602 -35.375 1 85.94 326 TRP A C 1
ATOM 2738 O O . TRP A 1 326 ? -34.031 -7.797 -34.469 1 85.94 326 TRP A O 1
ATOM 2748 N N . PHE A 1 327 ? -34.812 -9.82 -35.156 1 88.25 327 PHE A N 1
ATOM 2749 C CA . PHE A 1 327 ? -35 -10.328 -33.781 1 88.25 327 PHE A CA 1
ATOM 2750 C C . PHE A 1 327 ? -33.688 -10.312 -33.031 1 88.25 327 PHE A C 1
ATOM 2752 O O . PHE A 1 327 ? -33.625 -9.797 -31.906 1 88.25 327 PHE A O 1
ATOM 2759 N N . ILE A 1 328 ? -32.75 -10.68 -33.719 1 85.88 328 ILE A N 1
ATOM 2760 C CA . ILE A 1 328 ? -31.438 -10.75 -33.094 1 85.88 328 ILE A CA 1
ATOM 2761 C C . ILE A 1 328 ? -30.906 -9.336 -32.875 1 85.88 328 ILE A C 1
ATOM 2763 O O . ILE A 1 328 ? -30.344 -9.055 -31.797 1 85.88 328 ILE A O 1
ATOM 2767 N N . GLN A 1 329 ? -31.047 -8.57 -33.688 1 84.81 329 GLN A N 1
ATOM 2768 C CA . GLN A 1 329 ? -30.625 -7.188 -33.531 1 84.81 329 GLN A CA 1
ATOM 2769 C C . GLN A 1 329 ? -31.344 -6.496 -32.375 1 84.81 329 GLN A C 1
ATOM 2771 O O . GLN A 1 329 ? -30.75 -5.73 -31.625 1 84.81 329 GLN A O 1
ATOM 2776 N N . ASN A 1 330 ? -32.594 -6.664 -32.219 1 86.56 330 ASN A N 1
ATOM 2777 C CA . ASN A 1 330 ? -33.344 -6.109 -31.078 1 86.56 330 ASN A CA 1
ATOM 2778 C C . ASN A 1 330 ? -32.875 -6.707 -29.75 1 86.56 330 ASN A C 1
ATOM 2780 O O . ASN A 1 330 ? -32.812 -6.008 -28.75 1 86.56 330 ASN A O 1
ATOM 2784 N N . LEU A 1 331 ? -32.594 -7.953 -29.812 1 84.56 331 LEU A N 1
ATOM 2785 C CA . LEU A 1 331 ? -32.062 -8.539 -28.594 1 84.56 331 LEU A CA 1
ATOM 2786 C C . LEU A 1 331 ? -30.703 -7.914 -28.25 1 84.56 331 LEU A C 1
ATOM 2788 O O . LEU A 1 331 ? -30.438 -7.625 -27.078 1 84.56 331 LEU A O 1
ATOM 2792 N N . LYS A 1 332 ? -30 -7.652 -29.172 1 83.06 332 LYS A N 1
ATOM 2793 C CA . LYS A 1 332 ? -28.703 -7.008 -28.953 1 83.06 332 LYS A CA 1
ATOM 2794 C C . LYS A 1 332 ? -28.891 -5.59 -28.422 1 83.06 332 LYS A C 1
ATOM 2796 O O . LYS A 1 332 ? -28.156 -5.168 -27.516 1 83.06 332 LYS A O 1
ATOM 2801 N N . LYS A 1 333 ? -29.766 -4.914 -28.922 1 82.75 333 LYS A N 1
ATOM 2802 C CA . LYS A 1 333 ? -30.078 -3.572 -28.438 1 82.75 333 LYS A CA 1
ATOM 2803 C C . LYS A 1 333 ? -30.578 -3.617 -27 1 82.75 333 LYS A C 1
ATOM 2805 O O . LYS A 1 333 ? -30.234 -2.76 -26.188 1 82.75 333 LYS A O 1
ATOM 2810 N N . LYS A 1 334 ? -31.344 -4.617 -26.688 1 80.25 334 LYS A N 1
ATOM 2811 C CA . LYS A 1 334 ? -31.797 -4.777 -25.312 1 80.25 334 LYS A CA 1
ATOM 2812 C C . LYS A 1 334 ? -30.641 -5.09 -24.375 1 80.25 334 LYS A C 1
ATOM 2814 O O . LYS A 1 334 ? -30.594 -4.602 -23.25 1 80.25 334 LYS A O 1
ATOM 2819 N N . ILE A 1 335 ? -29.922 -5.77 -24.953 1 76.88 335 ILE A N 1
ATOM 2820 C CA . ILE A 1 335 ? -28.734 -6.086 -24.156 1 76.88 335 ILE A CA 1
ATOM 2821 C C . ILE A 1 335 ? -27.891 -4.828 -23.969 1 76.88 335 ILE A C 1
ATOM 2823 O O . ILE A 1 335 ? -27.438 -4.547 -22.875 1 76.88 335 ILE A O 1
ATOM 2827 N N . GLU A 1 336 ? -27.719 -4.109 -24.875 1 73.81 336 GLU A N 1
ATOM 2828 C CA . GLU A 1 336 ? -26.984 -2.844 -24.812 1 73.81 336 GLU A CA 1
ATOM 2829 C C . GLU A 1 336 ? -27.688 -1.845 -23.906 1 73.81 336 GLU A C 1
ATOM 2831 O O . GLU A 1 336 ? -27.031 -1.132 -23.141 1 73.81 336 GLU A O 1
ATOM 2836 N N . ASN A 1 337 ? -28.969 -1.785 -23.906 1 74.56 337 ASN A N 1
ATOM 2837 C CA . ASN A 1 337 ? -29.75 -0.88 -23.078 1 74.56 337 ASN A CA 1
ATOM 2838 C C . ASN A 1 337 ? -29.797 -1.344 -21.625 1 74.56 337 ASN A C 1
ATOM 2840 O O . ASN A 1 337 ? -29.953 -0.529 -20.703 1 74.56 337 ASN A O 1
ATOM 2844 N N . ALA A 1 338 ? -29.578 -2.611 -21.469 1 67.81 338 ALA A N 1
ATOM 2845 C CA . ALA A 1 338 ? -29.594 -3.146 -20.109 1 67.81 338 ALA A CA 1
ATOM 2846 C C . ALA A 1 338 ? -28.234 -2.992 -19.438 1 67.81 338 ALA A C 1
ATOM 2848 O O . ALA A 1 338 ? -28.141 -2.963 -18.203 1 67.81 338 ALA A O 1
ATOM 2849 N N . GLN A 1 339 ? -27.297 -2.779 -20.281 1 56.09 339 GLN A N 1
ATOM 2850 C CA . GLN A 1 339 ? -25.938 -2.566 -19.797 1 56.09 339 GLN A CA 1
ATOM 2851 C C . GLN A 1 339 ? -25.641 -1.081 -19.625 1 56.09 339 GLN A C 1
ATOM 2853 O O . GLN A 1 339 ? -24.641 -0.711 -19.016 1 56.09 339 GLN A O 1
ATOM 2858 N N . LEU A 1 340 ? -26.562 -0.014 -20.016 1 53.5 340 LEU A N 1
ATOM 2859 C CA . LEU A 1 340 ? -26.562 1.422 -19.75 1 53.5 340 LEU A CA 1
ATOM 2860 C C . LEU A 1 340 ? -27.297 1.735 -18.453 1 53.5 340 LEU A C 1
ATOM 2862 O O . LEU A 1 340 ? -28.328 1.131 -18.141 1 53.5 340 LEU A O 1
ATOM 2866 N N . MET B 1 1 ? 20.734 32.438 14.023 1 18.02 1 MET B N 1
ATOM 2867 C CA . MET B 1 1 ? 19.359 32.781 14.359 1 18.02 1 MET B CA 1
ATOM 2868 C C . MET B 1 1 ? 18.406 32.406 13.227 1 18.02 1 MET B C 1
ATOM 2870 O O . MET B 1 1 ? 18.641 32.75 12.07 1 18.02 1 MET B O 1
ATOM 2874 N N . ALA B 1 2 ? 17.656 31.344 13.32 1 28.45 2 ALA B N 1
ATOM 2875 C CA . ALA B 1 2 ? 16.875 30.672 12.281 1 28.45 2 ALA B CA 1
ATOM 2876 C C . ALA B 1 2 ? 15.844 31.609 11.672 1 28.45 2 ALA B C 1
ATOM 2878 O O . ALA B 1 2 ? 15.039 32.219 12.398 1 28.45 2 ALA B O 1
ATOM 2879 N N . ARG B 1 3 ? 16.328 32.312 10.641 1 28.44 3 ARG B N 1
ATOM 2880 C CA . ARG B 1 3 ? 15.414 33.281 10.031 1 28.44 3 ARG B CA 1
ATOM 2881 C C . ARG B 1 3 ? 13.984 32.75 10.008 1 28.44 3 ARG B C 1
ATOM 2883 O O . ARG B 1 3 ? 13.773 31.547 9.828 1 28.44 3 ARG B O 1
ATOM 2890 N N . PRO B 1 4 ? 13.086 33.656 10.422 1 30.34 4 PRO B N 1
ATOM 2891 C CA . PRO B 1 4 ? 11.695 33.219 10.391 1 30.34 4 PRO B CA 1
ATOM 2892 C C . PRO B 1 4 ? 11.219 32.875 8.977 1 30.34 4 PRO B C 1
ATOM 2894 O O . PRO B 1 4 ? 11.695 33.438 8 1 30.34 4 PRO B O 1
ATOM 2897 N N . ILE B 1 5 ? 11 31.719 8.617 1 32.31 5 ILE B N 1
ATOM 2898 C CA . ILE B 1 5 ? 10.523 31.125 7.379 1 32.31 5 ILE B CA 1
ATOM 2899 C C . ILE B 1 5 ? 9.367 31.938 6.812 1 32.31 5 ILE B C 1
ATOM 2901 O O . ILE B 1 5 ? 8.336 32.125 7.473 1 32.31 5 ILE B O 1
ATOM 2905 N N . LYS B 1 6 ? 9.664 32.906 6.078 1 36.22 6 LYS B N 1
ATOM 2906 C CA . LYS B 1 6 ? 8.656 33.688 5.352 1 36.22 6 LYS B CA 1
ATOM 2907 C C . LYS B 1 6 ? 7.625 32.781 4.703 1 36.22 6 LYS B C 1
ATOM 2909 O O . LYS B 1 6 ? 7.879 32.188 3.641 1 36.22 6 LYS B O 1
ATOM 2914 N N . THR B 1 7 ? 6.934 32 5.312 1 37.91 7 THR B N 1
ATOM 2915 C CA . THR B 1 7 ? 6.074 30.938 4.812 1 37.91 7 THR B CA 1
ATOM 2916 C C . THR B 1 7 ? 4.777 31.5 4.25 1 37.91 7 THR B C 1
ATOM 2918 O O . THR B 1 7 ? 4.098 32.281 4.922 1 37.91 7 THR B O 1
ATOM 2921 N N . GLN B 1 8 ? 4.734 32.125 2.938 1 41.12 8 GLN B N 1
ATOM 2922 C CA . GLN B 1 8 ? 3.402 32.375 2.4 1 41.12 8 GLN B CA 1
ATOM 2923 C C . GLN B 1 8 ? 2.352 31.531 3.111 1 41.12 8 GLN B C 1
ATOM 2925 O O . GLN B 1 8 ? 2.508 30.312 3.232 1 41.12 8 GLN B O 1
ATOM 2930 N N . SER B 1 9 ? 1.582 32.406 3.82 1 49.19 9 SER B N 1
ATOM 2931 C CA . SER B 1 9 ? 0.508 31.719 4.547 1 49.19 9 SER B CA 1
ATOM 2932 C C . SER B 1 9 ? -0.324 30.844 3.619 1 49.19 9 SER B C 1
ATOM 2934 O O . SER B 1 9 ? -0.649 31.25 2.5 1 49.19 9 SER B O 1
ATOM 2936 N N . LYS B 1 10 ? -0.224 29.625 3.346 1 68.5 10 LYS B N 1
ATOM 2937 C CA . LYS B 1 10 ? -1.133 28.719 2.645 1 68.5 10 LYS B CA 1
ATOM 2938 C C . LYS B 1 10 ? -2.256 28.25 3.562 1 68.5 10 LYS B C 1
ATOM 2940 O O . LYS B 1 10 ? -2.117 27.234 4.25 1 68.5 10 LYS B O 1
ATOM 2945 N N . ASP B 1 11 ? -3.336 29.297 3.732 1 83.56 11 ASP B N 1
ATOM 2946 C CA . ASP B 1 11 ? -4.52 28.922 4.5 1 83.56 11 ASP B CA 1
ATOM 2947 C C . ASP B 1 11 ? -5.281 27.797 3.807 1 83.56 11 ASP B C 1
ATOM 2949 O O . ASP B 1 11 ? -5.566 27.875 2.609 1 83.56 11 ASP B O 1
ATOM 2953 N N . ILE B 1 12 ? -5.402 26.828 4.523 1 91.56 12 ILE B N 1
ATOM 2954 C CA . ILE B 1 12 ? -6.199 25.734 3.986 1 91.56 12 ILE B CA 1
ATOM 2955 C C . ILE B 1 12 ? -7.367 25.438 4.926 1 91.56 12 ILE B C 1
ATOM 2957 O O . ILE B 1 12 ? -7.406 25.922 6.055 1 91.56 12 ILE B O 1
ATOM 2961 N N . GLN B 1 13 ? -8.328 24.781 4.371 1 93.88 13 GLN B N 1
ATOM 2962 C CA . GLN B 1 13 ? -9.375 24.172 5.191 1 93.88 13 GLN B CA 1
ATOM 2963 C C . GLN B 1 13 ? -9.18 22.672 5.309 1 93.88 13 GLN B C 1
ATOM 2965 O O . GLN B 1 13 ? -9.102 21.969 4.297 1 93.88 13 GLN B O 1
ATOM 2970 N N . GLN B 1 14 ? -9.047 22.281 6.484 1 94.69 14 GLN B N 1
ATOM 2971 C CA . GLN B 1 14 ? -8.859 20.859 6.758 1 94.69 14 GLN B CA 1
ATOM 2972 C C . GLN B 1 14 ? -10.125 20.25 7.355 1 94.69 14 GLN B C 1
ATOM 2974 O O . GLN B 1 14 ? -10.719 20.812 8.281 1 94.69 14 GLN B O 1
ATOM 2979 N N . SER B 1 15 ? -10.453 19.047 6.82 1 93.81 15 SER B N 1
ATOM 2980 C CA . SER B 1 15 ? -11.609 18.344 7.363 1 93.81 15 SER B CA 1
ATOM 2981 C C . SER B 1 15 ? -11.445 18.094 8.859 1 93.81 15 SER B C 1
ATOM 2983 O O . SER B 1 15 ? -10.359 17.75 9.32 1 93.81 15 SER B O 1
ATOM 2985 N N . ASN B 1 16 ? -12.5 18.203 9.586 1 92.56 16 ASN B N 1
ATOM 2986 C CA . ASN B 1 16 ? -12.453 17.953 11.023 1 92.56 16 ASN B CA 1
ATOM 2987 C C . ASN B 1 16 ? -12.219 16.469 11.328 1 92.56 16 ASN B C 1
ATOM 2989 O O . ASN B 1 16 ? -11.789 16.125 12.43 1 92.56 16 ASN B O 1
ATOM 2993 N N . TYR B 1 17 ? -12.492 15.633 10.344 1 88.12 17 TYR B N 1
ATOM 2994 C CA . TYR B 1 17 ? -12.133 14.227 10.508 1 88.12 17 TYR B CA 1
ATOM 2995 C C . TYR B 1 17 ? -10.625 14.062 10.641 1 88.12 17 TYR B C 1
ATOM 2997 O O . TYR B 1 17 ? -10.156 13.242 11.43 1 88.12 17 TYR B O 1
ATOM 3005 N N . PHE B 1 18 ? -9.898 14.836 9.906 1 87.75 18 PHE B N 1
ATOM 3006 C CA . PHE B 1 18 ? -8.438 14.836 10 1 87.75 18 PHE B CA 1
ATOM 3007 C C . PHE B 1 18 ? -7.98 15.453 11.312 1 87.75 18 PHE B C 1
ATOM 3009 O O . PHE B 1 18 ? -7.059 14.953 11.953 1 87.75 18 PHE B O 1
ATOM 3016 N N . THR B 1 19 ? -8.656 16.5 11.68 1 86.56 19 THR B N 1
ATOM 3017 C CA . THR B 1 19 ? -8.25 17.25 12.859 1 86.56 19 THR B CA 1
ATOM 3018 C C . THR B 1 19 ? -8.453 16.422 14.125 1 86.56 19 THR B C 1
ATOM 3020 O O . THR B 1 19 ? -7.629 16.469 15.039 1 86.56 19 THR B O 1
ATOM 3023 N N . THR B 1 20 ? -9.492 15.641 14.141 1 85.81 20 THR B N 1
ATOM 3024 C CA . THR B 1 20 ? -9.844 14.938 15.367 1 85.81 20 THR B CA 1
ATOM 3025 C C . THR B 1 20 ? -9.5 13.453 15.258 1 85.81 20 THR B C 1
ATOM 3027 O O . THR B 1 20 ? -9.91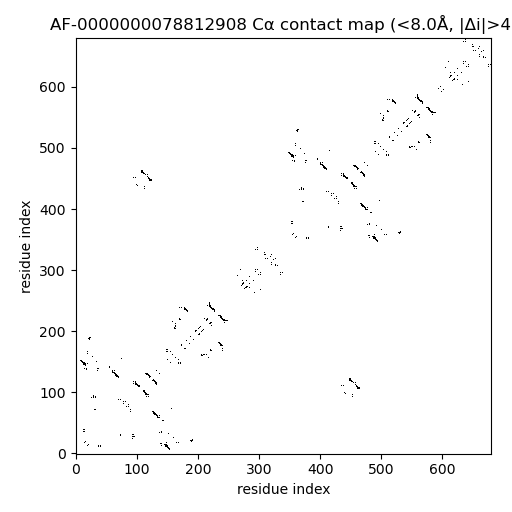4 12.648 16.094 1 85.81 20 THR B O 1
ATOM 3030 N N . ALA B 1 21 ? -8.844 13.117 14.195 1 87.56 21 ALA B N 1
ATOM 3031 C CA . ALA B 1 21 ? -8.445 11.719 14.023 1 87.56 21 ALA B CA 1
ATOM 3032 C C . ALA B 1 21 ? -7.566 11.258 15.18 1 87.56 21 ALA B C 1
ATOM 3034 O O . ALA B 1 21 ? -6.859 12.07 15.789 1 87.56 21 ALA B O 1
ATOM 3035 N N . LYS B 1 22 ? -7.66 10.008 15.5 1 87.75 22 LYS B N 1
ATOM 3036 C CA . LYS B 1 22 ? -6.867 9.422 16.578 1 87.75 22 LYS B CA 1
ATOM 3037 C C . LYS B 1 22 ? -5.574 8.812 16.047 1 87.75 22 LYS B C 1
ATOM 3039 O O . LYS B 1 22 ? -5.602 7.836 15.297 1 87.75 22 LYS B O 1
ATOM 3044 N N . TYR B 1 23 ? -4.492 9.422 16.453 1 84.94 23 TYR B N 1
ATOM 3045 C CA . TYR B 1 23 ? -3.225 8.891 15.969 1 84.94 23 TYR B CA 1
ATOM 3046 C C . TYR B 1 23 ? -2.059 9.391 16.812 1 84.94 23 TYR B C 1
ATOM 3048 O O . TYR B 1 23 ? -2.207 10.344 17.578 1 84.94 23 TYR B O 1
ATOM 3056 N N . ASP B 1 24 ? -0.952 8.727 16.641 1 86.31 24 ASP B N 1
ATOM 3057 C CA . ASP B 1 24 ? 0.319 9.125 17.25 1 86.31 24 ASP B CA 1
ATOM 3058 C C . ASP B 1 24 ? 1.391 9.32 16.172 1 86.31 24 ASP B C 1
ATOM 3060 O O . ASP B 1 24 ? 2.459 8.711 16.234 1 86.31 24 ASP B O 1
ATOM 3064 N N . TYR B 1 25 ? 1.211 10.219 15.305 1 91.5 25 TYR B N 1
ATOM 30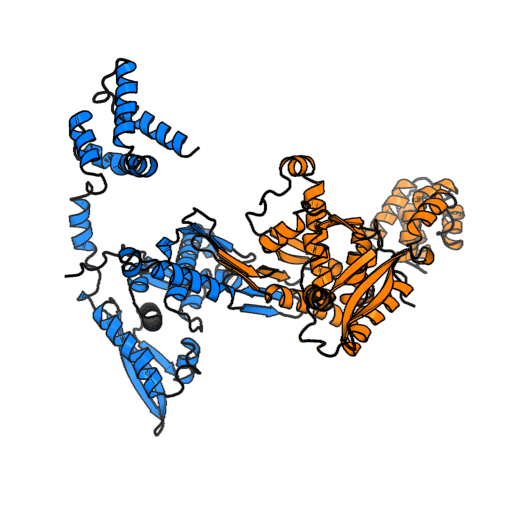65 C CA . TYR B 1 25 ? 2.131 10.453 14.203 1 91.5 25 TYR B CA 1
ATOM 3066 C C . TYR B 1 25 ? 3.367 11.211 14.672 1 91.5 25 TYR B C 1
ATOM 3068 O O . TYR B 1 25 ? 3.293 12.016 15.602 1 91.5 25 TYR B O 1
ATOM 3076 N N . THR B 1 26 ? 4.453 10.938 14.07 1 92.12 26 THR B N 1
ATOM 3077 C CA . THR B 1 26 ? 5.641 11.758 14.25 1 92.12 26 THR B CA 1
ATOM 3078 C C . THR B 1 26 ? 5.484 13.102 13.539 1 92.12 26 THR B C 1
ATOM 3080 O O . THR B 1 26 ? 4.539 13.289 12.773 1 92.12 26 THR B O 1
ATOM 3083 N N . LEU B 1 27 ? 6.406 13.914 13.859 1 92.06 27 LEU B N 1
ATOM 3084 C CA . LEU B 1 27 ? 6.418 15.234 13.242 1 92.06 27 LEU B CA 1
ATOM 3085 C C . LEU B 1 27 ? 6.438 15.125 11.727 1 92.06 27 LEU B C 1
ATOM 3087 O O . LEU B 1 27 ? 5.625 15.75 11.039 1 92.06 27 LEU B O 1
ATOM 3091 N N . GLN B 1 28 ? 7.316 14.312 11.203 1 93 28 GLN B N 1
ATOM 3092 C CA . GLN B 1 28 ? 7.492 14.188 9.758 1 93 28 GLN B CA 1
ATOM 3093 C C . GLN B 1 28 ? 6.277 13.539 9.109 1 93 28 GLN B C 1
ATOM 3095 O O . GLN B 1 28 ? 5.898 13.898 7.992 1 93 28 GLN B O 1
ATOM 3100 N N . GLU B 1 29 ? 5.68 12.578 9.758 1 95.75 29 GLU B N 1
ATOM 3101 C CA . GLU B 1 29 ? 4.445 11.977 9.266 1 95.75 29 GLU B CA 1
ATOM 3102 C C . GLU B 1 29 ? 3.328 13.016 9.164 1 95.75 29 GLU B C 1
ATOM 3104 O O . GLU B 1 29 ? 2.582 13.039 8.18 1 95.75 29 GLU B O 1
ATOM 3109 N N . LYS B 1 30 ? 3.256 13.805 10.164 1 95.06 30 LYS B N 1
ATOM 3110 C CA . LYS B 1 30 ? 2.227 14.844 10.172 1 95.06 30 LYS B CA 1
ATOM 3111 C C . LYS B 1 30 ? 2.422 15.82 9.023 1 95.06 30 LYS B C 1
ATOM 3113 O O . LYS B 1 30 ? 1.448 16.297 8.43 1 95.06 30 LYS B O 1
ATOM 3118 N N . ILE B 1 31 ? 3.598 16.188 8.758 1 93.81 31 ILE B N 1
ATOM 3119 C CA . ILE B 1 31 ? 3.891 17.078 7.648 1 93.81 31 ILE B CA 1
ATOM 3120 C C . ILE B 1 31 ? 3.379 16.484 6.34 1 93.81 31 ILE B C 1
ATOM 3122 O O . ILE B 1 31 ? 2.771 17.188 5.527 1 93.81 31 ILE B O 1
ATOM 3126 N N . ILE B 1 32 ? 3.607 15.195 6.168 1 95.88 32 ILE B N 1
ATOM 3127 C CA . ILE B 1 32 ? 3.127 14.508 4.969 1 95.88 32 ILE B CA 1
ATOM 3128 C C . ILE B 1 32 ? 1.602 14.578 4.914 1 95.88 32 ILE B C 1
ATOM 3130 O O . ILE B 1 32 ? 1.025 14.883 3.867 1 95.88 32 ILE B O 1
ATOM 3134 N N . LEU B 1 33 ? 0.984 14.367 5.996 1 95.5 33 LEU B N 1
ATOM 3135 C CA . LEU B 1 33 ? -0.474 14.375 6.047 1 95.5 33 LEU B CA 1
ATOM 3136 C C . LEU B 1 33 ? -1.015 15.789 5.832 1 95.5 33 LEU B C 1
ATOM 3138 O O . LEU B 1 33 ? -2.094 15.961 5.262 1 95.5 33 LEU B O 1
ATOM 3142 N N . TYR B 1 34 ? -0.274 16.797 6.246 1 94.81 34 TYR B N 1
ATOM 3143 C CA . TYR B 1 34 ? -0.65 18.172 5.949 1 94.81 34 TYR B CA 1
ATOM 3144 C C . TYR B 1 34 ? -0.687 18.422 4.445 1 94.81 34 TYR B C 1
ATOM 3146 O O . TYR B 1 34 ? -1.566 19.125 3.945 1 94.81 34 TYR B O 1
ATOM 3154 N N . ARG B 1 35 ? 0.251 17.812 3.801 1 94.94 35 ARG B N 1
ATOM 3155 C CA . ARG B 1 35 ? 0.277 17.969 2.352 1 94.94 35 ARG B CA 1
ATOM 3156 C C . ARG B 1 35 ? -0.916 17.281 1.704 1 94.94 35 ARG B C 1
ATOM 3158 O O . ARG B 1 35 ? -1.466 17.766 0.715 1 94.94 35 ARG B O 1
ATOM 3165 N N . VAL B 1 36 ? -1.268 16.172 2.234 1 95.5 36 VAL B N 1
ATOM 3166 C CA . VAL B 1 36 ? -2.463 15.477 1.753 1 95.5 36 VAL B CA 1
ATOM 3167 C C . VAL B 1 36 ? -3.689 16.359 1.971 1 95.5 36 VAL B C 1
ATOM 3169 O O . VAL B 1 36 ? -4.523 16.516 1.074 1 95.5 36 VAL B O 1
ATOM 3172 N N . ALA B 1 37 ? -3.807 16.922 3.146 1 95.12 37 ALA B N 1
ATOM 3173 C CA . ALA B 1 37 ? -4.918 17.828 3.451 1 95.12 37 ALA B CA 1
ATOM 3174 C C . ALA B 1 37 ? -4.938 19.016 2.494 1 95.12 37 ALA B C 1
ATOM 3176 O O . ALA B 1 37 ? -6.008 19.469 2.072 1 95.12 37 ALA B O 1
ATOM 3177 N N . GLU B 1 38 ? -3.795 19.5 2.207 1 94.5 38 GLU B N 1
ATOM 3178 C CA . GLU B 1 38 ? -3.668 20.594 1.257 1 94.5 38 GLU B CA 1
ATOM 3179 C C . GLU B 1 38 ? -4.191 20.203 -0.12 1 94.5 38 GLU B C 1
ATOM 3181 O O . GLU B 1 38 ? -4.926 20.969 -0.753 1 94.5 38 GLU B O 1
ATOM 3186 N N . GLN B 1 39 ? -3.814 19.031 -0.557 1 93.5 39 GLN B N 1
ATOM 3187 C CA . GLN B 1 39 ? -4.293 18.516 -1.838 1 93.5 39 GLN B CA 1
ATOM 3188 C C . GLN B 1 39 ? -5.812 18.359 -1.829 1 93.5 39 GLN B C 1
ATOM 3190 O O . GLN B 1 39 ? -6.477 18.625 -2.832 1 93.5 39 GLN B O 1
ATOM 3195 N N . ALA B 1 40 ? -6.309 17.906 -0.767 1 94 40 ALA B N 1
ATOM 3196 C CA . ALA B 1 40 ? -7.754 17.734 -0.637 1 94 40 ALA B CA 1
ATOM 3197 C C . ALA B 1 40 ? -8.477 19.078 -0.714 1 94 40 ALA B C 1
ATOM 3199 O O . ALA B 1 40 ? -9.508 19.188 -1.376 1 94 40 ALA B O 1
ATOM 3200 N N . PHE B 1 41 ? -7.938 20.047 -0.05 1 93.75 41 PHE B N 1
ATOM 3201 C CA . PHE B 1 41 ? -8.516 21.391 -0.083 1 93.75 41 PHE B CA 1
ATOM 3202 C C . PHE B 1 41 ? -8.531 21.938 -1.504 1 93.75 41 PHE B C 1
ATOM 3204 O O . PHE B 1 41 ? -9.547 22.469 -1.958 1 93.75 41 PHE B O 1
ATOM 3211 N N . GLU B 1 42 ? -7.414 21.75 -2.154 1 90.25 42 GLU B N 1
ATOM 3212 C CA . GLU B 1 42 ? -7.32 22.203 -3.539 1 90.25 42 GLU B CA 1
ATOM 3213 C C . GLU B 1 42 ? -8.328 21.469 -4.426 1 90.25 42 GLU B C 1
ATOM 3215 O O . GLU B 1 42 ? -8.953 22.094 -5.293 1 90.25 42 GLU B O 1
ATOM 3220 N N . TYR B 1 43 ? -8.438 20.234 -4.262 1 90.69 43 TYR B N 1
ATOM 3221 C CA . TYR B 1 43 ? -9.398 19.438 -5.02 1 90.69 43 TYR B CA 1
ATOM 3222 C C . TYR B 1 43 ? -10.82 19.922 -4.777 1 90.69 43 TYR B C 1
ATOM 3224 O O . TYR B 1 43 ? -11.609 20.047 -5.715 1 90.69 43 TYR B O 1
ATOM 3232 N N . ARG B 1 44 ? -11.172 20.203 -3.555 1 90.69 44 ARG B N 1
ATOM 3233 C CA . ARG B 1 44 ? -12.508 20.688 -3.205 1 90.69 44 ARG B CA 1
ATOM 3234 C C . ARG B 1 44 ? -12.773 22.062 -3.824 1 90.69 44 ARG B C 1
ATOM 3236 O O . ARG B 1 44 ? -13.883 22.328 -4.301 1 90.69 44 ARG B O 1
ATOM 3243 N N . GLU B 1 45 ? -11.75 22.891 -3.723 1 89.75 45 GLU B N 1
ATOM 3244 C CA . GLU B 1 45 ? -11.898 24.234 -4.293 1 89.75 45 GLU B CA 1
ATOM 3245 C C . GLU B 1 45 ? -12.117 24.156 -5.805 1 89.75 45 GLU B C 1
ATOM 3247 O O . GLU B 1 45 ? -12.93 24.906 -6.352 1 89.75 45 GLU B O 1
ATOM 3252 N N . ALA B 1 46 ? -11.414 23.219 -6.426 1 87.19 46 ALA B N 1
ATOM 3253 C CA . ALA B 1 46 ? -11.531 23.047 -7.871 1 87.19 46 ALA B CA 1
ATOM 3254 C C . ALA B 1 46 ? -12.898 22.484 -8.242 1 87.19 46 ALA B C 1
ATOM 3256 O O . ALA B 1 46 ? -13.383 22.688 -9.359 1 87.19 46 ALA B O 1
ATOM 3257 N N . ASN B 1 47 ? -13.578 21.766 -7.34 1 89.12 47 ASN B N 1
ATOM 3258 C CA . ASN B 1 47 ? -14.867 21.125 -7.582 1 89.12 47 ASN B CA 1
ATOM 3259 C C . ASN B 1 47 ? -15.93 21.625 -6.609 1 89.12 47 ASN B C 1
ATOM 3261 O O . ASN B 1 47 ? -16.781 20.859 -6.156 1 89.12 47 ASN B O 1
ATOM 3265 N N . LYS B 1 48 ? -15.906 22.891 -6.312 1 88 48 LYS B N 1
ATOM 3266 C CA . LYS B 1 48 ? -16.719 23.484 -5.258 1 88 48 LYS B CA 1
ATOM 3267 C C . LYS B 1 48 ? -18.203 23.281 -5.523 1 88 48 LYS B C 1
ATOM 3269 O O . LYS B 1 48 ? -18.969 22.953 -4.605 1 88 48 LYS B O 1
ATOM 3274 N N . GLU B 1 49 ? -18.656 23.469 -6.715 1 85.56 49 GLU B N 1
ATOM 3275 C CA . GLU B 1 49 ? -20.062 23.328 -7.062 1 85.56 49 GLU B CA 1
ATOM 3276 C C . GLU B 1 49 ? -20.547 21.891 -6.891 1 85.56 49 GLU B C 1
ATOM 3278 O O . GLU B 1 49 ? -21.641 21.656 -6.395 1 85.56 49 GLU B O 1
ATOM 3283 N N . TRP B 1 50 ? -19.688 21.062 -7.281 1 87.31 50 TRP B N 1
ATOM 3284 C CA . TRP B 1 50 ? -20.031 19.656 -7.145 1 87.31 50 TRP B CA 1
ATOM 3285 C C . TRP B 1 50 ? -20.172 19.266 -5.676 1 87.31 50 TRP B C 1
ATOM 3287 O O . TRP B 1 50 ? -21.125 18.562 -5.297 1 87.31 50 TRP B O 1
ATOM 3297 N N . PHE B 1 51 ? -19.328 19.734 -4.848 1 88.44 51 PHE B N 1
ATOM 3298 C CA . PHE B 1 51 ? -19.328 19.359 -3.436 1 88.44 51 PHE B CA 1
ATOM 3299 C C . PHE B 1 51 ? -20.516 20 -2.711 1 88.44 51 PHE B C 1
ATOM 3301 O O . PHE B 1 51 ? -21 19.453 -1.72 1 88.44 51 PHE B O 1
ATOM 3308 N N . LYS B 1 52 ? -20.984 21.031 -3.141 1 85.56 52 LYS B N 1
ATOM 3309 C CA . LYS B 1 52 ? -22.172 21.641 -2.568 1 85.56 52 LYS B CA 1
ATOM 3310 C C . LYS B 1 52 ? -23.375 20.719 -2.662 1 85.56 52 LYS B C 1
ATOM 3312 O O . LYS B 1 52 ? -24.219 20.672 -1.753 1 85.56 52 LYS B O 1
ATOM 3317 N N . GLU B 1 53 ? -23.391 19.984 -3.691 1 82.88 53 GLU B N 1
ATOM 3318 C CA . GLU B 1 53 ? -24.531 19.109 -3.955 1 82.88 53 GLU B CA 1
ATOM 3319 C C . GLU B 1 53 ? -24.297 17.703 -3.404 1 82.88 53 GLU B C 1
ATOM 3321 O O . GLU B 1 53 ? -25.25 16.969 -3.135 1 82.88 53 GLU B O 1
ATOM 3326 N N . HIS B 1 54 ? -23.047 17.391 -3.17 1 82 54 HIS B N 1
ATOM 3327 C CA . HIS B 1 54 ? -22.734 15.992 -2.863 1 82 54 HIS B CA 1
ATOM 3328 C C . HIS B 1 54 ? -22 15.867 -1.539 1 82 54 HIS B C 1
ATOM 3330 O O . HIS B 1 54 ? -21.297 14.883 -1.306 1 82 54 HIS B O 1
ATOM 3336 N N . GLU B 1 55 ? -22.156 16.844 -0.768 1 78.38 55 GLU B N 1
ATOM 3337 C CA . GLU B 1 55 ? -21.438 16.828 0.501 1 78.38 55 GLU B CA 1
ATOM 3338 C C . GLU B 1 55 ? -21.812 15.609 1.331 1 78.38 55 GLU B C 1
ATOM 3340 O O . GLU B 1 55 ? -22.984 15.273 1.467 1 78.38 55 GLU B O 1
ATOM 3345 N N . GLY B 1 56 ? -20.828 14.883 1.791 1 73.31 56 GLY B N 1
ATOM 3346 C CA . GLY B 1 56 ? -21.062 13.75 2.668 1 73.31 56 GLY B CA 1
ATOM 3347 C C . GLY B 1 56 ? 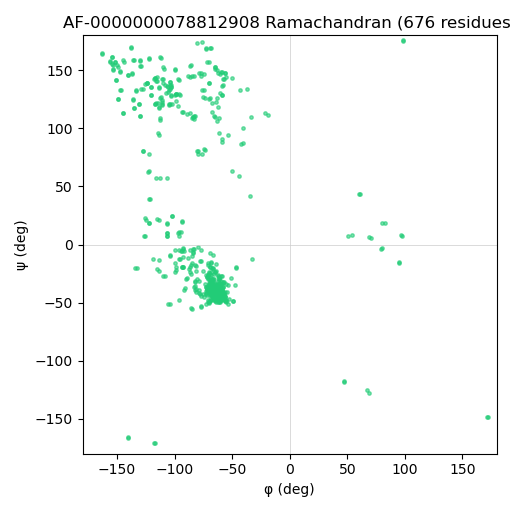-21.141 12.43 1.927 1 73.31 56 GLY B C 1
ATOM 3348 O O . GLY B 1 56 ? -21.062 11.359 2.541 1 73.31 56 GLY B O 1
ATOM 3349 N N . GLU B 1 57 ? -21.297 12.555 0.664 1 75.38 57 GLU B N 1
ATOM 3350 C CA . GLU B 1 57 ? -21.328 11.312 -0.109 1 75.38 57 GLU B CA 1
ATOM 3351 C C . GLU B 1 57 ? -19.938 10.664 -0.154 1 75.38 57 GLU B C 1
ATOM 3353 O O . GLU B 1 57 ? -18.922 11.352 -0.07 1 75.38 57 GLU B O 1
ATOM 3358 N N . TYR B 1 58 ? -20.031 9.383 -0.006 1 73.06 58 TYR B N 1
ATOM 3359 C CA . TYR B 1 58 ? -18.797 8.656 -0.217 1 73.06 58 TYR B CA 1
ATOM 3360 C C . TYR B 1 58 ? -18.328 8.773 -1.663 1 73.06 58 TYR B C 1
ATOM 3362 O O . TYR B 1 58 ? -18.969 8.242 -2.574 1 73.06 58 TYR B O 1
ATOM 3370 N N . ILE B 1 59 ? -17.234 9.531 -1.736 1 70.44 59 ILE B N 1
ATOM 3371 C CA . ILE B 1 59 ? -16.844 9.852 -3.104 1 70.44 59 ILE B CA 1
ATOM 3372 C C . ILE B 1 59 ? -15.5 9.188 -3.426 1 70.44 59 ILE B C 1
ATOM 3374 O O . ILE B 1 59 ? -15.164 8.984 -4.598 1 70.44 59 ILE B O 1
ATOM 3378 N N . ALA B 1 60 ? -14.844 8.938 -2.412 1 68.88 60 ALA B N 1
ATOM 3379 C CA . ALA B 1 60 ? -13.523 8.375 -2.695 1 68.88 60 ALA B CA 1
ATOM 3380 C C . ALA B 1 60 ? -13.617 6.891 -3.025 1 68.88 60 ALA B C 1
ATOM 3382 O O . ALA B 1 60 ? -13.25 6.043 -2.207 1 68.88 60 ALA B O 1
ATOM 3383 N N . LYS B 1 61 ? -13.961 6.602 -4.191 1 74.81 61 LYS B N 1
ATOM 3384 C CA . LYS B 1 61 ? -14.117 5.215 -4.625 1 74.81 61 LYS B CA 1
ATOM 3385 C C . LYS B 1 61 ? -12.766 4.602 -4.992 1 74.81 61 LYS B C 1
AT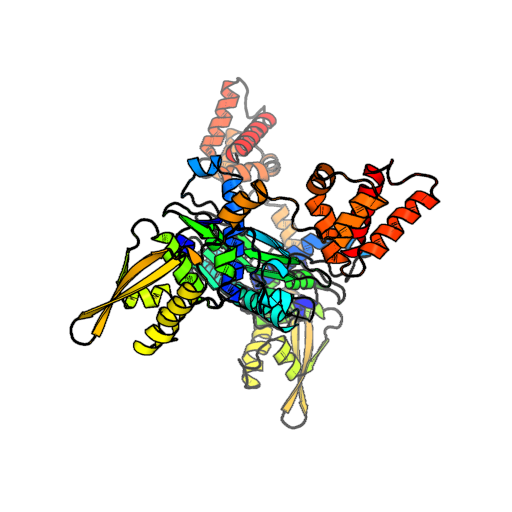OM 3387 O O . LYS B 1 61 ? -12.609 3.379 -4.957 1 74.81 61 LYS B O 1
ATOM 3392 N N . ASP B 1 62 ? -11.805 5.504 -5.219 1 86.56 62 ASP B N 1
ATOM 3393 C CA . ASP B 1 62 ? -10.492 5.02 -5.641 1 86.56 62 ASP B CA 1
ATOM 3394 C C . ASP B 1 62 ? -9.383 5.617 -4.781 1 86.56 62 ASP B C 1
ATOM 3396 O O . ASP B 1 62 ? -9.57 6.664 -4.16 1 86.56 62 ASP B O 1
ATOM 3400 N N . HIS B 1 63 ? -8.32 4.883 -4.719 1 94.94 63 HIS B N 1
ATOM 3401 C CA . HIS B 1 63 ? -7.105 5.449 -4.145 1 94.94 63 HIS B CA 1
ATOM 3402 C C . HIS B 1 63 ? -6.574 6.594 -4.996 1 94.94 63 HIS B C 1
ATOM 3404 O O . HIS B 1 63 ? -6.863 6.672 -6.191 1 94.94 63 HIS B O 1
ATOM 3410 N N . VAL B 1 64 ? -5.875 7.504 -4.379 1 93.88 64 VAL B N 1
ATOM 3411 C CA . VAL B 1 64 ? -5.43 8.664 -5.145 1 93.88 64 VAL B CA 1
ATOM 3412 C C . VAL B 1 64 ? -3.908 8.789 -5.055 1 93.88 64 VAL B C 1
ATOM 3414 O O . VAL B 1 64 ? -3.324 8.578 -3.99 1 93.88 64 VAL B O 1
ATOM 3417 N N . SER B 1 65 ? -3.299 9.125 -6.172 1 94.56 65 SER B N 1
ATOM 3418 C CA . SER B 1 65 ? -1.849 9.273 -6.242 1 94.56 65 SER B CA 1
ATOM 3419 C C . SER B 1 65 ? -1.45 10.734 -6.43 1 94.56 65 SER B C 1
ATOM 3421 O O . SER B 1 65 ? -2.125 11.477 -7.145 1 94.56 65 SER B O 1
ATOM 3423 N N . PHE B 1 66 ? -0.386 11.094 -5.793 1 95.25 66 PHE B N 1
ATOM 3424 C CA . PHE B 1 66 ? 0.153 12.438 -5.91 1 95.25 66 PHE B CA 1
ATOM 3425 C C . PHE B 1 66 ? 1.645 12.406 -6.219 1 95.25 66 PHE B C 1
ATOM 3427 O O . PHE B 1 66 ? 2.299 11.375 -6.023 1 95.25 66 PHE B O 1
ATOM 3434 N N . ARG B 1 67 ? 2.133 13.469 -6.766 1 93.75 67 ARG B N 1
ATOM 3435 C CA . ARG B 1 67 ? 3.557 13.703 -6.977 1 93.75 67 ARG B CA 1
ATOM 3436 C C . ARG B 1 67 ? 3.961 15.086 -6.465 1 93.75 67 ARG B C 1
ATOM 3438 O O . ARG B 1 67 ? 3.42 16.094 -6.902 1 93.75 67 ARG B O 1
ATOM 3445 N N . LEU B 1 68 ? 4.848 15.141 -5.562 1 94.75 68 LEU B N 1
ATOM 3446 C CA . LEU B 1 68 ? 5.316 16.391 -4.977 1 94.75 68 LEU B CA 1
ATOM 3447 C C . LEU B 1 68 ? 6.836 16.391 -4.832 1 94.75 68 LEU B C 1
ATOM 3449 O O . LEU B 1 68 ? 7.438 15.336 -4.602 1 94.75 68 LEU B O 1
ATOM 3453 N N . PRO B 1 69 ? 7.406 17.562 -4.988 1 91.88 69 PRO B N 1
ATOM 3454 C CA . PRO B 1 69 ? 8.844 17.641 -4.695 1 91.88 69 PRO B CA 1
ATOM 3455 C C . PRO B 1 69 ? 9.172 17.281 -3.246 1 91.88 69 PRO B C 1
ATOM 3457 O O . PRO B 1 69 ? 8.406 17.625 -2.338 1 91.88 69 PRO B O 1
ATOM 3460 N N . ILE B 1 70 ? 10.32 16.672 -3.029 1 90.06 70 ILE B N 1
ATOM 3461 C CA . ILE B 1 70 ? 10.727 16.219 -1.707 1 90.06 70 ILE B CA 1
ATOM 3462 C C . ILE B 1 70 ? 10.836 17.406 -0.755 1 90.06 70 ILE B C 1
ATOM 3464 O O . ILE B 1 70 ? 10.609 17.266 0.449 1 90.06 70 ILE B O 1
ATOM 3468 N N . THR B 1 71 ? 11.133 18.562 -1.222 1 86.56 71 THR B N 1
ATOM 3469 C CA . THR B 1 71 ? 11.32 19.75 -0.405 1 86.56 71 THR B CA 1
ATOM 3470 C C . THR B 1 71 ? 10 20.188 0.242 1 86.56 71 THR B C 1
ATOM 3472 O O . THR B 1 71 ? 10 20.906 1.243 1 86.56 71 THR B O 1
ATOM 3475 N N . HIS B 1 72 ? 8.852 19.734 -0.327 1 90 72 HIS B N 1
ATOM 3476 C CA . HIS B 1 72 ? 7.543 20.062 0.23 1 90 72 HIS B CA 1
ATOM 3477 C C . HIS B 1 72 ? 7.328 19.375 1.572 1 90 72 HIS B C 1
ATOM 3479 O O . HIS B 1 72 ? 6.445 19.766 2.342 1 90 72 HIS B O 1
ATOM 3485 N N . PHE B 1 73 ? 8.18 18.391 1.832 1 92.06 73 PHE B N 1
ATOM 3486 C CA . PHE B 1 73 ? 7.992 17.625 3.053 1 92.06 73 PHE B CA 1
ATOM 3487 C C . PHE B 1 73 ? 9.047 17.984 4.09 1 92.06 73 PHE B C 1
ATOM 3489 O O . PHE B 1 73 ? 9.203 17.281 5.094 1 92.06 73 PHE B O 1
ATOM 3496 N N . MET B 1 74 ? 9.789 18.984 3.842 1 85.31 74 MET B N 1
ATOM 3497 C CA . MET B 1 74 ? 10.852 19.438 4.742 1 85.31 74 MET B CA 1
ATOM 3498 C C . MET B 1 74 ? 10.477 20.75 5.422 1 85.31 74 MET B C 1
ATOM 3500 O O . MET B 1 74 ? 9.867 21.625 4.805 1 85.31 74 MET B O 1
ATOM 3504 N N . THR B 1 75 ? 10.797 20.75 6.715 1 79.69 75 THR B N 1
ATOM 3505 C CA . THR B 1 75 ? 10.633 22.016 7.426 1 79.69 75 THR B CA 1
ATOM 3506 C C . THR B 1 75 ? 11.656 23.031 6.938 1 79.69 75 THR B C 1
ATOM 3508 O O . THR B 1 75 ? 12.609 22.688 6.238 1 79.69 75 THR B O 1
ATOM 3511 N N . LYS B 1 76 ? 11.438 24.234 7.355 1 71.38 76 LYS B N 1
ATOM 3512 C CA . LYS B 1 76 ? 12.367 25.297 6.996 1 71.38 76 LYS B CA 1
ATOM 3513 C C . LYS B 1 76 ? 13.773 25 7.52 1 71.38 76 LYS B C 1
ATOM 3515 O O . LYS B 1 76 ? 14.758 25.219 6.816 1 71.38 76 LYS B O 1
ATOM 3520 N N . GLU B 1 77 ? 13.766 24.562 8.742 1 73.25 77 GLU B N 1
ATOM 3521 C CA . GLU B 1 77 ? 15.047 24.234 9.367 1 73.25 77 GLU B CA 1
ATOM 3522 C C . GLU B 1 77 ? 15.742 23.094 8.625 1 73.25 77 GLU B C 1
ATOM 3524 O O . GLU B 1 77 ? 16.953 23.125 8.438 1 73.25 77 GLU B O 1
ATOM 3529 N N . GLN B 1 78 ? 15 22.203 8.18 1 76.25 78 GLN B N 1
ATOM 3530 C CA . GLN B 1 78 ? 15.555 21.047 7.48 1 76.25 78 GLN B CA 1
ATOM 3531 C C . GLN B 1 78 ? 16.078 21.438 6.105 1 76.25 78 GLN B C 1
ATOM 3533 O O . GLN B 1 78 ? 17.125 20.938 5.668 1 76.25 78 GLN B O 1
ATOM 3538 N N . ARG B 1 79 ? 15.414 22.25 5.508 1 73.62 79 ARG B N 1
ATOM 3539 C CA . ARG B 1 79 ? 15.844 22.734 4.195 1 73.62 79 ARG B CA 1
ATOM 3540 C C . ARG B 1 79 ? 17.156 23.5 4.293 1 73.62 79 ARG B C 1
ATOM 3542 O O . ARG B 1 79 ? 18 23.406 3.41 1 73.62 79 ARG B O 1
ATOM 3549 N N . ALA B 1 80 ? 17.25 24.203 5.387 1 66.5 80 ALA B N 1
ATOM 3550 C CA . ALA B 1 80 ? 18.438 25.016 5.617 1 66.5 80 ALA B CA 1
ATOM 3551 C C . ALA B 1 80 ? 19.641 24.141 5.953 1 66.5 80 ALA B C 1
ATOM 3553 O O . ALA B 1 80 ? 20.766 24.453 5.539 1 66.5 80 ALA B O 1
ATOM 3554 N N . ASP B 1 81 ? 19.375 23.219 6.68 1 65.44 81 ASP B N 1
ATOM 3555 C CA . ASP B 1 81 ? 20.453 22.344 7.105 1 65.44 81 ASP B CA 1
ATOM 3556 C C . ASP B 1 81 ? 21 21.531 5.93 1 65.44 81 ASP B C 1
ATOM 3558 O O . ASP B 1 81 ? 22.219 21.328 5.82 1 65.44 81 ASP B O 1
ATOM 3562 N N . GLY B 1 82 ? 20.281 21.297 4.98 1 60.62 82 GLY B N 1
ATOM 3563 C CA . GLY B 1 82 ? 20.656 20.594 3.768 1 60.62 82 GLY B CA 1
ATOM 3564 C C . GLY B 1 82 ? 21.344 19.266 4.039 1 60.62 82 GLY B C 1
ATOM 3565 O O . GLY B 1 82 ? 22 18.703 3.154 1 60.62 82 GLY B O 1
ATOM 3566 N N . SER B 1 83 ? 21.344 18.922 5.25 1 60.06 83 SER B N 1
ATOM 3567 C CA . SER B 1 83 ? 22.094 17.703 5.609 1 60.06 83 SER B CA 1
ATOM 3568 C C . SER B 1 83 ? 21.344 16.453 5.172 1 60.06 83 SER B C 1
ATOM 3570 O O . SER B 1 83 ? 20.125 16.484 4.973 1 60.06 83 SER B O 1
ATOM 3572 N N . GLY B 1 84 ? 22.016 15.477 4.809 1 67.69 84 GLY B N 1
ATOM 3573 C CA . GLY B 1 84 ? 21.531 14.148 4.492 1 67.69 84 GLY B CA 1
ATOM 3574 C C . GLY B 1 84 ? 20.562 13.609 5.535 1 67.69 84 GLY B C 1
ATOM 3575 O O . GLY B 1 84 ? 19.672 12.812 5.219 1 67.69 84 GLY B O 1
ATOM 3576 N N . LYS B 1 85 ? 20.578 14.141 6.684 1 73.31 85 LYS B N 1
ATOM 3577 C CA . LYS B 1 85 ? 19.734 13.664 7.777 1 73.31 85 LYS B CA 1
ATOM 3578 C C . LYS B 1 85 ? 18.266 14.031 7.543 1 73.31 85 LYS B C 1
ATOM 3580 O O . LYS B 1 85 ? 17.375 13.234 7.812 1 73.31 85 LYS B O 1
ATOM 3585 N N . CYS B 1 86 ? 18.031 15.211 7 1 78.81 86 CYS B N 1
ATOM 3586 C CA . CYS B 1 86 ? 16.688 15.664 6.719 1 78.81 86 CYS B CA 1
ATOM 3587 C C . CYS B 1 86 ? 16 14.758 5.695 1 78.81 86 CYS B C 1
ATOM 3589 O O . CYS B 1 86 ? 14.844 14.383 5.863 1 78.81 86 CYS B O 1
ATOM 3591 N N . TYR B 1 87 ? 16.766 14.414 4.762 1 83.06 87 TYR B N 1
ATOM 3592 C CA . TYR B 1 87 ? 16.266 13.508 3.738 1 83.06 87 TYR B CA 1
ATOM 3593 C C . TYR B 1 87 ? 15.875 12.164 4.344 1 83.06 87 TYR B C 1
ATOM 3595 O O . TYR B 1 87 ? 14.805 11.625 4.043 1 83.06 87 TYR B O 1
ATOM 3603 N N . ASP B 1 88 ? 16.672 11.766 5.188 1 88.75 88 ASP B N 1
ATOM 3604 C CA . ASP B 1 88 ? 16.438 10.477 5.828 1 88.75 88 ASP B CA 1
ATOM 3605 C C . ASP B 1 88 ? 15.156 10.5 6.664 1 88.75 88 ASP B C 1
ATOM 3607 O O . ASP B 1 88 ? 14.43 9.508 6.73 1 88.75 88 ASP B O 1
ATOM 3611 N N . ASP B 1 89 ? 14.922 11.648 7.266 1 90.56 89 ASP B N 1
ATOM 3612 C CA . ASP B 1 89 ? 13.719 11.789 8.078 1 90.56 89 ASP B CA 1
ATOM 3613 C C . ASP B 1 89 ? 12.461 11.711 7.219 1 90.56 89 ASP B C 1
ATOM 3615 O O . ASP B 1 89 ? 11.477 11.078 7.602 1 90.56 89 ASP B O 1
ATOM 3619 N N . VAL B 1 90 ? 12.531 12.359 6.145 1 93.06 90 VAL B N 1
ATOM 3620 C CA . VAL B 1 90 ? 11.398 12.367 5.223 1 93.06 90 VAL B CA 1
ATOM 3621 C C . VAL B 1 90 ? 11.156 10.953 4.699 1 93.06 90 VAL B C 1
ATOM 3623 O O . VAL B 1 90 ? 10.023 10.469 4.707 1 93.06 90 VAL B O 1
ATOM 3626 N N . VAL B 1 91 ? 12.227 10.328 4.332 1 94.38 91 VAL B N 1
ATOM 3627 C CA . VAL B 1 91 ? 12.141 8.984 3.783 1 94.38 91 VAL B CA 1
ATOM 3628 C C . VAL B 1 91 ? 11.586 8.031 4.844 1 94.38 91 VAL B C 1
ATOM 3630 O O . VAL B 1 91 ? 10.719 7.203 4.555 1 94.38 91 VAL B O 1
ATOM 3633 N N . ALA B 1 92 ? 12.07 8.18 5.984 1 95.94 92 ALA B N 1
ATOM 3634 C CA . ALA B 1 92 ? 11.617 7.336 7.086 1 95.94 92 ALA B CA 1
ATOM 3635 C C . ALA B 1 92 ? 10.125 7.531 7.352 1 95.94 92 ALA B C 1
ATOM 3637 O O . ALA B 1 92 ? 9.422 6.578 7.699 1 95.94 92 ALA B O 1
ATOM 3638 N N . ALA B 1 93 ? 9.648 8.711 7.242 1 96.69 93 ALA B N 1
ATOM 3639 C CA . ALA B 1 93 ? 8.234 9 7.465 1 96.69 93 ALA B CA 1
ATOM 3640 C C . ALA B 1 93 ? 7.363 8.344 6.395 1 96.69 93 ALA B C 1
ATOM 3642 O O . ALA B 1 93 ? 6.301 7.797 6.703 1 96.69 93 ALA B O 1
ATOM 3643 N N . PHE B 1 94 ? 7.812 8.438 5.207 1 97.69 94 PHE B N 1
ATOM 3644 C CA . PHE B 1 94 ? 7.082 7.766 4.141 1 97.69 94 PHE B CA 1
ATOM 3645 C C . PHE B 1 94 ? 7.062 6.258 4.363 1 97.69 94 PHE B C 1
ATOM 3647 O O . PHE B 1 94 ? 6.031 5.609 4.164 1 97.69 94 PHE B O 1
ATOM 3654 N N . LYS B 1 95 ? 8.219 5.746 4.727 1 97.81 95 LYS B N 1
ATOM 3655 C CA . LYS B 1 95 ? 8.297 4.324 5.051 1 97.81 95 LYS B CA 1
ATOM 3656 C C . LYS B 1 95 ? 7.312 3.961 6.16 1 97.81 95 LYS B C 1
ATOM 3658 O O . LYS B 1 95 ? 6.598 2.963 6.062 1 97.81 95 LYS B O 1
ATOM 3663 N N . SER B 1 96 ? 7.285 4.77 7.117 1 97.31 96 SER B N 1
ATOM 3664 C CA . SER B 1 96 ? 6.414 4.547 8.266 1 97.31 96 SER B CA 1
ATOM 3665 C C . SER B 1 96 ? 4.941 4.59 7.863 1 97.31 96 SER B C 1
ATOM 3667 O O . SER B 1 96 ? 4.164 3.711 8.242 1 97.31 96 SER B O 1
ATOM 3669 N N . LEU B 1 97 ? 4.543 5.559 7.113 1 97.69 97 LEU B N 1
ATOM 3670 C CA . LEU B 1 97 ? 3.146 5.734 6.727 1 97.69 97 LEU B CA 1
ATOM 3671 C C . LEU B 1 97 ? 2.686 4.594 5.824 1 97.69 97 LEU B C 1
ATOM 3673 O O . LEU B 1 97 ? 1.512 4.219 5.844 1 97.69 97 LEU B O 1
ATOM 3677 N N . THR B 1 98 ? 3.6 4.008 5.051 1 98 98 THR B N 1
ATOM 3678 C CA . THR B 1 98 ? 3.246 2.871 4.207 1 98 98 THR B CA 1
ATOM 3679 C C . THR B 1 98 ? 3.145 1.594 5.035 1 98 98 THR B C 1
ATOM 3681 O O . THR B 1 98 ? 2.627 0.58 4.559 1 98 98 THR B O 1
ATOM 3684 N N . SER B 1 99 ? 3.641 1.662 6.195 1 96.5 99 SER B N 1
ATOM 3685 C CA . SER B 1 99 ? 3.607 0.49 7.062 1 96.5 99 SER B CA 1
ATOM 3686 C C . SER B 1 99 ? 2.408 0.529 8 1 96.5 99 SER B C 1
ATOM 3688 O O . SER B 1 99 ? 2.104 -0.46 8.672 1 96.5 99 SER B O 1
ATOM 3690 N N . LYS B 1 100 ? 1.72 1.673 8.109 1 95.56 100 LYS B N 1
ATOM 3691 C CA . LYS B 1 100 ? 0.527 1.787 8.945 1 95.56 100 LYS B CA 1
ATOM 3692 C C . LYS B 1 100 ? -0.709 1.278 8.211 1 95.56 100 LYS B C 1
ATOM 3694 O O . LYS B 1 100 ? -1.307 2.004 7.41 1 95.56 100 LYS B O 1
ATOM 3699 N N . ARG B 1 101 ? -1.201 0.198 8.656 1 95.62 101 ARG B N 1
ATOM 3700 C CA . ARG B 1 101 ? -2.152 -0.601 7.895 1 95.62 101 ARG B CA 1
ATOM 3701 C C . ARG B 1 101 ? -3.572 -0.074 8.062 1 95.62 101 ARG B C 1
ATOM 3703 O O . ARG B 1 101 ? -3.924 0.444 9.125 1 95.62 101 ARG B O 1
ATOM 3710 N N . ILE B 1 102 ? -4.32 -0.165 7.035 1 95.31 102 ILE B N 1
ATOM 3711 C CA . ILE B 1 102 ? -5.77 0.004 7.02 1 95.31 102 ILE B CA 1
ATOM 3712 C C . ILE B 1 102 ? -6.434 -1.301 6.59 1 95.31 102 ILE B C 1
ATOM 3714 O O . ILE B 1 102 ? -6.137 -1.834 5.52 1 95.31 102 ILE B O 1
ATOM 3718 N N . GLU B 1 103 ? -7.266 -1.805 7.469 1 95.81 103 GLU B N 1
ATOM 3719 C CA . GLU B 1 103 ? -7.992 -3.039 7.191 1 95.81 103 GLU B CA 1
ATOM 3720 C C . GLU B 1 103 ? -9.484 -2.879 7.469 1 95.81 103 GLU B C 1
ATOM 3722 O O . GLU B 1 103 ? -9.883 -2.639 8.609 1 95.81 103 GLU B O 1
ATOM 3727 N N . PHE B 1 104 ? -10.211 -2.887 6.504 1 95.12 104 PHE B N 1
ATOM 3728 C CA . PHE B 1 104 ? -11.664 -2.861 6.566 1 95.12 104 PHE B CA 1
ATOM 3729 C C . PHE B 1 104 ? -12.258 -4.09 5.883 1 95.12 104 PHE B C 1
ATOM 3731 O O . PHE B 1 104 ? -11.852 -4.449 4.777 1 95.12 104 PHE B O 1
ATOM 3738 N N . GLN B 1 105 ? -13.164 -4.785 6.609 1 94.06 105 GLN B N 1
ATOM 3739 C CA . GLN B 1 105 ? -13.773 -5.98 6.043 1 94.06 105 GLN B CA 1
ATOM 3740 C C . GLN B 1 105 ? -15.195 -6.176 6.57 1 94.06 105 GLN B C 1
ATOM 3742 O O . GLN B 1 105 ? -15.438 -6.062 7.777 1 94.06 105 GLN B O 1
ATOM 3747 N N . THR B 1 106 ? -16.062 -6.289 5.691 1 91.62 106 THR B N 1
ATOM 3748 C CA . THR B 1 106 ? -17.422 -6.73 5.988 1 91.62 106 THR B CA 1
ATOM 3749 C C . THR B 1 106 ? -17.734 -8.039 5.27 1 91.62 106 THR B C 1
ATOM 3751 O O . THR B 1 106 ? -16.828 -8.688 4.727 1 91.62 106 THR B O 1
ATOM 3754 N N . LYS B 1 107 ? -19.016 -8.445 5.305 1 83.81 107 LYS B N 1
ATOM 3755 C CA . LYS B 1 107 ? -19.422 -9.688 4.652 1 83.81 107 LYS B CA 1
ATOM 3756 C C . LYS B 1 107 ? -19.297 -9.578 3.135 1 83.81 107 LYS B C 1
ATOM 3758 O O . LYS B 1 107 ? -18.969 -10.555 2.459 1 83.81 107 LYS B O 1
ATOM 3763 N N . ASP B 1 108 ? -19.469 -8.375 2.615 1 86.38 108 ASP B N 1
ATOM 3764 C CA . ASP B 1 108 ? -19.547 -8.281 1.16 1 86.38 108 ASP B CA 1
ATOM 3765 C C . ASP B 1 108 ? -18.547 -7.266 0.62 1 86.38 108 ASP B C 1
ATOM 3767 O O . ASP B 1 108 ? -18.562 -6.938 -0.568 1 86.38 108 ASP B O 1
ATOM 3771 N N . ALA B 1 109 ? -17.672 -6.742 1.481 1 91.81 109 ALA B N 1
ATOM 3772 C CA . ALA B 1 109 ? -16.734 -5.723 1.021 1 91.81 109 ALA B CA 1
ATOM 3773 C C . ALA B 1 109 ? -15.469 -5.719 1.871 1 91.81 109 ALA B C 1
ATOM 3775 O O . ALA B 1 109 ? -15.492 -6.133 3.033 1 91.81 109 ALA B O 1
ATOM 3776 N N . PHE B 1 110 ? -14.43 -5.34 1.243 1 95.5 110 PHE B N 1
ATOM 3777 C CA . PHE B 1 110 ? -13.195 -5.141 2.006 1 95.5 110 PHE B CA 1
ATOM 3778 C C . PHE B 1 110 ? -12.312 -4.098 1.338 1 95.5 110 PHE B C 1
ATOM 3780 O O . PHE B 1 110 ? -12.469 -3.805 0.152 1 95.5 110 PHE B O 1
ATOM 3787 N N . SER B 1 111 ? -11.484 -3.521 2.104 1 96.62 111 SER B N 1
ATOM 3788 C CA . SER B 1 111 ? -10.438 -2.611 1.647 1 96.62 111 SER B CA 1
ATOM 3789 C C . SER B 1 111 ? -9.172 -2.758 2.488 1 96.62 111 SER B C 1
ATOM 3791 O O . SER B 1 111 ? -9.188 -2.492 3.691 1 96.62 111 SER B O 1
ATOM 3793 N N . PHE B 1 112 ? -8.133 -3.252 1.831 1 98.19 112 PHE B N 1
ATOM 3794 C CA . PHE B 1 112 ? -6.852 -3.451 2.502 1 98.19 112 PHE B CA 1
ATOM 3795 C C . PHE B 1 112 ? -5.777 -2.551 1.901 1 98.19 112 PHE B C 1
ATOM 3797 O O . PHE B 1 112 ? -5.727 -2.361 0.684 1 98.19 112 PHE B O 1
ATOM 3804 N N . GLY B 1 113 ? -4.93 -1.997 2.688 1 97.94 113 GLY B N 1
ATOM 3805 C CA . GLY B 1 113 ? -3.812 -1.146 2.309 1 97.94 113 GLY B CA 1
ATOM 3806 C C . GLY B 1 113 ? -3.123 -0.5 3.496 1 97.94 113 GLY B C 1
ATOM 3807 O O . GLY B 1 113 ? -2.959 -1.131 4.543 1 97.94 113 GLY B O 1
ATOM 3808 N N . ALA B 1 114 ? -2.643 0.62 3.246 1 97.81 114 ALA B N 1
ATOM 3809 C CA . ALA B 1 114 ? -2.014 1.442 4.277 1 97.81 114 ALA B CA 1
ATOM 3810 C C . ALA B 1 114 ? -2.434 2.904 4.141 1 97.81 114 ALA B C 1
ATOM 3812 O O . ALA B 1 114 ? -3.146 3.27 3.205 1 97.81 114 ALA B O 1
ATOM 3813 N N . LEU B 1 115 ? -2.078 3.725 5.164 1 97.56 115 LEU B N 1
ATOM 3814 C CA . LEU B 1 115 ? -2.365 5.148 5.023 1 97.56 115 LEU B CA 1
ATOM 3815 C C . LEU B 1 115 ? -1.868 5.672 3.678 1 97.56 115 LEU B C 1
ATOM 3817 O O . LEU B 1 115 ? -2.598 6.371 2.973 1 97.56 115 LEU B O 1
ATOM 3821 N N . LEU B 1 116 ? -0.652 5.316 3.449 1 98.44 116 LEU B N 1
ATOM 3822 C CA . LEU B 1 116 ? -0.109 5.422 2.098 1 98.44 116 LEU B CA 1
ATOM 3823 C C . LEU B 1 116 ? 0.136 4.039 1.505 1 98.44 116 LEU B C 1
ATOM 3825 O O . LEU B 1 116 ? 0.931 3.26 2.039 1 98.44 116 LEU B O 1
ATOM 3829 N N . ASN B 1 117 ? -0.511 3.795 0.417 1 98.44 117 ASN B N 1
ATOM 3830 C CA . ASN B 1 117 ? -0.388 2.475 -0.194 1 98.44 117 ASN B CA 1
ATOM 3831 C C . ASN B 1 117 ? 1.003 2.26 -0.785 1 98.44 117 ASN B C 1
ATOM 3833 O O . ASN B 1 117 ? 1.489 1.129 -0.841 1 98.44 117 ASN B O 1
ATOM 3837 N N . SER B 1 118 ? 1.58 3.279 -1.269 1 98.31 118 SER B N 1
ATOM 3838 C CA . SER B 1 118 ? 2.936 3.229 -1.809 1 98.31 118 SER B CA 1
ATOM 3839 C C . SER B 1 118 ? 3.596 4.602 -1.772 1 98.31 118 SER B C 1
ATOM 3841 O O . SER B 1 118 ? 2.912 5.625 -1.672 1 98.31 118 SER B O 1
ATOM 3843 N N . ALA B 1 119 ? 4.867 4.621 -1.785 1 98.12 119 ALA B N 1
ATOM 3844 C CA . ALA B 1 119 ? 5.691 5.82 -1.92 1 98.12 119 ALA B CA 1
ATOM 3845 C C . ALA B 1 119 ? 6.98 5.516 -2.68 1 98.12 119 ALA B C 1
ATOM 3847 O O . ALA B 1 119 ? 7.664 4.531 -2.389 1 98.12 119 ALA B O 1
ATOM 3848 N N . ASP B 1 120 ? 7.27 6.391 -3.65 1 96.75 120 ASP B N 1
ATOM 3849 C CA . ASP B 1 120 ? 8.406 6.121 -4.523 1 96.75 120 ASP B CA 1
ATOM 3850 C C . ASP B 1 120 ? 9.18 7.406 -4.828 1 96.75 120 ASP B C 1
ATOM 3852 O O . ASP B 1 120 ? 8.586 8.477 -4.941 1 96.75 120 ASP B O 1
ATOM 3856 N N . ARG B 1 121 ? 10.383 7.246 -4.949 1 93.88 121 ARG B N 1
ATOM 3857 C CA . ARG B 1 121 ? 11.281 8.242 -5.523 1 93.88 121 ARG B CA 1
ATOM 3858 C C . ARG B 1 121 ? 12.273 7.59 -6.484 1 93.88 121 ARG B C 1
ATOM 3860 O O . ARG B 1 121 ? 12.953 6.629 -6.125 1 93.88 121 ARG B O 1
ATOM 3867 N N . GLU B 1 122 ? 12.266 8.141 -7.707 1 88.81 122 GLU B N 1
ATOM 3868 C CA . GLU B 1 122 ? 13.18 7.598 -8.711 1 88.81 122 GLU B CA 1
ATOM 3869 C C . GLU B 1 122 ? 14.547 8.258 -8.625 1 88.81 122 GLU B C 1
ATOM 3871 O O . GLU B 1 122 ? 14.664 9.406 -8.188 1 88.81 122 GLU B O 1
ATOM 3876 N N . PRO B 1 123 ? 15.539 7.465 -9.078 1 85.88 123 PRO B N 1
ATOM 3877 C CA . PRO B 1 123 ? 16.875 8.047 -9.062 1 85.88 123 PRO B CA 1
ATOM 3878 C C . PRO B 1 123 ? 16.969 9.336 -9.883 1 85.88 123 PRO B C 1
ATOM 3880 O O . PRO B 1 123 ? 16.438 9.398 -10.992 1 85.88 123 PRO B O 1
ATOM 3883 N N . GLY B 1 124 ? 17.609 10.211 -9.328 1 82.06 124 GLY B N 1
ATOM 3884 C CA . GLY B 1 124 ? 17.875 11.453 -10.039 1 82.06 124 GLY B CA 1
ATOM 3885 C C . GLY B 1 124 ? 16.703 12.406 -10.039 1 82.06 124 GLY B C 1
ATOM 3886 O O . GLY B 1 124 ? 16.797 13.523 -10.555 1 82.06 124 GLY B O 1
ATOM 3887 N N . GLU B 1 125 ? 15.633 11.938 -9.477 1 82.12 125 GLU B N 1
ATOM 3888 C CA . GLU B 1 125 ? 14.453 12.797 -9.438 1 82.12 125 GLU B CA 1
ATOM 3889 C C . GLU B 1 125 ? 14.25 13.391 -8.055 1 82.12 125 GLU B C 1
ATOM 3891 O O . GLU B 1 125 ? 14.539 12.75 -7.043 1 82.12 125 GLU B O 1
ATOM 3896 N N . GLY B 1 126 ? 13.852 14.68 -7.992 1 86.81 126 GLY B N 1
ATOM 3897 C CA . GLY B 1 126 ? 13.523 15.328 -6.73 1 86.81 126 GLY B CA 1
ATOM 3898 C C . GLY B 1 126 ? 12.047 15.266 -6.398 1 86.81 126 GLY B C 1
ATOM 3899 O O . GLY B 1 126 ? 11.547 16.078 -5.621 1 86.81 126 GLY B O 1
ATOM 3900 N N . ILE B 1 127 ? 11.352 14.305 -7.055 1 92.56 127 ILE B N 1
ATOM 3901 C CA . ILE B 1 127 ? 9.906 14.203 -6.898 1 92.56 127 ILE B CA 1
ATOM 3902 C C . ILE B 1 127 ? 9.562 12.898 -6.188 1 92.56 127 ILE B C 1
ATOM 3904 O O . ILE B 1 127 ? 10.148 11.852 -6.473 1 92.56 127 ILE B O 1
ATOM 3908 N N . ILE B 1 128 ? 8.664 12.992 -5.23 1 95.25 128 ILE B N 1
ATOM 3909 C CA . ILE B 1 128 ? 8.133 11.812 -4.555 1 95.25 128 ILE B CA 1
ATOM 3910 C C . ILE B 1 128 ? 6.734 11.5 -5.086 1 95.25 128 ILE B C 1
ATOM 3912 O O . ILE B 1 128 ? 5.895 12.391 -5.215 1 95.25 128 ILE B O 1
ATOM 3916 N N . TYR B 1 129 ? 6.582 10.266 -5.469 1 95.69 129 TYR B N 1
ATOM 3917 C CA . TYR B 1 129 ? 5.277 9.727 -5.844 1 95.69 129 TYR B CA 1
ATOM 3918 C C . TYR B 1 129 ? 4.668 8.922 -4.703 1 95.69 129 TYR B C 1
ATOM 3920 O O . TYR B 1 129 ? 5.344 8.094 -4.09 1 95.69 129 TYR B O 1
ATOM 3928 N N . PHE B 1 130 ? 3.447 9.211 -4.348 1 97.62 130 PHE B N 1
ATOM 3929 C CA . PHE B 1 130 ? 2.848 8.414 -3.287 1 97.62 130 PHE B CA 1
ATOM 3930 C C . PHE B 1 130 ? 1.346 8.273 -3.498 1 97.62 130 PHE B C 1
ATOM 3932 O O . PHE B 1 130 ? 0.717 9.133 -4.121 1 97.62 130 PHE B O 1
ATOM 3939 N N . THR B 1 131 ? 0.796 7.137 -3.049 1 98 131 THR B N 1
ATOM 3940 C CA . THR B 1 131 ? -0.624 6.836 -3.191 1 98 131 THR B CA 1
ATOM 3941 C C . THR B 1 131 ? -1.312 6.82 -1.829 1 98 131 THR B C 1
ATOM 3943 O O . THR B 1 131 ? -0.872 6.125 -0.913 1 98 131 THR B O 1
ATOM 3946 N N . VAL B 1 132 ? -2.379 7.609 -1.734 1 97.69 132 VAL B N 1
ATOM 3947 C CA . VAL B 1 132 ? -3.141 7.734 -0.495 1 97.69 132 VAL B CA 1
ATOM 3948 C C . VAL B 1 132 ? -4.336 6.785 -0.522 1 97.69 132 VAL B C 1
ATOM 3950 O O . VAL B 1 132 ? -5.059 6.715 -1.519 1 97.69 132 VAL B O 1
ATOM 3953 N N . HIS B 1 133 ? -4.488 6.012 0.501 1 97.88 133 HIS B N 1
ATOM 3954 C CA . HIS B 1 133 ? -5.625 5.102 0.604 1 97.88 133 HIS B CA 1
ATOM 3955 C C . HIS B 1 133 ? -6.945 5.852 0.478 1 97.88 133 HIS B C 1
ATOM 3957 O O . HIS B 1 133 ? -7.086 6.961 1.001 1 97.88 133 HIS B O 1
ATOM 3963 N N . LYS B 1 134 ? -7.906 5.27 -0.045 1 95.62 134 LYS B N 1
ATOM 3964 C CA . LYS B 1 134 ? -9.172 5.93 -0.356 1 95.62 134 LYS B CA 1
ATOM 3965 C C . LYS B 1 134 ? -9.883 6.379 0.917 1 95.62 134 LYS B C 1
ATOM 3967 O O . LYS B 1 134 ? -10.547 7.418 0.928 1 95.62 134 LYS B O 1
ATOM 3972 N N . PHE B 1 135 ? -9.758 5.652 1.998 1 94.44 135 PHE B N 1
ATOM 3973 C CA . PHE B 1 135 ? -10.406 6.047 3.246 1 94.44 135 PHE B CA 1
ATOM 3974 C C . PHE B 1 135 ? -9.75 7.301 3.818 1 94.44 135 PHE B C 1
ATOM 3976 O O . PHE B 1 135 ? -10.43 8.148 4.402 1 94.44 135 PHE B O 1
ATOM 3983 N N . VAL B 1 136 ? -8.469 7.387 3.699 1 95.69 136 VAL B N 1
ATOM 3984 C CA . VAL B 1 136 ? -7.762 8.586 4.145 1 95.69 136 VAL B CA 1
ATOM 3985 C C . VAL B 1 136 ? -8.172 9.773 3.285 1 95.69 136 VAL B C 1
ATOM 3987 O O . VAL B 1 136 ? -8.461 10.859 3.809 1 95.69 136 VAL B O 1
ATOM 3990 N N . TRP B 1 137 ? -8.242 9.492 2.045 1 95 137 TRP B N 1
ATOM 3991 C CA . TRP B 1 137 ? -8.641 10.531 1.103 1 95 137 TRP B CA 1
ATOM 3992 C C . TRP B 1 137 ? -10.07 10.992 1.373 1 95 137 TRP B C 1
ATOM 3994 O O . TRP B 1 137 ? -10.352 12.195 1.392 1 95 137 TRP B O 1
ATOM 4004 N N . GLN B 1 138 ? -10.945 10.07 1.592 1 93.75 138 GLN B N 1
ATOM 4005 C CA . GLN B 1 138 ? -12.328 10.391 1.929 1 93.75 138 GLN B CA 1
ATOM 4006 C C . GLN B 1 138 ? -12.398 11.25 3.188 1 93.75 138 GLN B C 1
ATOM 4008 O O . GLN B 1 138 ? -13.172 12.211 3.246 1 93.75 138 GLN B O 1
ATOM 4013 N N . SER B 1 139 ? -11.633 10.914 4.152 1 93.31 139 SER B N 1
ATOM 4014 C CA . SER B 1 139 ? -11.617 11.672 5.398 1 93.31 139 SER B CA 1
ATOM 4015 C C . SER B 1 139 ? -11.133 13.102 5.18 1 93.31 139 SER B C 1
ATOM 4017 O O . SER B 1 139 ? -11.594 14.023 5.848 1 93.31 139 SER B O 1
ATOM 4019 N N . ALA B 1 140 ? -10.227 13.25 4.293 1 93.88 140 ALA B N 1
ATOM 4020 C CA . ALA B 1 140 ? -9.68 14.57 3.988 1 93.88 140 ALA B CA 1
ATOM 4021 C C . ALA B 1 140 ? -10.695 15.414 3.225 1 93.88 140 ALA B C 1
ATOM 4023 O O . ALA B 1 140 ? -10.727 16.641 3.363 1 93.88 140 ALA B O 1
ATOM 4024 N N . LEU B 1 141 ? -11.562 14.758 2.49 1 92.75 141 LEU B N 1
ATOM 4025 C CA . LEU B 1 141 ? -12.5 15.461 1.618 1 92.75 141 LEU B CA 1
ATOM 4026 C C . LEU B 1 141 ? -13.812 15.727 2.336 1 92.75 141 LEU B C 1
ATOM 4028 O O . LEU B 1 141 ? -14.609 16.562 1.895 1 92.75 141 LEU B O 1
ATOM 4032 N N . ASP B 1 142 ? -14.047 15.008 3.377 1 92.06 142 ASP B N 1
ATOM 4033 C CA . ASP B 1 142 ? -15.352 15.031 4.031 1 92.06 142 ASP B CA 1
ATOM 4034 C C . ASP B 1 142 ? -15.453 16.203 5.012 1 92.06 142 ASP B C 1
ATOM 4036 O O . ASP B 1 142 ? -14.867 16.156 6.098 1 92.06 142 ASP B O 1
ATOM 4040 N N . PHE B 1 143 ? -16.266 17.219 4.676 1 91.12 143 PHE B N 1
ATOM 4041 C CA . PHE B 1 143 ? -16.422 18.391 5.523 1 91.12 143 PHE B CA 1
ATOM 4042 C C . PHE B 1 143 ? -17.781 18.375 6.215 1 91.12 143 PHE B C 1
ATOM 4044 O O . PHE B 1 143 ? -18.234 19.406 6.723 1 91.12 143 PHE B O 1
ATOM 4051 N N . THR B 1 144 ? -18.422 17.203 6.273 1 90.62 144 THR B N 1
ATOM 4052 C CA . THR B 1 144 ? -19.75 17.094 6.855 1 90.62 144 THR B CA 1
ATOM 4053 C C . THR B 1 144 ? -19.734 17.484 8.328 1 90.62 144 THR B C 1
ATOM 4055 O O . THR B 1 144 ? -20.719 18.016 8.844 1 90.62 144 THR B O 1
ATOM 4058 N N . LYS B 1 145 ? -18.656 17.25 9.023 1 90.19 145 LYS B N 1
ATOM 4059 C CA . LYS B 1 145 ? -18.531 17.594 10.43 1 90.19 145 LYS B CA 1
ATOM 4060 C C . LYS B 1 145 ? -17.828 18.938 10.602 1 90.19 145 LYS B C 1
ATOM 4062 O O . LYS B 1 145 ? -17.391 19.281 11.703 1 90.19 145 LYS B O 1
ATOM 4067 N N . GLY B 1 146 ? -17.672 19.625 9.445 1 91.44 146 GLY B N 1
ATOM 4068 C CA . GLY B 1 146 ? -17.016 20.922 9.469 1 91.44 146 GLY B CA 1
ATOM 4069 C C . GLY B 1 146 ? -15.555 20.859 9.07 1 91.44 146 GLY B C 1
ATOM 4070 O O . GLY B 1 146 ? -15.039 19.781 8.742 1 91.44 146 GLY B O 1
ATOM 4071 N N . PHE B 1 147 ? -15.023 22.016 9.008 1 93.19 147 PHE B N 1
ATOM 4072 C CA . PHE B 1 147 ? -13.609 22.125 8.656 1 93.19 147 PHE B CA 1
ATOM 4073 C C . PHE B 1 147 ? -12.898 23.109 9.57 1 93.19 147 PHE B C 1
ATOM 4075 O O . PHE B 1 147 ? -13.539 23.891 10.273 1 93.19 147 PHE B O 1
ATOM 4082 N N . THR B 1 148 ? -11.609 22.953 9.633 1 93.25 148 THR B N 1
ATOM 4083 C CA . THR B 1 148 ? -10.719 23.828 10.391 1 93.25 148 THR B CA 1
ATOM 4084 C C . THR B 1 148 ? -9.836 24.656 9.453 1 93.25 148 THR B C 1
ATOM 4086 O O . THR B 1 148 ? -9.18 24.094 8.57 1 93.25 148 THR B O 1
ATOM 4089 N N . LYS B 1 149 ? -9.969 25.953 9.648 1 91.69 149 LYS B N 1
ATOM 4090 C CA . LYS B 1 149 ? -9.047 26.812 8.906 1 91.69 149 LYS B CA 1
ATOM 4091 C C . LYS B 1 149 ? -7.641 26.75 9.5 1 91.69 149 LYS B C 1
ATOM 4093 O O . LYS B 1 149 ? -7.469 26.953 10.711 1 91.69 149 LYS B O 1
ATOM 4098 N N . LEU B 1 150 ? -6.723 26.453 8.68 1 92.06 150 LEU B N 1
ATOM 4099 C CA . LEU B 1 150 ? -5.371 26.219 9.18 1 92.06 150 LEU B CA 1
ATOM 4100 C C . LEU B 1 150 ? -4.348 26.953 8.32 1 92.06 150 LEU B C 1
ATOM 4102 O O . LEU B 1 150 ? -4.43 26.938 7.09 1 92.06 150 LEU B O 1
ATOM 4106 N N . ASP B 1 151 ? -3.484 27.609 9.008 1 88.44 151 ASP B N 1
ATOM 4107 C CA . ASP B 1 151 ? -2.285 28.109 8.344 1 88.44 151 ASP B CA 1
ATOM 4108 C C . ASP B 1 151 ? -1.199 27.047 8.289 1 88.44 151 ASP B C 1
ATOM 4110 O O . ASP B 1 151 ? -0.54 26.766 9.289 1 88.44 151 ASP B O 1
ATOM 4114 N N . LEU B 1 152 ? -0.976 26.547 7.109 1 88.44 152 LEU B N 1
ATOM 4115 C CA . LEU B 1 152 ? -0.082 25.406 6.941 1 88.44 152 LEU B CA 1
ATOM 4116 C C . LEU B 1 152 ? 1.362 25.797 7.23 1 88.44 152 LEU B C 1
ATOM 4118 O O . LEU B 1 152 ? 2.148 24.984 7.715 1 88.44 152 LEU B O 1
ATOM 4122 N N . VAL B 1 153 ? 1.733 26.938 6.98 1 83.44 153 VAL B N 1
ATOM 4123 C CA . VAL B 1 153 ? 3.094 27.422 7.219 1 83.44 153 VAL B CA 1
ATOM 4124 C C . VAL B 1 153 ? 3.389 27.406 8.719 1 83.44 153 VAL B C 1
ATOM 4126 O O . VAL B 1 153 ? 4.422 26.891 9.148 1 83.44 153 VAL B O 1
ATOM 4129 N N . VAL B 1 154 ? 2.43 27.984 9.461 1 87 154 VAL B N 1
ATOM 4130 C CA . VAL B 1 154 ? 2.58 28.016 10.914 1 87 154 VAL B CA 1
ATOM 4131 C C . VAL B 1 154 ? 2.623 26.578 11.445 1 87 154 VAL B C 1
ATOM 4133 O O . VAL B 1 154 ? 3.486 26.234 12.258 1 87 154 VAL B O 1
ATOM 4136 N N . ALA B 1 155 ? 1.702 25.812 10.984 1 90.88 155 ALA B N 1
ATOM 4137 C CA . ALA B 1 155 ? 1.593 24.438 11.461 1 90.88 155 ALA B CA 1
ATOM 4138 C C . ALA B 1 155 ? 2.889 23.656 11.219 1 90.88 155 ALA B C 1
ATOM 4140 O O . ALA B 1 155 ? 3.363 22.938 12.094 1 90.88 155 ALA B O 1
ATOM 4141 N N . MET B 1 156 ? 3.496 23.844 10.102 1 88.06 156 MET B N 1
ATOM 4142 C CA . MET B 1 156 ? 4.645 23.047 9.695 1 88.06 156 MET B CA 1
ATOM 4143 C C . MET B 1 156 ? 5.934 23.594 10.297 1 88.06 156 MET B C 1
ATOM 4145 O O . MET B 1 156 ? 6.992 22.969 10.188 1 88.06 156 MET B O 1
ATOM 4149 N N . GLU B 1 157 ? 5.918 24.672 10.93 1 84.5 157 GLU B N 1
ATOM 4150 C CA . GLU B 1 157 ? 7.082 25.25 11.594 1 84.5 157 GLU B CA 1
ATOM 4151 C C . GLU B 1 157 ? 7.219 24.719 13.023 1 84.5 157 GLU B C 1
ATOM 4153 O O . GLU B 1 157 ? 8.281 24.859 13.641 1 84.5 157 GLU B O 1
ATOM 4158 N N . LEU B 1 158 ? 6.133 24.25 13.492 1 90.25 158 LEU B N 1
ATOM 4159 C CA . LEU B 1 158 ? 6.184 23.688 14.836 1 90.25 158 LEU B CA 1
ATOM 4160 C C . LEU B 1 158 ? 7.105 22.484 14.898 1 90.25 158 LEU B C 1
ATOM 4162 O O . LEU B 1 158 ? 7.215 21.734 13.922 1 90.25 158 LEU B O 1
ATOM 4166 N N . LYS B 1 159 ? 7.695 22.281 16.031 1 87.56 159 LYS B N 1
ATOM 4167 C CA . LYS B 1 159 ? 8.758 21.281 16.125 1 87.56 159 LYS B CA 1
ATOM 4168 C C . LYS B 1 159 ? 8.258 20.016 16.812 1 87.56 159 LYS B C 1
ATOM 4170 O O . LYS B 1 159 ? 8.93 18.984 16.781 1 87.56 159 LYS B O 1
ATOM 4175 N N . SER B 1 160 ? 7.105 20.094 17.328 1 90.62 160 SER B N 1
ATOM 4176 C CA . SER B 1 160 ? 6.512 18.938 17.984 1 90.62 160 SER B CA 1
ATOM 4177 C C . SER B 1 160 ? 5.195 18.531 17.328 1 90.62 160 SER B C 1
ATOM 4179 O O . SER B 1 160 ? 4.375 19.391 17 1 90.62 160 SER B O 1
ATOM 4181 N N . ALA B 1 161 ? 5.133 17.203 17.172 1 91.81 161 ALA B N 1
ATOM 4182 C CA . ALA B 1 161 ? 3.873 16.688 16.641 1 91.81 161 ALA B CA 1
ATOM 4183 C C . ALA B 1 161 ? 2.705 17.047 17.547 1 91.81 161 ALA B C 1
ATOM 4185 O O . ALA B 1 161 ? 1.596 17.312 17.078 1 91.81 161 ALA B O 1
ATOM 4186 N N . TYR B 1 162 ? 2.902 17.094 18.844 1 94.25 162 TYR B N 1
ATOM 4187 C CA . TYR B 1 162 ? 1.855 17.438 19.797 1 94.25 162 TYR B CA 1
ATOM 4188 C C . TYR B 1 162 ? 1.48 18.906 19.672 1 94.25 162 TYR B C 1
ATOM 4190 O O . TYR B 1 162 ? 0.308 19.266 19.797 1 94.25 162 TYR B O 1
ATOM 4198 N N . SER B 1 163 ? 2.457 19.719 19.469 1 95.06 163 SER B N 1
ATOM 4199 C CA . SER B 1 163 ? 2.189 21.141 19.266 1 95.06 163 SER B CA 1
ATOM 4200 C C . SER B 1 163 ? 1.343 21.359 18.016 1 95.06 163 SER B C 1
ATOM 4202 O O . SER B 1 163 ? 0.424 22.188 18.016 1 95.06 163 SER B O 1
ATOM 4204 N N . MET B 1 164 ? 1.681 20.578 16.984 1 94.12 164 MET B N 1
ATOM 4205 C CA . MET B 1 164 ? 0.898 20.656 15.75 1 94.12 164 MET B CA 1
ATOM 4206 C C . MET B 1 164 ? -0.562 20.297 16.016 1 94.12 164 MET B C 1
ATOM 4208 O O . MET B 1 164 ? -1.467 20.984 15.539 1 94.12 164 MET B O 1
ATOM 4212 N N . ARG B 1 165 ? -0.754 19.312 16.781 1 95.31 165 ARG B N 1
ATOM 4213 C CA . ARG B 1 165 ? -2.102 18.844 17.078 1 95.31 165 ARG B CA 1
ATOM 4214 C C . ARG B 1 165 ? -2.857 19.859 17.922 1 95.31 165 ARG B C 1
ATOM 4216 O O . ARG B 1 165 ? -4.031 20.141 17.672 1 95.31 165 ARG B O 1
ATOM 4223 N N . PHE B 1 166 ? -2.211 20.391 18.891 1 96.19 166 PHE B N 1
ATOM 4224 C CA . PHE B 1 166 ? -2.859 21.391 19.719 1 96.19 166 PHE B CA 1
ATOM 4225 C C . PHE B 1 166 ? -3.182 22.641 18.922 1 96.19 166 PHE B C 1
ATOM 4227 O O . PHE B 1 166 ? -4.211 23.281 19.141 1 96.19 166 PHE B O 1
ATOM 4234 N N . TYR B 1 167 ? -2.307 23 18.016 1 95.19 167 TYR B N 1
ATOM 4235 C CA . TYR B 1 167 ? -2.576 24.141 17.141 1 95.19 167 TYR B CA 1
ATOM 4236 C C . TYR B 1 167 ? -3.832 23.906 16.312 1 95.19 167 TYR B C 1
ATOM 4238 O O . TYR B 1 167 ? -4.684 24.797 16.203 1 95.19 167 TYR B O 1
ATOM 4246 N N . GLU B 1 168 ? -3.979 22.703 15.773 1 95.19 168 GLU B N 1
ATOM 4247 C CA . GLU B 1 168 ? -5.168 22.328 15.008 1 95.19 168 GLU B CA 1
ATOM 4248 C C . GLU B 1 168 ? -6.426 22.406 15.867 1 95.19 168 GLU B C 1
ATOM 4250 O O . GLU B 1 168 ? -7.461 22.906 15.422 1 95.19 168 GLU B O 1
ATOM 4255 N N . ILE B 1 169 ? -6.27 21.891 17.062 1 95.38 169 ILE B N 1
ATOM 4256 C CA . ILE B 1 169 ? -7.402 21.859 17.984 1 95.38 169 ILE B CA 1
ATOM 4257 C C . ILE B 1 169 ? -7.801 23.297 18.344 1 95.38 169 ILE B C 1
ATOM 4259 O O . ILE B 1 169 ? -8.984 23.625 18.391 1 95.38 169 ILE B O 1
ATOM 4263 N N . ALA B 1 170 ? -6.82 24.125 18.625 1 95.81 170 ALA B N 1
ATOM 4264 C CA . ALA B 1 17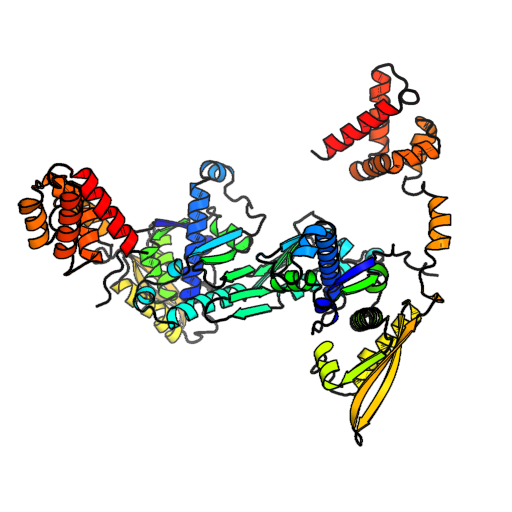0 ? -7.082 25.531 18.938 1 95.81 170 ALA B CA 1
ATOM 4265 C C . ALA B 1 170 ? -7.816 26.219 17.797 1 95.81 170 ALA B C 1
ATOM 4267 O O . ALA B 1 170 ? -8.766 26.984 18.016 1 95.81 170 ALA B O 1
ATOM 4268 N N . ARG B 1 171 ? -7.371 25.891 16.625 1 93.81 171 ARG B N 1
ATOM 4269 C CA . ARG B 1 171 ? -8 26.5 15.461 1 93.81 171 ARG B CA 1
ATOM 4270 C C . ARG B 1 171 ? -9.43 25.969 15.281 1 93.81 171 ARG B C 1
ATOM 4272 O O . ARG B 1 171 ? -10.328 26.734 14.922 1 93.81 171 ARG B O 1
ATOM 4279 N N . ARG B 1 172 ? -9.602 24.734 15.531 1 93.56 172 ARG B N 1
ATOM 4280 C CA . ARG B 1 172 ? -10.93 24.141 15.406 1 93.56 172 ARG B CA 1
ATOM 4281 C C . ARG B 1 172 ? -11.914 24.781 16.375 1 93.56 172 ARG B C 1
ATOM 4283 O O . ARG B 1 172 ? -13.07 25.031 16.016 1 93.56 172 ARG B O 1
ATOM 4290 N N . TRP B 1 173 ? -11.477 25.078 17.562 1 94 173 TRP B N 1
ATOM 4291 C CA . TRP B 1 173 ? -12.344 25.641 18.609 1 94 173 TRP B CA 1
ATOM 4292 C C . TRP B 1 173 ? -12.117 27.141 18.75 1 94 173 TRP B C 1
ATOM 4294 O O . TRP B 1 173 ? -12.32 27.688 19.828 1 94 173 TRP B O 1
ATOM 4304 N N . SER B 1 174 ? -11.656 27.75 17.703 1 91.25 174 SER B N 1
ATOM 4305 C CA . SER B 1 174 ? -11.336 29.172 17.766 1 91.25 174 SER B CA 1
ATOM 4306 C C . SER B 1 174 ? -12.578 30.016 18 1 91.25 174 SER B C 1
ATOM 4308 O O . SER B 1 174 ? -12.492 31.125 18.547 1 91.25 174 SER B O 1
ATOM 4310 N N . ASP B 1 175 ? -13.75 29.484 17.641 1 90.81 175 ASP B N 1
ATOM 4311 C CA . ASP B 1 175 ? -15 30.219 17.812 1 90.81 175 ASP B CA 1
ATOM 4312 C C . ASP B 1 175 ? -15.445 30.203 19.266 1 90.81 175 ASP B C 1
ATOM 4314 O O . ASP B 1 175 ? -15.734 31.266 19.844 1 90.81 175 ASP B O 1
ATOM 4318 N N . THR B 1 176 ? -15.555 29.031 19.875 1 92.94 176 THR B N 1
ATOM 4319 C CA . THR B 1 176 ? -16.016 28.875 21.25 1 92.94 176 THR B CA 1
ATOM 4320 C C . THR B 1 176 ? -14.875 29.125 22.234 1 92.94 176 THR B C 1
ATOM 4322 O O . THR B 1 176 ? -15.109 29.484 23.391 1 92.94 176 THR B O 1
ATOM 4325 N N . LYS B 1 177 ? -13.625 28.797 21.844 1 94.81 177 LYS B N 1
ATOM 4326 C CA . LYS B 1 177 ? -12.375 28.984 22.578 1 94.81 177 LYS B CA 1
ATOM 4327 C C . LYS B 1 177 ? -12.305 28.078 23.797 1 94.81 177 LYS B C 1
ATOM 4329 O O . LYS B 1 177 ? -11.445 28.25 24.656 1 94.81 177 LYS B O 1
ATOM 4334 N N . ILE B 1 178 ? -13.266 27.203 23.922 1 96.88 178 ILE B N 1
ATOM 4335 C CA . ILE B 1 178 ? -13.273 26.266 25.047 1 96.88 178 ILE B CA 1
ATOM 4336 C C . ILE B 1 178 ? -13.422 24.844 24.516 1 96.88 178 ILE B C 1
ATOM 4338 O O . ILE B 1 178 ? -14.258 24.578 23.656 1 96.88 178 ILE B O 1
ATOM 4342 N N . TRP B 1 179 ? -12.586 23.938 25.047 1 96.44 179 TRP B N 1
ATOM 4343 C CA . TRP B 1 179 ? -12.641 22.516 24.719 1 96.44 179 TRP B CA 1
ATOM 4344 C C . TRP B 1 179 ? -12.523 21.672 25.969 1 96.44 179 TRP B C 1
ATOM 4346 O O . TRP B 1 179 ? -11.539 21.766 26.719 1 96.44 179 TRP B O 1
ATOM 4356 N N . LYS B 1 180 ? -13.555 20.922 26.25 1 97.38 180 LYS B N 1
ATOM 4357 C CA . LYS B 1 180 ? -13.578 20 27.391 1 97.38 180 LYS B CA 1
ATOM 4358 C C . LYS B 1 180 ? -13.406 18.547 26.938 1 97.38 180 LYS B C 1
ATOM 4360 O O . LYS B 1 180 ? -14.07 18.109 26 1 97.38 180 LYS B O 1
ATOM 4365 N N . ILE B 1 181 ? -12.562 17.859 27.625 1 97 181 ILE B N 1
ATOM 4366 C CA . ILE B 1 181 ? -12.305 16.484 27.219 1 97 181 ILE B CA 1
ATOM 4367 C C . ILE B 1 181 ? -11.914 15.641 28.438 1 97 181 ILE B C 1
ATOM 4369 O O . ILE B 1 181 ? -11.195 16.125 29.312 1 97 181 ILE B O 1
ATOM 4373 N N . SER B 1 182 ? -12.383 14.414 28.453 1 97.44 182 SER B N 1
ATOM 4374 C CA . SER B 1 182 ? -11.938 13.5 29.516 1 97.44 182 SER B CA 1
ATOM 4375 C C . SER B 1 182 ? -10.492 13.07 29.297 1 97.44 182 SER B C 1
ATOM 4377 O O . SER B 1 182 ? -9.984 13.109 28.172 1 97.44 182 SER B O 1
ATOM 4379 N N . VAL B 1 183 ? -9.836 12.648 30.375 1 96.44 183 VAL B N 1
ATOM 4380 C CA . VAL B 1 183 ? -8.461 12.18 30.266 1 96.44 183 VAL B CA 1
ATOM 4381 C C . VAL B 1 183 ? -8.398 10.953 29.359 1 96.44 183 VAL B C 1
ATOM 4383 O O . VAL B 1 183 ? -7.465 10.805 28.562 1 96.44 183 VAL B O 1
ATOM 4386 N N . GLU B 1 184 ? -9.367 10.078 29.453 1 95.19 184 GLU B N 1
ATOM 4387 C CA . GLU B 1 184 ? -9.43 8.883 28.609 1 95.19 184 GLU B CA 1
ATOM 4388 C C . GLU B 1 184 ? -9.547 9.25 27.125 1 95.19 184 GLU B C 1
ATOM 4390 O O . GLU B 1 184 ? -8.812 8.719 26.297 1 95.19 184 GLU B O 1
ATOM 4395 N N . ASP B 1 185 ? -10.398 10.148 26.828 1 95.38 185 ASP B N 1
ATOM 4396 C CA . ASP B 1 185 ? -10.594 10.578 25.453 1 95.38 185 ASP B CA 1
ATOM 4397 C C . ASP B 1 185 ? -9.359 11.305 24.922 1 95.38 185 ASP B C 1
ATOM 4399 O O . ASP B 1 185 ? -9.031 11.195 23.734 1 95.38 185 ASP B O 1
ATOM 4403 N N . PHE B 1 186 ? -8.758 12.062 25.812 1 96 186 PHE B N 1
ATOM 4404 C CA . PHE B 1 186 ? -7.543 12.773 25.438 1 96 186 PHE B CA 1
ATOM 4405 C C . PHE B 1 186 ? -6.449 11.797 25.016 1 96 186 PHE B C 1
ATOM 4407 O O . PHE B 1 186 ? -5.82 11.969 23.984 1 96 186 PHE B O 1
ATOM 4414 N N . ARG B 1 187 ? -6.289 10.812 25.844 1 95.06 187 ARG B N 1
ATOM 4415 C CA . ARG B 1 187 ? -5.281 9.797 25.547 1 95.06 187 ARG B CA 1
ATOM 4416 C C . ARG B 1 187 ? -5.59 9.078 24.234 1 95.06 187 ARG B C 1
ATOM 4418 O O . ARG B 1 187 ? -4.68 8.719 23.484 1 95.06 187 ARG B O 1
ATOM 4425 N N . ASP B 1 188 ? -6.844 8.867 24 1 93.75 188 ASP B N 1
ATOM 4426 C CA . ASP B 1 188 ? -7.27 8.219 22.75 1 93.75 188 ASP B CA 1
ATOM 4427 C C . ASP B 1 188 ? -6.984 9.109 21.547 1 93.75 188 ASP B C 1
ATOM 4429 O O . ASP B 1 188 ? -6.473 8.633 20.531 1 93.75 188 ASP B O 1
ATOM 4433 N N . LEU B 1 189 ? -7.293 10.328 21.688 1 93 189 LEU B N 1
ATOM 4434 C CA . LEU B 1 189 ? -7.141 11.273 20.578 1 93 189 LEU B CA 1
ATOM 4435 C C . LEU B 1 189 ? -5.672 11.445 20.219 1 93 189 LEU B C 1
ATOM 4437 O O . LEU B 1 189 ? -5.328 11.492 19.031 1 93 189 LEU B O 1
ATOM 4441 N N . PHE B 1 190 ? -4.809 11.516 21.219 1 93.44 190 PHE B N 1
ATOM 4442 C CA . PHE B 1 190 ? -3.395 11.781 20.984 1 93.44 190 PHE B CA 1
ATOM 4443 C C . PHE B 1 190 ? -2.617 10.477 20.859 1 93.44 190 PHE B C 1
ATOM 4445 O O . PHE B 1 190 ? -1.424 10.484 20.547 1 93.44 190 PHE B O 1
ATOM 4452 N N . GLY B 1 191 ? -3.271 9.398 21.047 1 90.5 191 GLY B N 1
ATOM 4453 C CA . GLY B 1 191 ? -2.641 8.094 20.906 1 90.5 191 GLY B CA 1
ATOM 4454 C C . GLY B 1 191 ? -1.488 7.883 21.875 1 90.5 191 GLY B C 1
ATOM 4455 O O . GLY B 1 191 ? -0.437 7.367 21.484 1 90.5 191 GLY B O 1
ATOM 4456 N N . CYS B 1 192 ? -1.579 8.242 23.141 1 89 192 CYS B N 1
ATOM 4457 C CA . CYS B 1 192 ? -0.429 8.234 24.047 1 89 192 CYS B CA 1
ATOM 4458 C C . CYS B 1 192 ? -0.682 7.34 25.25 1 89 192 CYS B C 1
ATOM 4460 O O . CYS B 1 192 ? 0.013 7.441 26.266 1 89 192 CYS B O 1
ATOM 4462 N N . LYS B 1 193 ? -1.657 6.453 25.141 1 86.94 193 LYS B N 1
ATOM 4463 C CA . LYS B 1 193 ? -2.006 5.594 26.266 1 86.94 193 LYS B CA 1
ATOM 4464 C C . LYS B 1 193 ? -0.812 4.754 26.719 1 86.94 193 LYS B C 1
ATOM 4466 O O . LYS B 1 193 ? -0.521 4.656 27.906 1 86.94 193 LYS B O 1
ATOM 4471 N N . GLU B 1 194 ? -0.127 4.211 25.828 1 88.06 194 GLU B N 1
ATOM 4472 C CA . GLU B 1 194 ? 0.985 3.318 26.141 1 88.06 194 GLU B CA 1
ATOM 4473 C C . GLU B 1 194 ? 2.293 4.094 26.266 1 88.06 194 GLU B C 1
ATOM 4475 O O . GLU B 1 194 ? 3.193 3.684 27 1 88.06 194 GLU B O 1
ATOM 4480 N N . LYS B 1 195 ? 2.432 5.125 25.594 1 86.44 195 LYS B N 1
ATOM 4481 C CA . LYS B 1 195 ? 3.666 5.902 25.547 1 86.44 195 LYS B CA 1
ATOM 4482 C C . LYS B 1 195 ? 3.893 6.648 26.859 1 86.44 195 LYS B C 1
ATOM 4484 O O . LYS B 1 195 ? 5.023 6.75 27.344 1 86.44 195 LYS B O 1
ATOM 4489 N N . TYR B 1 196 ? 2.795 7.203 27.312 1 89.25 196 TYR B N 1
ATOM 4490 C CA . TYR B 1 196 ? 2.877 7.957 28.562 1 89.25 196 TYR B CA 1
ATOM 4491 C C . TYR B 1 196 ? 1.828 7.477 29.547 1 89.25 196 TYR B C 1
ATOM 4493 O O . TYR B 1 196 ? 0.866 8.188 29.844 1 89.25 196 TYR B O 1
ATOM 4501 N N . PRO B 1 197 ? 2.105 6.406 30.203 1 90.62 197 PRO B N 1
ATOM 4502 C CA . PRO B 1 197 ? 1.134 5.867 31.156 1 90.62 197 PRO B CA 1
ATOM 4503 C C . PRO B 1 197 ? 0.991 6.738 32.406 1 90.62 197 PRO B C 1
ATOM 4505 O O . PRO B 1 197 ? -0.104 6.848 32.969 1 90.62 197 PRO B O 1
ATOM 4508 N N . ALA B 1 198 ? 2.09 7.336 32.812 1 93.31 198 ALA B N 1
ATOM 4509 C CA . ALA B 1 198 ? 2.021 8.219 34 1 93.31 198 ALA B CA 1
ATOM 4510 C C . ALA B 1 198 ? 1.367 9.547 33.625 1 93.31 198 ALA B C 1
ATOM 4512 O O . ALA B 1 198 ? 1.761 10.203 32.656 1 93.31 198 ALA B O 1
ATOM 4513 N N . PHE B 1 199 ? 0.442 9.938 34.469 1 94.12 199 PHE B N 1
ATOM 4514 C CA . PHE B 1 199 ? -0.335 11.141 34.219 1 94.12 199 PHE B CA 1
ATOM 4515 C C . PHE B 1 199 ? 0.577 12.359 34.094 1 94.12 199 PHE B C 1
ATOM 4517 O O . PHE B 1 199 ? 0.428 13.172 33.188 1 94.12 199 PHE B O 1
ATOM 4524 N N . ASN B 1 200 ? 1.5 12.492 35 1 93.56 200 ASN B N 1
ATOM 4525 C CA . ASN B 1 200 ? 2.365 13.664 35.062 1 93.56 200 ASN B CA 1
ATOM 4526 C C . ASN B 1 200 ? 3.283 13.727 33.844 1 93.56 200 ASN B C 1
ATOM 4528 O O . ASN B 1 200 ? 3.631 14.812 33.375 1 93.56 200 ASN B O 1
ATOM 4532 N N . ASP B 1 201 ? 3.705 12.633 33.375 1 93.69 201 ASP B N 1
ATOM 4533 C CA . ASP B 1 201 ? 4.523 12.602 32.156 1 93.69 201 ASP B CA 1
ATOM 4534 C C . ASP B 1 201 ? 3.719 13.047 30.938 1 93.69 201 ASP B C 1
ATOM 4536 O O . ASP B 1 201 ? 4.215 13.812 30.109 1 93.69 201 ASP B O 1
ATOM 4540 N N . MET B 1 202 ? 2.516 12.523 30.859 1 95.5 202 MET B N 1
ATOM 4541 C CA . MET B 1 202 ? 1.648 12.945 29.766 1 95.5 202 MET B CA 1
ATOM 4542 C C . MET B 1 202 ? 1.453 14.461 29.781 1 95.5 202 MET B C 1
ATOM 4544 O O . MET B 1 202 ? 1.592 15.117 28.75 1 95.5 202 MET B O 1
ATOM 4548 N N . LYS B 1 203 ? 1.146 14.969 30.953 1 95.44 203 LYS B N 1
ATOM 4549 C CA . LYS B 1 203 ? 0.928 16.406 31.109 1 95.44 203 LYS B CA 1
ATOM 4550 C C . LYS B 1 203 ? 2.168 17.203 30.703 1 95.44 203 LYS B C 1
ATOM 4552 O O . LYS B 1 203 ? 2.076 18.156 29.922 1 95.44 203 LYS B O 1
ATOM 4557 N N . ARG B 1 204 ? 3.277 16.781 31.156 1 94 204 ARG B N 1
ATOM 4558 C CA . ARG B 1 204 ? 4.531 17.5 30.938 1 94 204 ARG B CA 1
ATOM 4559 C C . ARG B 1 204 ? 4.949 17.422 29.469 1 94 204 ARG B C 1
ATOM 4561 O O . ARG B 1 204 ? 5.211 18.453 28.844 1 94 204 ARG B O 1
ATOM 4568 N N . TYR B 1 205 ? 4.918 16.234 28.922 1 93.25 205 TYR B N 1
ATOM 4569 C CA . TYR B 1 205 ? 5.539 16.016 27.625 1 93.25 205 TYR B CA 1
ATOM 4570 C C . TYR B 1 205 ? 4.57 16.359 26.484 1 93.25 205 TYR B C 1
ATOM 4572 O O . TYR B 1 205 ? 4.996 16.719 25.391 1 93.25 205 TYR B O 1
ATOM 4580 N N . ILE B 1 206 ? 3.311 16.281 26.766 1 95.56 206 ILE B N 1
ATOM 4581 C CA . ILE B 1 206 ? 2.354 16.531 25.688 1 95.56 206 ILE B CA 1
ATOM 4582 C C . ILE B 1 206 ? 1.736 17.906 25.844 1 95.56 206 ILE B C 1
ATOM 4584 O O . ILE B 1 206 ? 1.85 18.75 24.953 1 95.56 206 ILE B O 1
ATOM 4588 N N . ILE B 1 207 ? 1.223 18.219 26.984 1 97.19 207 ILE B N 1
ATOM 4589 C CA . ILE B 1 207 ? 0.427 19.422 27.156 1 97.19 207 ILE B CA 1
ATOM 4590 C C . ILE B 1 207 ? 1.349 20.625 27.422 1 97.19 207 ILE B C 1
ATOM 4592 O O . ILE B 1 207 ? 1.35 21.594 26.656 1 97.19 207 ILE B O 1
ATOM 4596 N N . ASP B 1 208 ? 2.139 20.469 28.406 1 96.25 208 ASP B N 1
ATOM 4597 C CA . ASP B 1 208 ? 2.953 21.609 28.812 1 96.25 208 ASP B CA 1
ATOM 4598 C C . ASP B 1 208 ? 3.973 21.969 27.75 1 96.25 208 ASP B C 1
ATOM 4600 O O . ASP B 1 208 ? 4.195 23.156 27.469 1 96.25 208 ASP B O 1
ATOM 4604 N N . ASN B 1 209 ? 4.574 21 27.203 1 94.88 209 ASN B N 1
ATOM 4605 C CA . ASN B 1 209 ? 5.523 21.25 26.125 1 94.88 209 ASN B CA 1
ATOM 4606 C C . ASN B 1 209 ? 4.848 21.938 24.938 1 94.88 209 ASN B C 1
ATOM 4608 O O . ASN B 1 209 ? 5.41 22.859 24.344 1 94.88 209 ASN B O 1
ATOM 4612 N N . ALA B 1 210 ? 3.705 21.438 24.578 1 96.69 210 ALA B N 1
ATOM 4613 C CA . ALA B 1 210 ? 2.975 22.031 23.453 1 96.69 210 ALA B CA 1
ATOM 4614 C C . ALA B 1 210 ? 2.586 23.469 23.75 1 96.69 210 ALA B C 1
ATOM 4616 O O . ALA B 1 210 ? 2.717 24.359 22.906 1 96.69 210 ALA B O 1
ATOM 4617 N N . LYS B 1 211 ? 2.152 23.688 24.953 1 96.56 211 LYS B N 1
ATOM 4618 C CA . LYS B 1 211 ? 1.787 25.047 25.344 1 96.56 211 LYS B CA 1
ATOM 4619 C C . LYS B 1 211 ? 2.98 26 25.234 1 96.56 211 LYS B C 1
ATOM 4621 O O . LYS B 1 211 ? 2.85 27.109 24.734 1 96.56 211 LYS B O 1
ATOM 4626 N N . GLU B 1 212 ? 4.023 25.547 25.781 1 94.81 212 GLU B N 1
ATOM 4627 C CA . GLU B 1 212 ? 5.23 26.359 25.766 1 94.81 212 GLU B CA 1
ATOM 4628 C C . GLU B 1 212 ? 5.613 26.734 24.328 1 94.81 212 GLU B C 1
ATOM 4630 O O . GLU B 1 212 ? 5.93 27.891 24.047 1 94.81 212 GLU B O 1
ATOM 4635 N N . GLU B 1 213 ? 5.617 25.781 23.469 1 93.56 213 GLU B N 1
ATOM 4636 C CA . GLU B 1 213 ? 5.984 26.031 22.078 1 93.56 213 GLU B CA 1
ATOM 4637 C C . GLU B 1 213 ? 4.98 26.969 21.406 1 93.56 213 GLU B C 1
ATOM 4639 O O . GLU B 1 213 ? 5.367 27.906 20.719 1 93.56 213 GLU B O 1
ATOM 4644 N N . LEU B 1 214 ? 3.746 26.688 21.594 1 95.12 214 LEU B N 1
ATOM 4645 C CA . LEU B 1 214 ? 2.715 27.516 20.984 1 95.12 214 LEU B CA 1
ATOM 4646 C C . LEU B 1 214 ? 2.775 28.953 21.5 1 95.12 214 LEU B C 1
ATOM 4648 O O . LEU B 1 214 ? 2.678 29.906 20.734 1 95.12 214 LEU B O 1
ATOM 4652 N N . ASP B 1 215 ? 2.98 29.031 22.766 1 91.88 215 ASP B N 1
ATOM 4653 C CA . ASP B 1 215 ? 3.104 30.359 23.359 1 91.88 215 ASP B CA 1
ATOM 4654 C C . ASP B 1 215 ? 4.246 31.141 22.719 1 91.88 215 ASP B C 1
ATOM 4656 O O . ASP B 1 215 ? 4.16 32.375 22.562 1 91.88 215 ASP B O 1
ATOM 4660 N N . ARG B 1 216 ? 5.168 30.469 22.375 1 89.81 216 ARG B N 1
ATOM 4661 C CA . ARG B 1 216 ? 6.387 31.109 21.875 1 89.81 216 ARG B CA 1
ATOM 4662 C C . ARG B 1 216 ? 6.25 31.484 20.406 1 89.81 216 ARG B C 1
ATOM 4664 O O . ARG B 1 216 ? 6.711 32.562 19.984 1 89.81 216 ARG B O 1
ATOM 4671 N N . VAL B 1 217 ? 5.531 30.656 19.562 1 87.44 217 VAL B N 1
ATOM 4672 C CA . VAL B 1 217 ? 5.758 30.859 18.141 1 87.44 217 VAL B CA 1
ATOM 4673 C C . VAL B 1 217 ? 4.422 30.891 17.406 1 87.44 217 VAL B C 1
ATOM 4675 O O . VAL B 1 217 ? 4.344 31.359 16.266 1 87.44 217 VAL B O 1
ATOM 4678 N N . ALA B 1 218 ? 3.365 30.375 17.938 1 91.5 218 ALA B N 1
ATOM 4679 C CA . ALA B 1 218 ? 2.113 30.203 17.203 1 91.5 218 ALA B CA 1
ATOM 4680 C C . ALA B 1 218 ? 1.134 31.328 17.531 1 91.5 218 ALA B C 1
ATOM 4682 O O . ALA B 1 218 ? 1.143 31.859 18.656 1 91.5 218 ALA B O 1
ATOM 4683 N N . PRO B 1 219 ? 0.267 31.688 16.594 1 93.25 219 PRO B N 1
ATOM 4684 C CA . PRO B 1 219 ? -0.721 32.719 16.828 1 93.25 219 PRO B CA 1
ATOM 4685 C C . PRO B 1 219 ? -1.828 32.281 17.781 1 93.25 219 PRO B C 1
ATOM 4687 O O . PRO B 1 219 ? -2.582 33.125 18.297 1 93.25 219 PRO B O 1
ATOM 4690 N N . TRP B 1 220 ? -1.951 31.031 18 1 94.75 220 TRP B N 1
ATOM 4691 C CA . TRP B 1 220 ? -2.939 30.5 18.922 1 94.75 220 TRP B CA 1
ATOM 4692 C C . TRP B 1 220 ? -2.279 29.609 19.969 1 94.75 220 TRP B C 1
ATOM 4694 O O . TRP B 1 220 ? -1.364 28.844 19.656 1 94.75 220 TRP B O 1
ATOM 4704 N N . SER B 1 221 ? -2.676 29.734 21.156 1 95.94 221 SER B N 1
ATOM 4705 C CA . SER B 1 221 ? -2.242 28.891 22.266 1 95.94 221 SER B CA 1
ATOM 4706 C C . SER B 1 221 ? -3.4 28.578 23.203 1 95.94 221 SER B C 1
ATOM 4708 O O . SER B 1 221 ? -4.566 28.656 22.812 1 95.94 221 SER B O 1
ATOM 4710 N N . PHE B 1 222 ? -2.996 28.047 24.391 1 98.06 222 PHE B N 1
ATOM 4711 C CA . PHE B 1 222 ? -4.078 27.656 25.281 1 98.06 222 PHE B CA 1
ATOM 4712 C C . PHE B 1 222 ? -3.629 27.703 26.734 1 98.06 222 PHE B C 1
ATOM 4714 O O . PHE B 1 222 ? -2.43 27.75 27.016 1 98.06 222 PHE B O 1
ATOM 4721 N N . SER B 1 223 ? -4.531 27.875 27.578 1 97.44 223 SER B N 1
ATOM 4722 C CA . SER B 1 223 ? -4.441 27.531 28.984 1 97.44 223 SER B CA 1
ATOM 4723 C C . SER B 1 223 ? -5.371 26.375 29.344 1 97.44 223 SER B C 1
ATOM 4725 O O . SER B 1 223 ? -6.207 25.969 28.516 1 97.44 223 SER B O 1
ATOM 4727 N N . TYR B 1 224 ? -5.102 25.688 30.484 1 97.44 224 TYR B N 1
ATOM 4728 C CA . TYR B 1 224 ? -6 24.578 30.766 1 97.44 224 TYR B CA 1
ATOM 4729 C C . TYR B 1 224 ? -6.164 24.359 32.25 1 97.44 224 TYR B C 1
ATOM 4731 O O . TYR B 1 224 ? -5.348 24.844 33.062 1 97.44 224 TYR B O 1
ATOM 4739 N N . GLU B 1 225 ? -7.301 23.812 32.594 1 96.81 225 GLU B N 1
ATOM 4740 C CA . GLU B 1 225 ? -7.629 23.422 33.969 1 96.81 225 GLU B CA 1
ATOM 4741 C C . GLU B 1 225 ? -7.793 21.906 34.062 1 96.81 225 GLU B C 1
ATOM 4743 O O . GLU B 1 225 ? -8.281 21.25 33.156 1 96.81 225 GLU B O 1
ATOM 4748 N N . GLN B 1 226 ? -7.355 21.391 35.188 1 96.69 226 GLN B N 1
ATOM 4749 C CA . GLN B 1 226 ? -7.555 19.984 35.531 1 96.69 226 GLN B CA 1
ATOM 4750 C C . GLN B 1 226 ? -8.734 19.812 36.469 1 96.69 226 GLN B C 1
ATOM 4752 O O . GLN B 1 226 ? -8.875 20.562 37.438 1 96.69 226 GLN B O 1
ATOM 4757 N N . HIS B 1 227 ? -9.617 18.938 36.156 1 96.81 227 HIS B N 1
ATOM 4758 C CA . HIS B 1 227 ? -10.75 18.625 37 1 96.81 227 HIS B CA 1
ATOM 4759 C C . HIS B 1 227 ? -10.562 17.281 37.719 1 96.81 227 HIS B C 1
ATOM 4761 O O . HIS B 1 227 ? -10.523 16.25 37.062 1 96.81 227 HIS B O 1
ATOM 4767 N N . LYS B 1 228 ? -10.57 17.328 38.969 1 95.25 228 LYS B N 1
ATOM 4768 C CA . LYS B 1 228 ? -10.297 16.141 39.781 1 95.25 228 LYS B CA 1
ATOM 4769 C C . LYS B 1 228 ? -11.57 15.57 40.375 1 95.25 228 LYS B C 1
ATOM 4771 O O . LYS B 1 228 ? -12.484 16.328 40.719 1 95.25 228 LYS B O 1
ATOM 4776 N N . VAL B 1 229 ? -11.672 14.367 40.344 1 92.94 229 VAL B N 1
ATOM 4777 C CA . VAL B 1 229 ? -12.625 13.617 41.156 1 92.94 229 VAL B CA 1
ATOM 4778 C C . VAL B 1 229 ? -11.883 12.766 42.188 1 92.94 229 VAL B C 1
ATOM 4780 O O . VAL B 1 229 ? -11.266 11.75 41.812 1 92.94 229 VAL B O 1
ATOM 4783 N N . GLY B 1 230 ? -12.008 13.203 43.5 1 92.56 230 GLY B N 1
ATOM 4784 C CA . GLY B 1 230 ? -11.102 12.625 44.469 1 92.56 230 GLY B CA 1
ATOM 4785 C C . GLY B 1 230 ? -9.656 13.023 44.25 1 92.56 230 GLY B C 1
ATOM 4786 O O . GLY B 1 230 ? -9.336 14.211 44.188 1 92.56 230 GLY B O 1
ATOM 4787 N N . ARG B 1 231 ? -8.758 12.055 44.125 1 91.31 231 ARG B N 1
ATOM 4788 C CA . ARG B 1 231 ? -7.336 12.328 43.938 1 91.31 231 ARG B CA 1
ATOM 4789 C C . ARG B 1 231 ? -6.949 12.211 42.469 1 91.31 231 ARG B C 1
ATOM 4791 O O . ARG B 1 231 ? -5.836 12.57 42.094 1 91.31 231 ARG B O 1
ATOM 4798 N N . LYS B 1 232 ? -7.914 11.797 41.656 1 93.06 232 LYS B N 1
ATOM 4799 C CA . LYS B 1 232 ? -7.586 11.508 40.25 1 93.06 232 LYS B CA 1
ATOM 4800 C C . LYS B 1 232 ? -8.117 12.602 39.344 1 93.06 232 LYS B C 1
ATOM 4802 O O . LYS B 1 232 ? -9.242 13.086 39.531 1 93.06 232 LYS B O 1
ATOM 4807 N N . VAL B 1 233 ? -7.312 13.102 38.469 1 95.25 233 VAL B N 1
ATOM 4808 C CA . VAL B 1 233 ? -7.762 14.023 37.406 1 95.25 233 VAL B CA 1
ATOM 4809 C C . VAL B 1 233 ? -8.602 13.273 36.375 1 95.25 233 VAL B C 1
ATOM 4811 O O . VAL B 1 233 ? -8.141 12.305 35.781 1 95.25 233 VAL B O 1
ATOM 4814 N N . GLU B 1 234 ? -9.789 13.75 36.125 1 96 234 GLU B N 1
ATOM 4815 C CA . GLU B 1 234 ? -10.719 13.016 35.25 1 96 234 GLU B CA 1
ATOM 4816 C C . GLU B 1 234 ? -10.898 13.711 33.906 1 96 234 GLU B C 1
ATOM 4818 O O . GLU B 1 234 ? -11.258 13.07 32.938 1 96 234 GLU B O 1
ATOM 4823 N N . SER B 1 235 ? -10.695 15.008 33.969 1 97.56 235 SER B N 1
ATOM 4824 C CA . SER B 1 235 ? -10.93 15.727 32.719 1 97.56 235 SER B CA 1
ATOM 4825 C C . SER B 1 235 ? -10.109 17.016 32.656 1 97.56 235 SER B C 1
ATOM 4827 O O . SER B 1 235 ? -9.555 17.453 33.688 1 97.56 235 SER B O 1
ATOM 4829 N N . PHE B 1 236 ? -9.969 17.516 31.406 1 97.94 236 PHE B N 1
ATOM 4830 C CA . PHE B 1 236 ? -9.328 18.797 31.141 1 97.94 236 PHE B CA 1
ATOM 4831 C C . PHE B 1 236 ? -10.32 19.781 30.5 1 97.94 236 PHE B C 1
ATOM 4833 O O . PHE B 1 236 ? -11.211 19.359 29.766 1 97.94 236 PHE B O 1
ATOM 4840 N N . THR B 1 237 ? -10.195 20.969 30.891 1 98 237 THR B N 1
ATOM 4841 C CA . THR B 1 237 ? -10.797 22.062 30.125 1 98 237 THR B CA 1
ATOM 4842 C C . THR B 1 237 ? -9.719 22.969 29.547 1 98 237 THR B C 1
ATOM 4844 O O . THR B 1 237 ? -8.914 23.531 30.297 1 98 237 THR B O 1
ATOM 4847 N N . PHE B 1 238 ? -9.734 23.094 28.234 1 98.31 238 PHE B N 1
ATOM 4848 C CA . PHE B 1 238 ? -8.773 23.953 27.562 1 98.31 238 PHE B CA 1
ATOM 4849 C C . PHE B 1 238 ? -9.43 25.266 27.141 1 98.31 238 PHE B C 1
ATOM 4851 O O . PHE B 1 238 ? -10.57 25.281 26.688 1 98.31 238 PHE B O 1
ATOM 4858 N N . TYR B 1 239 ? -8.695 26.344 27.406 1 97.94 239 TYR B N 1
ATOM 4859 C CA . TYR B 1 239 ? -9.109 27.688 26.984 1 97.94 239 TYR B CA 1
ATOM 4860 C C . TYR B 1 239 ? -8.148 28.25 25.938 1 97.94 239 TYR B C 1
ATOM 4862 O O . TYR B 1 239 ? -6.984 28.516 26.25 1 97.94 239 TYR B O 1
ATOM 4870 N N . PHE B 1 240 ? -8.703 28.484 24.797 1 97.62 240 PHE B N 1
ATOM 4871 C CA . PHE B 1 240 ? -7.848 28.906 23.703 1 97.62 240 PHE B CA 1
ATOM 4872 C C . PHE B 1 240 ? -7.852 30.438 23.578 1 97.62 240 PHE B C 1
ATOM 4874 O O . PHE B 1 240 ? -8.875 31.078 23.812 1 97.62 240 PHE B O 1
ATOM 4881 N N . TYR B 1 241 ? -6.676 30.984 23.266 1 95.56 241 TYR B N 1
ATOM 4882 C CA . TYR B 1 241 ? -6.559 32.438 23.078 1 95.56 241 TYR B CA 1
ATOM 4883 C C . TYR B 1 241 ? -5.57 32.75 21.969 1 95.56 241 TYR B C 1
ATOM 4885 O O . TYR B 1 241 ? -4.688 31.953 21.656 1 95.56 241 TYR B O 1
ATOM 4893 N N . GLU B 1 242 ? -5.746 33.906 21.438 1 93.88 242 GLU B N 1
ATOM 4894 C CA . GLU B 1 242 ? -4.859 34.375 20.375 1 93.88 242 GLU B CA 1
ATOM 4895 C C . GLU B 1 242 ? -3.637 35.062 20.953 1 93.88 242 GLU B C 1
ATOM 4897 O O . GLU B 1 242 ? -3.713 35.688 22.016 1 93.88 242 GLU B O 1
ATOM 4902 N N . ILE B 1 243 ? -2.609 34.875 20.328 1 91.44 243 ILE B N 1
ATOM 4903 C CA . ILE B 1 243 ? -1.388 35.625 20.641 1 91.44 243 ILE B CA 1
ATOM 4904 C C . ILE B 1 243 ? -1.037 36.531 19.469 1 91.44 243 ILE B C 1
ATOM 4906 O O . ILE B 1 243 ? -0.318 36.125 18.547 1 91.44 243 ILE B O 1
ATOM 4910 N N . PRO B 1 244 ? -1.438 37.719 19.5 1 85.12 244 PRO B N 1
ATOM 4911 C CA . PRO B 1 244 ? -1.321 38.656 18.375 1 85.12 244 PRO B CA 1
ATOM 4912 C C . PRO B 1 244 ? 0.123 38.844 17.922 1 85.12 244 PRO B C 1
ATOM 4914 O O . PRO B 1 244 ? 0.385 39.031 16.734 1 85.12 244 PRO B O 1
ATOM 4917 N N . LYS B 1 245 ? 1.095 38.844 18.891 1 79.31 245 LYS B N 1
ATOM 4918 C CA . LYS B 1 245 ? 2.5 39.094 18.578 1 79.31 245 LYS B CA 1
ATOM 4919 C C . LYS B 1 245 ? 3.037 38.031 17.625 1 79.31 245 LYS B C 1
ATOM 4921 O O . LYS B 1 245 ? 3.98 38.281 16.875 1 79.31 245 LYS B O 1
ATOM 4926 N N . ASN B 1 246 ? 2.41 36.875 17.734 1 79.75 246 ASN B N 1
ATOM 4927 C CA . ASN B 1 246 ? 2.883 35.75 16.938 1 79.75 246 ASN B CA 1
ATOM 4928 C C . ASN B 1 246 ? 2.133 35.656 15.617 1 79.75 246 ASN B C 1
ATOM 4930 O O . ASN B 1 246 ? 2.398 34.75 14.812 1 79.75 246 ASN B O 1
ATOM 4934 N N . LYS B 1 247 ? 1.144 36.438 15.625 1 67.94 247 LYS B N 1
ATOM 4935 C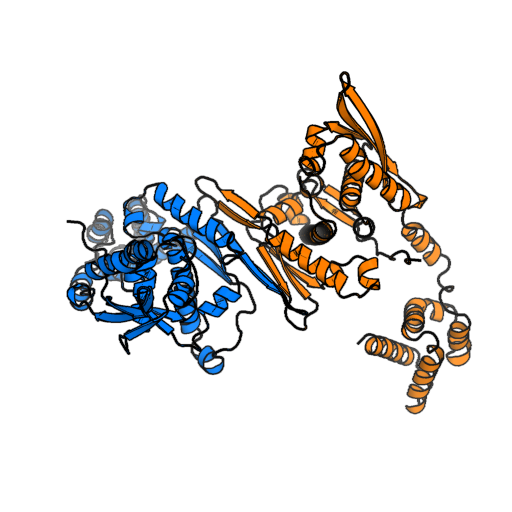 CA . LYS B 1 247 ? 0.431 36.469 14.352 1 67.94 247 LYS B CA 1
ATOM 4936 C C . LYS B 1 247 ? 1.327 37 13.234 1 67.94 247 LYS B C 1
ATOM 4938 O O . LYS B 1 247 ? 2.066 37.969 13.43 1 67.94 247 LYS B O 1
ATOM 4943 N N . ARG B 1 248 ? 1.789 36.219 12.367 1 54.94 248 ARG B N 1
ATOM 4944 C CA . ARG B 1 248 ? 2.664 36.594 11.258 1 54.94 248 ARG B CA 1
ATOM 4945 C C . ARG B 1 248 ? 2.33 38 10.75 1 54.94 248 ARG B C 1
ATOM 4947 O O . ARG B 1 248 ? 1.156 38.344 10.602 1 54.94 248 ARG B O 1
ATOM 4954 N N . GLU B 1 249 ? 3.148 39.031 10.938 1 45.69 249 GLU B N 1
ATOM 4955 C CA . GLU B 1 249 ? 3.209 40.375 10.328 1 45.69 249 GLU B CA 1
ATOM 4956 C C . GLU B 1 249 ? 2.756 40.344 8.875 1 45.69 249 GLU B C 1
ATOM 4958 O O . GLU B 1 249 ? 2.639 41.375 8.227 1 45.69 249 GLU B O 1
ATOM 4963 N N . GLU B 1 250 ? 2.582 39.344 8.188 1 42.16 250 GLU B N 1
ATOM 4964 C CA . GLU B 1 250 ? 2.264 39.469 6.77 1 42.16 250 GLU B CA 1
ATOM 4965 C C . GLU B 1 250 ? 0.92 40.156 6.559 1 42.16 250 GLU B C 1
ATOM 4967 O O . GLU B 1 250 ? 0.723 40.844 5.562 1 42.16 250 GLU B O 1
ATOM 4972 N N . THR B 1 251 ? 0.078 40.281 7.461 1 39.56 251 THR B N 1
ATOM 4973 C CA . THR B 1 251 ? -1.068 41.156 7.277 1 39.56 251 THR B CA 1
ATOM 4974 C C . THR B 1 251 ? -0.659 42.625 7.438 1 39.56 251 THR B C 1
ATOM 4976 O O . THR B 1 251 ? -1.097 43.469 6.672 1 39.56 251 THR B O 1
ATOM 4979 N N . GLU B 1 252 ? 0.138 43.094 8.398 1 39.19 252 GLU B N 1
ATOM 4980 C CA . GLU B 1 252 ? 0.666 44.469 8.523 1 39.19 252 GLU B CA 1
ATOM 4981 C C . GLU B 1 252 ? 1.721 44.75 7.453 1 39.19 252 GLU B C 1
ATOM 4983 O O . GLU B 1 252 ? 1.788 45.844 6.914 1 39.19 252 GLU B O 1
ATOM 4988 N N . ARG B 1 253 ? 2.641 43.875 7.008 1 36.44 253 ARG B N 1
ATOM 4989 C CA . ARG B 1 253 ? 3.588 44.125 5.926 1 36.44 253 ARG B CA 1
ATOM 4990 C C . ARG B 1 253 ? 2.879 44.188 4.578 1 36.44 253 ARG B C 1
ATOM 4992 O O . ARG B 1 253 ? 3.199 45.031 3.736 1 36.44 253 ARG B O 1
ATOM 4999 N N . LYS B 1 254 ? 1.859 43.531 4.172 1 37.72 254 LYS B N 1
ATOM 5000 C CA . LYS B 1 254 ? 1.059 43.906 3.01 1 37.72 254 LYS B CA 1
ATOM 5001 C C . LYS B 1 254 ? 0.493 45.312 3.168 1 37.72 254 LYS B C 1
ATOM 5003 O O . LYS B 1 254 ? 0.449 46.094 2.205 1 37.72 254 LYS B O 1
ATOM 5008 N N . GLU B 1 255 ? 0.203 45.719 4.328 1 37.56 255 GLU B N 1
ATOM 5009 C CA . GLU B 1 255 ? -0.237 47.094 4.523 1 37.56 255 GLU B CA 1
ATOM 5010 C C . GLU B 1 255 ? 0.934 48.062 4.418 1 37.56 255 GLU B C 1
ATOM 5012 O O . GLU B 1 255 ? 0.813 49.125 3.803 1 37.56 255 GLU B O 1
ATOM 5017 N N . LEU B 1 256 ? 2.131 47.875 5.008 1 34.09 256 LEU B N 1
ATOM 5018 C CA . LEU B 1 256 ? 3.283 48.75 4.859 1 34.09 256 LEU B CA 1
ATOM 5019 C C . LEU B 1 256 ? 3.877 48.656 3.461 1 34.09 256 LEU B C 1
ATOM 5021 O O . LEU B 1 256 ? 4.219 49.656 2.842 1 34.09 256 LEU B O 1
ATOM 5025 N N . LEU B 1 257 ? 4.164 47.531 2.902 1 36.56 257 LEU B N 1
ATOM 5026 C CA . LEU B 1 257 ? 4.609 47.406 1.518 1 36.56 257 LEU B CA 1
ATOM 5027 C C . LEU B 1 257 ? 3.609 48.062 0.57 1 36.56 257 LEU B C 1
ATOM 5029 O O . LEU B 1 257 ? 4 48.656 -0.442 1 36.56 257 LEU B O 1
ATOM 5033 N N . SER B 1 258 ? 2.432 48.031 0.819 1 36.78 258 SER B N 1
ATOM 5034 C CA . SER B 1 258 ? 1.513 48.969 0.149 1 36.78 258 SER B CA 1
ATOM 5035 C C . SER B 1 258 ? 1.835 50.406 0.482 1 36.78 258 SER B C 1
ATOM 5037 O O . SER B 1 258 ? 1.711 51.281 -0.371 1 36.78 258 SER B O 1
ATOM 5039 N N . LYS B 1 259 ? 2.471 50.75 1.681 1 40.34 259 LYS B N 1
ATOM 5040 C CA . LYS B 1 259 ? 2.779 52.125 1.999 1 40.34 259 LYS B CA 1
ATOM 5041 C C . LYS B 1 259 ? 4.219 52.469 1.621 1 40.34 259 LYS B C 1
ATOM 5043 O O . LYS B 1 259 ? 4.504 53.594 1.208 1 40.34 259 LYS B O 1
ATOM 5048 N N . TYR B 1 260 ? 5.488 51.656 1.932 1 37.19 260 TYR B N 1
ATOM 5049 C CA . TYR B 1 260 ? 6.852 52.031 1.594 1 37.19 260 TYR B CA 1
ATOM 5050 C C . TYR B 1 260 ? 7.527 50.969 0.729 1 37.19 260 TYR B C 1
ATOM 5052 O O . TYR B 1 260 ? 8.234 50.125 1.24 1 37.19 260 TYR B O 1
ATOM 5060 N N . PRO B 1 261 ? 7.348 50.812 -0.474 1 43 261 PRO B N 1
ATOM 5061 C CA . PRO B 1 261 ? 7.848 49.875 -1.478 1 43 261 PRO B CA 1
ATOM 5062 C C . PRO B 1 261 ? 9.367 49.906 -1.603 1 43 261 PRO B C 1
ATOM 5064 O O . PRO B 1 261 ? 9.992 48.844 -1.76 1 43 261 PRO B O 1
ATOM 5067 N N . GLN B 1 262 ? 10.219 50.969 -1.59 1 48.62 262 GLN B N 1
ATOM 5068 C CA . GLN B 1 262 ? 11.547 51.281 -2.1 1 48.62 262 GLN B CA 1
ATOM 5069 C C . GLN B 1 262 ? 12.633 50.812 -1.122 1 48.62 262 GLN B C 1
ATOM 5071 O O . GLN B 1 262 ? 13.805 50.719 -1.485 1 48.62 262 GLN B O 1
ATOM 5076 N N . ALA B 1 263 ? 12.43 50.531 -0.018 1 50.5 263 ALA B N 1
ATOM 5077 C CA . ALA B 1 263 ? 13.445 50.375 1.02 1 50.5 263 ALA B CA 1
ATOM 5078 C C . ALA B 1 263 ? 14.18 49.031 0.878 1 50.5 263 ALA B C 1
ATOM 5080 O O . ALA B 1 263 ? 15.305 48.875 1.37 1 50.5 263 ALA B O 1
ATOM 5081 N N . VAL B 1 264 ? 13.969 48.125 0.117 1 58.34 264 VAL B N 1
ATOM 5082 C CA . VAL B 1 264 ? 14.594 46.812 0.02 1 58.34 264 VAL B CA 1
ATOM 5083 C C . VAL B 1 264 ? 15.766 46.875 -0.951 1 58.34 264 VAL B C 1
ATOM 5085 O O . VAL B 1 264 ? 16.594 45.969 -0.978 1 58.34 264 VAL B O 1
ATOM 5088 N N . ILE B 1 265 ? 15.992 47.812 -1.559 1 71.5 265 ILE B N 1
ATOM 5089 C CA . ILE B 1 265 ? 17.078 47.938 -2.527 1 71.5 265 ILE B CA 1
ATOM 5090 C C . ILE B 1 265 ? 18.266 48.656 -1.869 1 71.5 265 ILE B C 1
ATOM 5092 O O . ILE B 1 265 ? 18.125 49.719 -1.304 1 71.5 265 ILE B O 1
ATOM 5096 N N . ARG B 1 266 ? 19.422 48.062 -1.85 1 77.62 266 ARG B N 1
ATOM 5097 C CA . ARG B 1 266 ? 20.641 48.656 -1.312 1 77.62 266 ARG B CA 1
ATOM 5098 C C . ARG B 1 266 ? 20.938 50 -1.967 1 77.62 266 ARG B C 1
ATOM 5100 O O . ARG B 1 266 ? 20.703 50.188 -3.166 1 77.62 266 ARG B O 1
ATOM 5107 N N . PRO B 1 267 ? 21.422 50.719 -1.108 1 76.75 267 PRO B N 1
ATOM 5108 C CA . PRO B 1 267 ? 21.656 52.094 -1.616 1 76.75 267 PRO B CA 1
ATOM 5109 C C . PRO B 1 267 ? 22.594 52.125 -2.822 1 76.75 267 PRO B C 1
ATOM 5111 O O . PRO B 1 267 ? 22.359 52.875 -3.766 1 76.75 267 PRO B O 1
ATOM 5114 N N . GLU B 1 268 ? 23.625 51.219 -2.758 1 82.81 268 GLU B N 1
ATOM 5115 C CA . GLU B 1 268 ? 24.594 51.219 -3.861 1 82.81 268 GLU B CA 1
ATOM 5116 C C . GLU B 1 268 ? 23.938 50.719 -5.148 1 82.81 268 GLU B C 1
ATOM 5118 O O . GLU B 1 268 ? 24.266 51.188 -6.238 1 82.81 268 GLU B O 1
ATOM 5123 N N . VAL B 1 269 ? 23.031 49.781 -4.973 1 87 269 VAL B N 1
ATOM 5124 C CA . VAL B 1 269 ? 22.344 49.219 -6.125 1 87 269 VAL B CA 1
ATOM 5125 C C . VAL B 1 269 ? 21.312 50.219 -6.641 1 87 269 VAL B C 1
ATOM 5127 O O . VAL B 1 269 ? 21.188 50.438 -7.848 1 87 269 VAL B O 1
ATOM 5130 N N . LYS B 1 270 ? 20.703 50.75 -5.723 1 80.06 270 LYS B N 1
ATOM 5131 C CA . LYS B 1 270 ? 19.75 51.812 -6.059 1 80.06 270 LYS B CA 1
ATOM 5132 C C . LYS B 1 270 ? 20.438 52.938 -6.805 1 80.06 270 LYS B C 1
ATOM 5134 O O . LYS B 1 270 ? 19.938 53.406 -7.824 1 80.06 270 LYS B O 1
ATOM 5139 N N . ASP B 1 271 ? 21.547 53.281 -6.223 1 83.88 271 ASP B N 1
ATOM 5140 C CA . ASP B 1 271 ? 22.344 54.344 -6.824 1 83.88 271 ASP B CA 1
ATOM 5141 C C . ASP B 1 271 ? 22.828 53.969 -8.219 1 83.88 271 ASP B C 1
ATOM 5143 O O . ASP B 1 271 ? 22.859 54.781 -9.125 1 83.88 271 ASP B O 1
ATOM 5147 N N . TRP B 1 272 ? 23.203 52.688 -8.344 1 89.62 272 TRP B N 1
ATOM 5148 C CA . TRP B 1 272 ? 23.656 52.219 -9.648 1 89.62 272 TRP B CA 1
ATOM 5149 C C . TRP B 1 272 ? 22.531 52.344 -10.688 1 89.62 272 TRP B C 1
ATOM 5151 O O . TRP B 1 272 ? 22.766 52.844 -11.781 1 89.62 272 TRP B O 1
ATOM 5161 N N . PHE B 1 273 ? 21.375 51.969 -10.352 1 88.25 273 PHE B N 1
ATOM 5162 C CA . PHE B 1 273 ? 20.266 52.031 -11.281 1 88.25 273 PHE B CA 1
ATOM 5163 C C . PHE B 1 273 ? 19.875 53.469 -11.602 1 88.25 273 PHE B C 1
ATOM 5165 O O . PHE B 1 273 ? 19.531 53.781 -12.75 1 88.25 273 PHE B O 1
ATOM 5172 N N . LYS B 1 274 ? 19.969 54.188 -10.609 1 84.56 274 LYS B N 1
ATOM 5173 C CA . LYS B 1 274 ? 19.625 55.594 -10.805 1 84.56 274 LYS B CA 1
ATOM 5174 C C . LYS B 1 274 ? 20.688 56.281 -11.648 1 84.56 274 LYS B C 1
ATOM 5176 O O . LYS B 1 274 ? 20.344 57.031 -12.586 1 84.56 274 LYS B O 1
ATOM 5181 N N . ASN B 1 275 ? 21.891 56.031 -11.25 1 87.25 275 ASN B N 1
ATOM 5182 C CA . ASN B 1 275 ? 22.984 56.781 -11.836 1 87.25 275 ASN B CA 1
ATOM 5183 C C . ASN B 1 275 ? 23.422 56.219 -13.18 1 87.25 275 ASN B C 1
ATOM 5185 O O . ASN B 1 275 ? 23.719 56.938 -14.109 1 87.25 275 ASN B O 1
ATOM 5189 N N . LYS B 1 276 ? 23.484 54.812 -13.297 1 86.81 276 LYS B N 1
ATOM 5190 C CA . LYS B 1 276 ? 24 54.188 -14.5 1 86.81 276 LYS B CA 1
ATOM 5191 C C . LYS B 1 276 ? 22.891 53.906 -15.5 1 86.81 276 LYS B C 1
ATOM 5193 O O . LYS B 1 276 ? 23.047 54.125 -16.703 1 86.81 276 LYS B O 1
ATOM 5198 N N . MET B 1 277 ? 21.75 53.531 -15.039 1 87.38 277 MET B N 1
ATOM 5199 C CA . MET B 1 277 ? 20.641 53.125 -15.906 1 87.38 277 MET B CA 1
ATOM 5200 C C . MET B 1 277 ? 19.641 54.281 -16.062 1 87.38 277 MET B C 1
ATOM 5202 O O . MET B 1 277 ? 18.828 54.25 -16.984 1 87.38 277 MET B O 1
ATOM 5206 N N . GLY B 1 278 ? 19.656 55.188 -15.078 1 84.5 278 GLY B N 1
ATOM 5207 C CA . GLY B 1 278 ? 18.734 56.312 -15.141 1 84.5 278 GLY B CA 1
ATOM 5208 C C . GLY B 1 278 ? 17.344 55.969 -14.625 1 84.5 278 GLY B C 1
ATOM 5209 O O . GLY B 1 278 ? 16.359 56.594 -15.023 1 84.5 278 GLY B O 1
ATOM 5210 N N . PHE B 1 279 ? 17.172 54.906 -13.867 1 82 279 PHE B N 1
ATOM 5211 C CA . PHE B 1 279 ? 15.875 54.562 -13.312 1 82 279 PHE B CA 1
ATOM 5212 C C . PHE B 1 279 ? 15.352 55.656 -12.398 1 82 279 PHE B C 1
ATOM 5214 O O . PHE B 1 279 ? 16.109 56.219 -11.594 1 82 279 PHE B O 1
ATOM 5221 N N . ASN B 1 280 ? 14.125 56.031 -12.633 1 78.25 280 ASN B N 1
ATOM 5222 C CA . ASN B 1 280 ? 13.477 56.844 -11.609 1 78.25 280 ASN B CA 1
ATOM 5223 C C . ASN B 1 280 ? 12.938 56 -10.469 1 78.25 280 ASN B C 1
ATOM 5225 O O . ASN B 1 280 ? 12.961 54.781 -10.547 1 78.25 280 ASN B O 1
ATOM 5229 N N . THR B 1 281 ? 12.43 56.688 -9.391 1 73.06 281 THR B N 1
ATOM 5230 C CA . THR B 1 281 ? 11.945 55.969 -8.227 1 73.06 281 THR B CA 1
ATOM 5231 C C . THR B 1 281 ? 10.82 55 -8.609 1 73.06 281 THR B C 1
ATOM 5233 O O . THR B 1 281 ? 10.727 53.906 -8.078 1 73.06 281 THR B O 1
ATOM 5236 N N . GLY B 1 282 ? 10.055 55.406 -9.43 1 72.69 282 GLY B N 1
ATOM 5237 C CA . GLY B 1 282 ? 8.969 54.594 -9.906 1 72.69 282 GLY B CA 1
ATOM 5238 C C . GLY B 1 282 ? 9.445 53.312 -10.617 1 72.69 282 GLY B C 1
ATOM 5239 O O . GLY B 1 282 ? 8.922 52.219 -10.375 1 72.69 282 GLY B O 1
ATOM 5240 N N . GLN B 1 283 ? 10.336 53.5 -11.492 1 75.44 283 GLN B N 1
ATOM 5241 C CA . GLN B 1 283 ? 10.898 52.344 -12.211 1 75.44 283 GLN B CA 1
ATOM 5242 C C . GLN B 1 283 ? 11.594 51.406 -11.25 1 75.44 283 GLN B C 1
ATOM 5244 O O . GLN B 1 283 ? 11.5 50.188 -11.422 1 75.44 283 GLN B O 1
ATOM 5249 N N . ILE B 1 284 ? 12.273 51.969 -10.336 1 77 284 ILE B N 1
ATOM 5250 C CA . ILE B 1 284 ? 12.891 51.125 -9.32 1 77 284 ILE B CA 1
ATOM 5251 C C . ILE B 1 284 ? 11.805 50.375 -8.547 1 77 284 ILE B C 1
ATOM 5253 O O . ILE B 1 284 ? 11.906 49.188 -8.328 1 77 284 ILE B O 1
ATOM 5257 N N . ARG B 1 285 ? 10.844 51.125 -8.305 1 69.06 285 ARG B N 1
ATOM 5258 C CA . ARG B 1 285 ? 9.727 50.531 -7.57 1 69.06 285 ARG B CA 1
ATOM 5259 C C . ARG B 1 285 ? 9.062 49.406 -8.383 1 69.06 285 ARG B C 1
ATOM 5261 O O . ARG B 1 285 ? 8.703 48.375 -7.832 1 69.06 285 ARG B O 1
ATOM 5268 N N . SER B 1 286 ? 8.875 49.688 -9.586 1 72.25 286 SER B N 1
ATOM 5269 C CA . SER B 1 286 ? 8.219 48.719 -10.477 1 72.25 286 SER B CA 1
ATOM 5270 C C . SER B 1 286 ? 9.062 47.469 -10.664 1 72.25 286 SER B C 1
ATOM 5272 O O . SER B 1 286 ? 8.539 46.406 -11 1 72.25 286 SER B O 1
ATOM 5274 N N . ASN B 1 287 ? 10.312 47.594 -10.469 1 74.31 287 ASN B N 1
ATOM 5275 C CA . ASN B 1 287 ? 11.219 46.438 -10.664 1 74.31 287 ASN B CA 1
ATOM 5276 C C . ASN B 1 287 ? 11.844 46 -9.344 1 74.31 287 ASN B C 1
ATOM 5278 O O . ASN B 1 287 ? 12.898 45.375 -9.336 1 74.31 287 ASN B O 1
ATOM 5282 N N . VAL B 1 288 ? 11.188 46.375 -8.367 1 72.19 288 VAL B N 1
ATOM 5283 C CA . VAL B 1 288 ? 11.75 46.156 -7.047 1 72.19 288 VAL B CA 1
ATOM 5284 C C . VAL B 1 288 ? 11.938 44.625 -6.84 1 72.19 288 VAL B C 1
ATOM 5286 O O . VAL B 1 288 ? 12.961 44.219 -6.297 1 72.19 288 VAL B O 1
ATOM 5289 N N . GLN B 1 289 ? 11.094 43.906 -7.23 1 72.81 289 GLN B N 1
ATOM 5290 C CA . GLN B 1 289 ? 11.188 42.438 -7.066 1 72.81 289 GLN B CA 1
ATOM 5291 C C . GLN B 1 289 ? 12.367 41.875 -7.852 1 72.81 289 GLN B C 1
ATOM 5293 O O . GLN B 1 289 ? 13.109 41.031 -7.34 1 72.81 289 GLN B O 1
ATOM 5298 N N . LEU B 1 290 ? 12.516 42.281 -9.047 1 77.81 290 LEU B N 1
ATOM 5299 C CA . LEU B 1 290 ? 13.633 41.844 -9.883 1 77.81 290 LEU B CA 1
ATOM 5300 C C . LEU B 1 290 ? 14.961 42.281 -9.266 1 77.81 290 LEU B C 1
ATOM 5302 O O . LEU B 1 290 ? 15.898 41.469 -9.188 1 77.81 290 LEU B O 1
ATOM 5306 N N . ILE B 1 291 ? 15.055 43.438 -8.781 1 79.19 291 ILE B N 1
ATOM 5307 C CA . ILE B 1 291 ? 16.281 44 -8.219 1 79.19 291 ILE B CA 1
ATOM 5308 C C . ILE B 1 291 ? 16.594 43.312 -6.887 1 79.19 291 ILE B C 1
ATOM 5310 O O . ILE B 1 291 ? 17.75 42.969 -6.605 1 79.19 291 ILE B O 1
ATOM 5314 N N . ASP B 1 292 ? 15.625 43.125 -6.277 1 75.5 292 ASP B N 1
ATOM 5315 C CA . ASP B 1 292 ? 15.805 42.406 -5.016 1 75.5 292 ASP B CA 1
ATOM 5316 C C . ASP B 1 292 ? 16.281 40.969 -5.258 1 75.5 292 ASP B C 1
ATOM 5318 O O . ASP B 1 292 ? 17.172 40.5 -4.566 1 75.5 292 ASP B O 1
ATOM 5322 N N . GLU B 1 293 ? 15.75 40.375 -6.176 1 76.62 293 GLU B N 1
ATOM 5323 C CA . GLU B 1 293 ? 16.188 39.031 -6.555 1 76.62 293 GLU B CA 1
ATOM 5324 C C . GLU B 1 293 ? 17.625 39.031 -7.039 1 76.62 293 GLU B C 1
ATOM 5326 O O . GLU B 1 293 ? 18.406 38.125 -6.699 1 76.62 293 GLU B O 1
ATOM 5331 N N . LEU B 1 294 ? 18.016 39.875 -7.75 1 79.69 294 LEU B N 1
ATOM 5332 C CA . LEU B 1 294 ? 19.375 40.031 -8.227 1 79.69 294 LEU B CA 1
ATOM 5333 C C . LEU B 1 294 ? 20.344 40.219 -7.062 1 79.69 294 LEU B C 1
ATOM 5335 O O . LEU B 1 294 ? 21.422 39.594 -7.035 1 79.69 294 LEU B O 1
ATOM 5339 N N . GLN B 1 295 ? 19.922 41 -6.172 1 79 295 GLN B N 1
ATOM 5340 C CA . GLN B 1 295 ? 20.75 41.25 -5.008 1 79 295 GLN B CA 1
ATOM 5341 C C . GLN B 1 295 ? 20.906 40 -4.141 1 79 295 GLN B C 1
ATOM 5343 O O . GLN B 1 295 ? 21.969 39.75 -3.578 1 79 295 GLN B O 1
ATOM 5348 N N . ARG B 1 296 ? 19.984 39.281 -4.152 1 72.88 296 ARG B N 1
ATOM 5349 C CA . ARG B 1 296 ? 20 38.062 -3.346 1 72.88 296 ARG B CA 1
ATOM 5350 C C . ARG B 1 296 ? 20.844 36.969 -4.004 1 72.88 296 ARG B C 1
ATOM 5352 O O . ARG B 1 296 ? 21.594 36.281 -3.328 1 72.88 296 ARG B O 1
ATOM 5359 N N . ILE B 1 297 ? 20.719 36.812 -5.219 1 76.56 297 ILE B N 1
ATOM 5360 C CA . ILE B 1 297 ? 21.438 35.781 -5.98 1 76.56 297 ILE B CA 1
ATOM 5361 C C . ILE B 1 297 ? 22.906 36.156 -6.105 1 76.56 297 ILE B C 1
ATOM 5363 O O . ILE B 1 297 ? 23.797 35.344 -5.926 1 76.56 297 ILE B O 1
ATOM 5367 N N . PHE B 1 298 ? 23.25 37.375 -6.25 1 79.81 298 PHE B N 1
ATOM 5368 C CA . PHE B 1 298 ? 24.609 37.75 -6.633 1 79.81 298 PHE B CA 1
ATOM 5369 C C . PHE B 1 298 ? 25.297 38.5 -5.504 1 79.81 298 PHE B C 1
ATOM 5371 O O . PHE B 1 298 ? 26.5 38.75 -5.562 1 79.81 298 PHE B O 1
ATOM 5378 N N . GLN B 1 299 ? 24.609 38.906 -4.582 1 76.44 299 GLN B N 1
ATOM 5379 C CA . GLN B 1 299 ? 25.141 39.562 -3.383 1 76.44 299 GLN B CA 1
ATOM 5380 C C . GLN B 1 299 ? 26.156 40.625 -3.74 1 76.44 299 GLN B C 1
ATOM 5382 O O . GLN B 1 299 ? 25.828 41.594 -4.461 1 76.44 299 GLN B O 1
ATOM 5387 N N . ASN B 1 300 ? 27.406 40.375 -3.238 1 74.19 300 ASN B N 1
ATOM 5388 C CA . ASN B 1 300 ? 28.438 41.375 -3.498 1 74.19 300 ASN B CA 1
ATOM 5389 C C . ASN B 1 300 ? 28.781 41.469 -4.98 1 74.19 300 ASN B C 1
ATOM 5391 O O . ASN B 1 300 ? 29.406 42.438 -5.426 1 74.19 300 ASN B O 1
ATOM 5395 N N . GLY B 1 301 ? 28.25 40.562 -5.594 1 80.31 301 GLY B N 1
ATOM 5396 C CA . GLY B 1 301 ? 28.484 40.562 -7.031 1 80.31 301 GLY B CA 1
ATOM 5397 C C . GLY B 1 301 ? 27.375 41.219 -7.82 1 80.31 301 GLY B C 1
ATOM 5398 O O . GLY B 1 301 ? 27.406 41.25 -9.055 1 80.31 301 GLY B O 1
ATOM 5399 N N . THR B 1 302 ? 26.562 41.75 -7.199 1 85.81 302 THR B N 1
ATOM 5400 C CA . THR B 1 302 ? 25.406 42.344 -7.871 1 85.81 302 THR B CA 1
ATOM 5401 C C . THR B 1 302 ? 25.828 43.438 -8.836 1 85.81 302 THR B C 1
ATOM 5403 O O . THR B 1 302 ? 25.422 43.438 -10 1 85.81 302 THR B O 1
ATOM 5406 N N . ILE B 1 303 ? 26.625 44.281 -8.344 1 87.5 303 ILE B N 1
ATOM 5407 C CA . ILE B 1 303 ? 27.031 45.406 -9.164 1 87.5 303 ILE B CA 1
ATOM 5408 C C . ILE B 1 303 ? 27.891 44.938 -10.32 1 87.5 303 ILE B C 1
ATOM 5410 O O . ILE B 1 303 ? 27.688 45.312 -11.469 1 87.5 303 ILE B O 1
ATOM 5414 N N . PRO B 1 304 ? 28.75 44.031 -10.047 1 85.69 304 PRO B N 1
ATOM 5415 C CA . PRO B 1 304 ? 29.484 43.469 -11.172 1 85.69 304 PRO B CA 1
ATOM 5416 C C . PRO B 1 304 ? 28.578 42.812 -12.211 1 85.69 304 PRO B C 1
ATOM 5418 O O . PRO B 1 304 ? 28.812 42.969 -13.414 1 85.69 304 PRO B O 1
ATOM 5421 N N . GLU B 1 305 ? 27.641 42.188 -11.766 1 86.75 305 GLU B N 1
ATOM 5422 C CA . GLU B 1 305 ? 26.734 41.531 -12.695 1 86.75 305 GLU B CA 1
ATOM 5423 C C . GLU B 1 305 ? 25.906 42.562 -13.492 1 86.75 305 GLU B C 1
ATOM 5425 O O . GLU B 1 305 ? 25.656 42.344 -14.68 1 86.75 305 GLU B O 1
ATOM 5430 N N . LEU B 1 306 ? 25.484 43.406 -12.859 1 88.88 306 LEU B N 1
ATOM 5431 C CA . LEU B 1 306 ? 24.781 44.5 -13.523 1 88.88 306 LEU B CA 1
ATOM 5432 C C . LEU B 1 306 ? 25.672 45.156 -14.578 1 88.88 306 LEU B C 1
ATOM 5434 O O . LEU B 1 306 ? 25.219 45.438 -15.695 1 88.88 306 LEU B O 1
ATOM 5438 N N . GLU B 1 307 ? 26.906 45.375 -14.148 1 89.25 307 GLU B N 1
ATOM 5439 C CA . GLU B 1 307 ? 27.875 45.969 -15.055 1 89.25 307 GLU B CA 1
ATOM 5440 C C . GLU B 1 307 ? 28.125 45.062 -16.266 1 89.25 307 GLU B C 1
ATOM 5442 O O . GLU B 1 307 ? 28.25 45.531 -17.391 1 89.25 307 GLU B O 1
ATOM 5447 N N . GLU B 1 308 ? 28.141 43.781 -15.945 1 89.25 308 GLU B N 1
ATOM 5448 C CA . GLU B 1 308 ? 28.344 42.812 -17.016 1 89.25 308 GLU B CA 1
ATOM 5449 C C . GLU B 1 308 ? 27.172 42.844 -18 1 89.25 308 GLU B C 1
ATOM 5451 O O . GLU B 1 308 ? 27.375 42.812 -19.219 1 89.25 308 GLU B O 1
ATOM 5456 N N . THR B 1 309 ? 26.094 42.938 -17.547 1 88.12 309 THR B N 1
ATOM 5457 C CA . THR B 1 309 ? 24.906 43 -18.391 1 88.12 309 THR B CA 1
ATOM 5458 C C . THR B 1 309 ? 24.859 44.312 -19.188 1 88.12 309 THR B C 1
ATOM 5460 O O . THR B 1 309 ? 24.516 44.312 -20.359 1 88.12 309 THR B O 1
ATOM 5463 N N . PHE B 1 310 ? 25.156 45.25 -18.469 1 88.69 310 PHE B N 1
ATOM 5464 C CA . PHE B 1 310 ? 25.25 46.562 -19.094 1 88.69 310 PHE B CA 1
ATOM 5465 C C . PHE B 1 310 ? 26.234 46.562 -20.266 1 88.69 310 PHE B C 1
ATOM 5467 O O . PHE B 1 310 ? 25.922 47.031 -21.359 1 88.69 310 PHE B O 1
ATOM 5474 N N . GLN B 1 311 ? 27.359 45.938 -20 1 87 311 GLN B N 1
ATOM 5475 C CA . GLN B 1 311 ? 28.422 45.875 -21.016 1 87 311 GLN B CA 1
ATOM 5476 C C . GLN B 1 311 ? 28.016 44.938 -22.156 1 87 311 GLN B C 1
ATOM 5478 O O . GLN B 1 311 ? 28.312 45.219 -23.312 1 87 311 GLN B O 1
ATOM 5483 N N . TYR B 1 312 ? 27.375 43.938 -21.797 1 85.88 312 TYR B N 1
ATOM 5484 C CA . TYR B 1 312 ? 26.906 43 -22.812 1 85.88 312 TYR B CA 1
ATOM 5485 C C . TYR B 1 312 ? 26 43.688 -23.812 1 85.88 312 TYR B C 1
ATOM 5487 O O . TYR B 1 312 ? 26.188 43.562 -25.031 1 85.88 312 TYR B O 1
ATOM 5495 N N . ILE B 1 313 ? 25.172 44.375 -23.406 1 84.25 313 ILE B N 1
ATOM 5496 C CA . ILE B 1 313 ? 24.219 45.062 -24.266 1 84.25 313 ILE B CA 1
ATOM 5497 C C . ILE B 1 313 ? 24.938 46.156 -25.047 1 84.25 313 ILE B C 1
ATOM 5499 O O . ILE B 1 313 ? 24.688 46.344 -26.234 1 84.25 313 ILE B O 1
ATOM 5503 N N . THR B 1 314 ? 25.797 46.781 -24.344 1 86.31 314 THR B N 1
ATOM 5504 C CA . THR B 1 314 ? 26.594 47.844 -24.984 1 86.31 314 THR B CA 1
ATOM 5505 C C . THR B 1 314 ? 27.453 47.25 -26.109 1 86.31 314 THR B C 1
ATOM 5507 O O . THR B 1 314 ? 27.594 47.875 -27.156 1 86.31 314 THR B O 1
ATOM 5510 N N . LYS B 1 315 ? 27.953 46.062 -25.891 1 82.5 315 LYS B N 1
ATOM 5511 C CA . LYS B 1 315 ? 28.797 45.406 -26.875 1 82.5 315 LYS B CA 1
ATOM 5512 C C . LYS B 1 315 ? 27.969 45.031 -28.109 1 82.5 315 LYS B C 1
ATOM 5514 O O . LYS B 1 315 ? 28.516 44.906 -29.203 1 82.5 315 LYS B O 1
ATOM 5519 N N . GLN B 1 316 ? 26.719 44.906 -27.891 1 79.31 316 GLN B N 1
ATOM 5520 C CA . GLN B 1 316 ? 25.828 44.594 -29 1 79.31 316 GLN B CA 1
ATOM 5521 C C . GLN B 1 316 ? 25.438 45.844 -29.781 1 79.31 316 GLN B C 1
ATOM 5523 O O . GLN B 1 316 ? 24.719 45.75 -30.766 1 79.31 316 GLN B O 1
ATOM 5528 N N . GLY B 1 317 ? 25.938 47 -29.234 1 79.94 317 GLY B N 1
ATOM 5529 C CA . GLY B 1 317 ? 25.75 48.25 -29.953 1 79.94 317 GLY B CA 1
ATOM 5530 C C . GLY B 1 317 ? 24.562 49.062 -29.469 1 79.94 317 GLY B C 1
ATOM 5531 O O . GLY B 1 317 ? 24.156 50.031 -30.109 1 79.94 317 GLY B O 1
ATOM 5532 N N . PHE B 1 318 ? 23.953 48.656 -28.406 1 78.19 318 PHE B N 1
ATOM 5533 C CA . PHE B 1 318 ? 22.766 49.344 -27.906 1 78.19 318 PHE B CA 1
ATOM 5534 C C . PHE B 1 318 ? 23.078 50.062 -26.609 1 78.19 318 PHE B C 1
ATOM 5536 O O . PHE B 1 318 ? 24.016 49.719 -25.891 1 78.19 318 PHE B O 1
ATOM 5543 N N . ARG B 1 319 ? 22.359 51.094 -26.344 1 82.44 319 ARG B N 1
ATOM 5544 C CA . ARG B 1 319 ? 22.422 51.781 -25.062 1 82.44 319 ARG B CA 1
ATOM 5545 C C . ARG B 1 319 ? 21.438 51.188 -24.062 1 82.44 319 ARG B C 1
ATOM 5547 O O . ARG B 1 319 ? 20.219 51.281 -24.234 1 82.44 319 ARG B O 1
ATOM 5554 N N . PRO B 1 320 ? 21.938 50.469 -22.906 1 83.44 320 PRO B N 1
ATOM 5555 C CA . PRO B 1 320 ? 21.031 49.844 -21.953 1 83.44 320 PRO B CA 1
ATOM 5556 C C . PRO B 1 320 ? 19.984 50.812 -21.391 1 83.44 320 PRO B C 1
ATOM 5558 O O . PRO B 1 320 ? 18.844 50.406 -21.141 1 83.44 320 PRO B O 1
ATOM 5561 N N . GLN B 1 321 ? 20.359 52 -21.219 1 85.75 321 GLN B N 1
ATOM 5562 C CA . GLN B 1 321 ? 19.453 53.031 -20.672 1 85.75 321 GLN B CA 1
ATOM 5563 C C . GLN B 1 321 ? 18.266 53.25 -21.594 1 85.75 321 GLN B C 1
ATOM 5565 O O . GLN B 1 321 ? 17.203 53.688 -21.141 1 85.75 321 GLN B O 1
ATOM 5570 N N . GLU B 1 322 ? 18.406 53 -22.859 1 82.25 322 GLU B N 1
ATOM 5571 C CA . GLU B 1 322 ? 17.359 53.156 -23.859 1 82.25 322 GLU B CA 1
ATOM 5572 C C . GLU B 1 322 ? 16.703 51.812 -24.188 1 82.25 322 GLU B C 1
ATOM 5574 O O . GLU B 1 322 ? 15.766 51.781 -24.984 1 82.25 322 GLU B O 1
ATOM 5579 N N . ASN B 1 323 ? 17.25 50.875 -23.875 1 80.69 323 ASN B N 1
ATOM 5580 C CA . ASN B 1 323 ? 16.75 49.531 -24.047 1 80.69 323 ASN B CA 1
ATOM 5581 C C . ASN B 1 323 ? 16.516 48.844 -22.703 1 80.69 323 ASN B C 1
ATOM 5583 O O . ASN B 1 323 ? 17.094 47.781 -22.453 1 80.69 323 ASN B O 1
ATOM 5587 N N . ILE B 1 324 ? 15.672 49.5 -21.875 1 82.88 324 ILE B N 1
ATOM 5588 C CA . ILE B 1 324 ? 15.453 49.031 -20.5 1 82.88 324 ILE B CA 1
ATOM 5589 C C . ILE B 1 324 ? 14.805 47.656 -20.5 1 82.88 324 ILE B C 1
ATOM 5591 O O . ILE B 1 324 ? 15.172 46.781 -19.719 1 82.88 324 ILE B O 1
ATOM 5595 N N . GLY B 1 325 ? 13.828 47.438 -21.25 1 83.06 325 GLY B N 1
ATOM 5596 C CA . GLY B 1 325 ? 13.172 46.156 -21.328 1 83.06 325 GLY B CA 1
ATOM 5597 C C . GLY B 1 325 ? 14.133 45 -21.625 1 83.06 325 GLY B C 1
ATOM 5598 O O . GLY B 1 325 ? 14.062 43.938 -20.984 1 83.06 325 GLY B O 1
ATOM 5599 N N . TRP B 1 326 ? 14.883 45.188 -22.609 1 84.94 326 TRP B N 1
ATOM 5600 C CA . TRP B 1 326 ? 15.883 44.188 -22.938 1 84.94 326 TRP B CA 1
ATOM 5601 C C . TRP B 1 326 ? 16.844 43.969 -21.766 1 84.94 326 TRP B C 1
ATOM 5603 O O . TRP B 1 326 ? 17.219 42.844 -21.469 1 84.94 326 TRP B O 1
ATOM 5613 N N . PHE B 1 327 ? 17.359 45.062 -21.156 1 88.75 327 PHE B N 1
ATOM 5614 C CA . PHE B 1 327 ? 18.203 44.969 -19.969 1 88.75 327 PHE B CA 1
ATOM 5615 C C . PHE B 1 327 ? 17.5 44.125 -18.891 1 88.75 327 PHE B C 1
ATOM 5617 O O . PHE B 1 327 ? 18.094 43.219 -18.344 1 88.75 327 PHE B O 1
ATOM 5624 N N . ILE B 1 328 ? 16.281 44.469 -18.734 1 84.56 328 ILE B N 1
ATOM 5625 C CA . ILE B 1 328 ? 15.516 43.75 -17.719 1 84.56 328 ILE B CA 1
ATOM 5626 C C . ILE B 1 328 ? 15.352 42.312 -18.141 1 84.56 328 ILE B C 1
ATOM 5628 O O . ILE B 1 328 ? 15.484 41.406 -17.312 1 84.56 328 ILE B O 1
ATOM 5632 N N . GLN B 1 329 ? 15.117 42.031 -19.25 1 83.06 329 GLN B N 1
ATOM 5633 C CA . GLN B 1 329 ? 14.984 40.688 -19.75 1 83.06 329 GLN B CA 1
ATOM 5634 C C . GLN B 1 329 ? 16.281 39.906 -19.578 1 83.06 329 GLN B C 1
ATOM 5636 O O . GLN B 1 329 ? 16.266 38.719 -19.219 1 83.06 329 GLN B O 1
ATOM 5641 N N . ASN B 1 330 ? 17.375 40.406 -19.906 1 86.69 330 ASN B N 1
ATOM 5642 C CA . ASN B 1 330 ? 18.656 39.75 -19.688 1 86.69 330 ASN B CA 1
ATOM 5643 C C . ASN B 1 330 ? 18.922 39.5 -18.203 1 86.69 330 ASN B C 1
ATOM 5645 O O . ASN B 1 330 ? 19.469 38.438 -17.844 1 86.69 330 ASN B O 1
ATOM 5649 N N . LEU B 1 331 ? 18.594 40.469 -17.406 1 85.5 331 LEU B N 1
ATOM 5650 C CA . LEU B 1 331 ? 18.75 40.219 -15.977 1 85.5 331 LEU B CA 1
ATOM 5651 C C . LEU B 1 331 ? 17.875 39.062 -15.531 1 85.5 331 LEU B C 1
ATOM 5653 O O . LEU B 1 331 ? 18.312 38.219 -14.734 1 85.5 331 LEU B O 1
ATOM 5657 N N . LYS B 1 332 ? 16.75 39 -16.062 1 81.19 332 LYS B N 1
ATOM 5658 C CA . LYS B 1 332 ? 15.859 37.906 -15.734 1 81.19 332 LYS B CA 1
ATOM 5659 C C . LYS B 1 332 ? 16.438 36.562 -16.203 1 81.19 332 LYS B C 1
ATOM 5661 O O . LYS B 1 332 ? 16.375 35.562 -15.5 1 81.19 332 LYS B O 1
ATOM 5666 N N . LYS B 1 333 ? 16.938 36.531 -17.328 1 80 333 LYS B N 1
ATOM 5667 C CA . LYS B 1 333 ? 17.609 35.344 -17.828 1 80 333 LYS B CA 1
ATOM 5668 C C . LYS B 1 333 ? 18.797 34.969 -16.969 1 80 333 LYS B C 1
ATOM 5670 O O . LYS B 1 333 ? 19.047 33.781 -16.703 1 80 333 LYS B O 1
ATOM 5675 N N . LYS B 1 334 ? 19.547 35.906 -16.562 1 79 334 LYS B N 1
ATOM 5676 C CA . LYS B 1 334 ? 20.672 35.625 -15.664 1 79 334 LYS B CA 1
ATOM 5677 C C . LYS B 1 334 ? 20.203 35.062 -14.336 1 79 334 LYS B C 1
ATOM 5679 O O . LYS B 1 334 ? 20.828 34.156 -13.773 1 79 334 LYS B O 1
ATOM 5684 N N . ILE B 1 335 ? 19.25 35.656 -13.945 1 76.19 335 ILE B N 1
ATOM 5685 C CA . ILE B 1 335 ? 18.672 35.125 -12.711 1 76.19 335 ILE B CA 1
ATOM 5686 C C . ILE B 1 335 ? 18.188 33.688 -12.938 1 76.19 335 ILE B C 1
ATOM 5688 O O . ILE B 1 335 ? 18.438 32.812 -12.109 1 76.19 335 ILE B O 1
ATOM 5692 N N . GLU B 1 336 ? 17.562 33.438 -13.953 1 72.88 336 GLU B N 1
ATOM 5693 C CA . GLU B 1 336 ? 17.125 32.094 -14.32 1 72.88 336 GLU B CA 1
ATOM 5694 C C . GLU B 1 336 ? 18.297 31.156 -14.5 1 72.88 336 GLU B C 1
ATOM 5696 O O . GLU B 1 336 ? 18.25 30 -14.078 1 72.88 336 GLU B O 1
ATOM 5701 N N . ASN B 1 337 ? 19.312 31.562 -15.094 1 73.25 337 ASN B N 1
ATOM 5702 C CA . ASN B 1 337 ? 20.531 30.766 -15.32 1 73.25 337 ASN B CA 1
ATOM 5703 C C . ASN B 1 337 ? 21.297 30.547 -14.023 1 73.25 337 ASN B C 1
ATOM 5705 O O . ASN B 1 337 ? 22.016 29.547 -13.883 1 73.25 337 ASN B O 1
ATOM 5709 N N . ALA B 1 338 ? 21.188 31.422 -13.172 1 66.69 338 ALA B N 1
ATOM 5710 C CA . ALA B 1 338 ? 21.906 31.297 -11.906 1 66.69 338 ALA B CA 1
ATOM 5711 C C . ALA B 1 338 ? 21.156 30.391 -10.938 1 66.69 338 ALA B C 1
ATOM 5713 O O . ALA B 1 338 ? 21.75 29.828 -10.023 1 66.69 338 ALA B O 1
ATOM 5714 N N . GLN B 1 339 ? 19.953 30.281 -11.156 1 53.88 339 GLN B N 1
ATOM 5715 C CA . GLN B 1 339 ? 19.109 29.406 -10.352 1 53.88 339 GLN B CA 1
ATOM 5716 C C . GLN B 1 339 ? 19.094 28 -10.922 1 53.88 339 GLN B C 1
ATOM 5718 O O . GLN B 1 339 ? 18.641 27.062 -10.258 1 53.88 339 GLN B O 1
ATOM 5723 N N . LEU B 1 340 ? 19.594 27.672 -12.148 1 52.31 340 LEU B N 1
ATOM 5724 C CA . LEU B 1 340 ? 19.906 26.375 -12.734 1 52.31 340 LEU B CA 1
ATOM 5725 C C . LEU B 1 340 ? 21.234 25.859 -12.219 1 52.31 340 LEU B C 1
ATOM 5727 O O . LEU B 1 340 ? 22.172 26.625 -12.023 1 52.31 340 LEU B O 1
#

InterPro domains:
  IPR000525 Initiator Rep protein, WH1 domain [PF01051] (12-169)
  IPR036388 Winged helix-like DNA-binding domain superfamily [G3DSA:1.10.10.10] (1-153)
  IPR036388 Winged helix-like DNA-binding domain superfamily [G3DSA:1.10.10.10] (157-246)
  IPR036390 Winged helix DNA-binding domain superfamily [SSF46785] (12-138)
  IPR036390 Winged helix DNA-binding domain superfamily [SSF46785] (145-241)